Protein AF-A0A3C0G963-F1 (afdb_monomer_lite)

Structure (mmCIF, N/CA/C/O backbone):
data_AF-A0A3C0G963-F1
#
_entry.id   AF-A0A3C0G963-F1
#
loop_
_atom_site.group_PDB
_atom_site.id
_atom_site.type_symbol
_atom_site.label_atom_id
_atom_site.label_alt_id
_atom_site.label_comp_id
_atom_site.label_asym_id
_atom_site.label_entity_id
_atom_site.label_seq_id
_atom_site.pdbx_PDB_ins_code
_atom_site.Cartn_x
_atom_site.Cartn_y
_atom_site.Cartn_z
_atom_site.occupancy
_atom_site.B_iso_or_equiv
_atom_site.auth_seq_id
_atom_site.auth_comp_id
_atom_site.auth_asym_id
_atom_site.auth_atom_id
_atom_site.pdbx_PDB_model_num
ATOM 1 N N . GLY A 1 1 ? -17.829 -5.003 17.857 1.00 72.31 1 GLY A N 1
ATOM 2 C CA . GLY A 1 1 ? -18.706 -5.425 18.974 1.00 72.31 1 GLY A CA 1
ATOM 3 C C . GLY A 1 1 ? -20.129 -4.979 18.706 1.00 72.31 1 GLY A C 1
ATOM 4 O O . GLY A 1 1 ? -20.352 -4.326 17.693 1.00 72.31 1 GLY A O 1
ATOM 5 N N . ASN A 1 2 ? -21.067 -5.313 19.591 1.00 84.56 2 ASN A N 1
ATOM 6 C CA . ASN A 1 2 ? -22.481 -4.984 19.390 1.00 84.56 2 ASN A CA 1
ATOM 7 C C . ASN A 1 2 ? -22.862 -3.684 20.107 1.00 84.56 2 ASN A C 1
ATOM 9 O O . ASN A 1 2 ? -22.356 -3.394 21.191 1.00 84.56 2 ASN A O 1
ATOM 13 N N . LEU A 1 3 ? -23.789 -2.927 19.517 1.00 91.31 3 LEU A N 1
ATOM 14 C CA . LEU A 1 3 ? -24.540 -1.893 20.226 1.00 91.31 3 LEU A CA 1
ATOM 15 C C . LEU A 1 3 ? -25.633 -2.592 21.040 1.00 91.31 3 LEU A C 1
ATOM 17 O O . LEU A 1 3 ? -26.453 -3.283 20.441 1.00 91.31 3 LEU A O 1
ATOM 21 N N . ILE A 1 4 ? -25.635 -2.457 22.366 1.00 94.81 4 ILE A N 1
ATOM 22 C CA . ILE A 1 4 ? -26.460 -3.286 23.264 1.00 94.81 4 ILE A CA 1
ATOM 23 C C . ILE A 1 4 ? -27.252 -2.409 24.220 1.00 94.81 4 ILE A C 1
ATOM 25 O O . ILE A 1 4 ? -26.712 -1.442 24.750 1.00 94.81 4 ILE A O 1
ATOM 29 N N . GLU A 1 5 ? -28.508 -2.780 24.449 1.00 95.88 5 GLU A N 1
ATOM 30 C CA . GLU A 1 5 ? -29.397 -2.121 25.406 1.00 95.88 5 GLU A CA 1
ATOM 31 C C . GLU A 1 5 ? -28.817 -2.166 26.822 1.00 95.88 5 GLU A C 1
ATOM 33 O O . GLU A 1 5 ? -28.376 -3.215 27.290 1.00 95.88 5 GLU A O 1
ATOM 38 N N . ASP A 1 6 ? -28.838 -1.025 27.506 1.00 95.88 6 ASP A N 1
ATOM 39 C CA . ASP A 1 6 ? -28.399 -0.838 28.890 1.00 95.88 6 ASP A CA 1
ATOM 40 C C . ASP A 1 6 ? -26.944 -1.246 29.165 1.00 95.88 6 ASP A C 1
ATOM 42 O O . ASP A 1 6 ? -26.571 -1.534 30.305 1.00 95.88 6 ASP A O 1
ATOM 46 N N . ALA A 1 7 ? -26.100 -1.232 28.130 1.00 95.06 7 ALA A N 1
ATOM 47 C CA . ALA A 1 7 ? -24.671 -1.469 28.250 1.00 95.06 7 ALA A CA 1
ATOM 48 C C . ALA A 1 7 ? -23.857 -0.299 27.670 1.00 95.06 7 ALA A C 1
ATOM 50 O O . ALA A 1 7 ? -24.117 0.152 26.550 1.00 95.06 7 ALA A O 1
ATOM 51 N N . PRO A 1 8 ? -22.806 0.166 28.372 1.00 94.75 8 PRO A N 1
ATOM 52 C CA . PRO A 1 8 ? -21.915 1.184 27.836 1.00 94.75 8 PRO A CA 1
ATOM 53 C C . PRO A 1 8 ? -21.096 0.636 26.661 1.00 94.75 8 PRO A C 1
ATOM 55 O O . PRO A 1 8 ? -20.571 -0.479 26.705 1.00 94.75 8 PRO A O 1
ATOM 58 N N . GLY A 1 9 ? -20.920 1.447 25.627 1.00 92.81 9 GLY A N 1
ATOM 59 C CA . GLY A 1 9 ? -20.096 1.141 24.465 1.00 92.81 9 GLY A CA 1
ATOM 60 C C . GLY A 1 9 ? -19.567 2.395 23.783 1.00 92.81 9 GLY A C 1
ATOM 61 O O . GLY A 1 9 ? -19.784 3.519 24.239 1.00 92.81 9 GLY A O 1
ATOM 62 N N . VAL A 1 10 ? -18.853 2.190 22.680 1.00 93.62 10 VAL A N 1
ATOM 63 C CA . VAL A 1 10 ? -18.317 3.263 21.839 1.00 93.62 10 VAL A CA 1
ATOM 64 C C . VAL A 1 10 ? -18.874 3.079 20.437 1.00 93.62 10 VAL A C 1
ATOM 66 O O . VAL A 1 10 ? -18.781 1.991 19.870 1.00 93.62 10 VAL A O 1
ATOM 69 N N . MET A 1 11 ? -19.440 4.144 19.877 1.00 93.62 11 MET A N 1
ATOM 70 C CA . MET A 1 11 ? -19.911 4.165 18.498 1.00 93.62 11 MET A CA 1
ATOM 71 C C . MET A 1 11 ? -18.935 4.950 17.625 1.00 93.62 11 MET A C 1
ATOM 73 O O . MET A 1 11 ? -18.534 6.062 17.975 1.00 93.62 11 MET A O 1
ATOM 77 N N . GLY A 1 12 ? -18.552 4.362 16.493 1.00 94.19 12 GLY A N 1
ATOM 78 C CA . GLY A 1 12 ? -17.804 5.044 15.444 1.00 94.19 12 GLY A CA 1
ATOM 79 C C . GLY A 1 12 ? -18.708 5.839 14.523 1.00 94.19 12 GLY A C 1
ATOM 80 O O . GLY A 1 12 ? -19.825 5.423 14.229 1.00 94.19 12 GLY A O 1
ATOM 81 N N . VAL A 1 13 ? -18.206 6.978 14.061 1.00 95.06 13 VAL A N 1
ATOM 82 C CA . VAL A 1 13 ? -18.901 7.860 13.130 1.00 95.06 13 VAL A CA 1
ATOM 83 C C . VAL A 1 13 ? -17.999 8.124 11.938 1.00 95.06 13 VAL A C 1
ATOM 85 O O . VAL A 1 13 ? -16.827 8.452 12.106 1.00 95.06 13 VAL A O 1
ATOM 88 N N . LYS A 1 14 ? -18.561 8.008 10.736 1.00 94.62 14 LYS A N 1
ATOM 89 C CA . LYS A 1 14 ? -17.947 8.469 9.494 1.00 94.62 14 LYS A CA 1
ATOM 90 C C . LYS A 1 14 ? -18.923 9.423 8.814 1.00 94.62 14 LYS A C 1
ATOM 92 O O . LYS A 1 14 ? -20.064 9.052 8.555 1.00 94.62 14 LYS A O 1
ATOM 97 N N . VAL A 1 15 ? -18.474 10.643 8.556 1.00 94.62 15 VAL A N 1
ATOM 98 C CA . VAL A 1 15 ? -19.221 11.674 7.836 1.00 94.62 15 VAL A CA 1
ATOM 99 C C . VAL A 1 15 ? -18.488 11.942 6.535 1.00 94.62 15 VAL A C 1
ATOM 101 O O . VAL A 1 15 ? -17.299 12.256 6.559 1.00 94.62 15 VAL A O 1
ATOM 104 N N . THR A 1 16 ? -19.186 11.801 5.412 1.00 92.44 16 THR A N 1
ATOM 105 C CA . THR A 1 16 ? -18.619 12.057 4.088 1.00 92.44 16 THR A CA 1
ATOM 106 C C . THR A 1 16 ? -19.486 12.999 3.274 1.00 92.44 16 THR A C 1
ATOM 108 O O . THR A 1 16 ? -20.698 13.084 3.492 1.00 92.44 16 THR A O 1
ATOM 111 N N . ASP A 1 17 ? -18.866 13.658 2.304 1.00 88.12 17 ASP A N 1
ATOM 112 C CA . ASP A 1 17 ? -19.562 14.368 1.239 1.00 88.12 17 ASP A CA 1
ATOM 113 C C . ASP A 1 17 ? -20.135 13.387 0.188 1.00 88.12 17 ASP A C 1
ATOM 115 O O . ASP A 1 17 ? -20.039 12.158 0.318 1.00 88.12 17 ASP A O 1
ATOM 119 N N . ALA A 1 18 ? -20.749 13.927 -0.870 1.00 85.12 18 ALA A N 1
ATOM 120 C CA . ALA A 1 18 ? -21.280 13.136 -1.987 1.00 85.12 18 ALA A CA 1
ATOM 121 C C . ALA A 1 18 ? -20.178 12.371 -2.757 1.00 85.12 18 ALA A C 1
ATOM 123 O O . ALA A 1 18 ? -20.404 11.279 -3.296 1.00 85.12 18 ALA A O 1
ATOM 124 N N . ASN A 1 19 ? -18.956 12.900 -2.737 1.00 81.31 19 ASN A N 1
ATOM 125 C CA . ASN A 1 19 ? -17.776 12.315 -3.360 1.00 81.31 19 ASN A CA 1
ATOM 126 C C . ASN A 1 19 ? -17.087 11.278 -2.459 1.00 81.31 19 ASN A C 1
ATOM 128 O O . ASN A 1 19 ? -16.129 10.648 -2.882 1.00 81.31 19 ASN A O 1
ATOM 132 N N . GLY A 1 20 ? -17.608 10.999 -1.261 1.00 82.00 20 GLY A N 1
ATOM 133 C CA . GLY A 1 20 ? -17.049 10.011 -0.337 1.00 82.00 20 GLY A CA 1
ATOM 134 C C . GLY A 1 20 ? -15.807 10.474 0.433 1.00 82.00 20 GLY A C 1
ATOM 135 O O . GLY A 1 20 ? -15.220 9.645 1.132 1.00 82.00 20 GLY A O 1
ATOM 136 N N . TYR A 1 21 ? -15.433 11.754 0.340 1.00 88.94 21 TYR A N 1
ATOM 137 C CA . TYR A 1 21 ? -14.367 12.358 1.141 1.00 88.94 21 TYR A CA 1
ATOM 138 C C . TYR A 1 21 ? -14.870 12.704 2.534 1.00 88.94 21 TYR A C 1
ATOM 140 O O . TYR A 1 21 ? -16.044 13.025 2.727 1.00 88.94 21 TYR A O 1
ATOM 148 N N . GLY A 1 22 ? -13.985 12.598 3.517 1.00 92.38 22 GLY A N 1
ATOM 149 C CA . GLY A 1 22 ? -14.282 12.890 4.904 1.00 92.38 22 GLY A CA 1
ATOM 150 C C . GLY A 1 22 ? -14.630 14.356 5.145 1.00 92.38 22 GLY A C 1
ATOM 151 O O . GLY A 1 22 ? -13.964 15.249 4.638 1.00 92.38 22 GLY A O 1
ATOM 152 N N . VAL A 1 23 ? -15.652 14.614 5.964 1.00 94.00 23 VAL A N 1
ATOM 153 C CA . VAL A 1 23 ? -16.062 15.979 6.324 1.00 94.00 23 VAL A CA 1
ATOM 154 C C . VAL A 1 23 ? -15.823 16.235 7.805 1.00 94.00 23 VAL A C 1
ATOM 156 O O . VAL A 1 23 ? -16.409 15.582 8.680 1.00 94.00 23 VAL A O 1
ATOM 159 N N . LYS A 1 24 ? -14.980 17.226 8.098 1.00 95.88 24 LYS A N 1
ATOM 160 C CA . LYS A 1 24 ? -14.845 17.768 9.448 1.00 95.88 24 LYS A CA 1
ATOM 161 C C . LYS A 1 24 ? -16.125 18.528 9.809 1.00 95.88 24 LYS A C 1
ATOM 163 O O . LYS A 1 24 ? -16.530 19.429 9.087 1.00 95.88 24 LYS A O 1
ATOM 168 N N . ILE A 1 25 ? -16.770 18.142 10.904 1.00 96.56 25 ILE A N 1
ATOM 169 C CA . ILE A 1 25 ? -18.006 18.772 11.384 1.00 96.56 25 ILE A CA 1
ATOM 170 C C . ILE A 1 25 ? -17.700 19.772 12.500 1.00 96.56 25 ILE A C 1
ATOM 172 O O . ILE A 1 25 ? -16.725 19.595 13.239 1.00 96.56 25 ILE A O 1
ATOM 176 N N . VAL A 1 26 ? -18.584 20.755 12.683 1.00 96.75 26 VAL A N 1
ATOM 177 C CA . VAL A 1 26 ? -18.561 21.637 13.859 1.00 96.75 26 VAL A CA 1
ATOM 178 C C . VAL A 1 26 ? -18.890 20.825 15.104 1.00 96.75 26 VAL A C 1
ATOM 180 O O . VAL A 1 26 ? -18.193 20.912 16.110 1.00 96.75 26 VAL A O 1
ATOM 183 N N . GLU A 1 27 ? -19.963 20.034 15.035 1.00 97.19 27 GLU A N 1
ATOM 184 C CA . GLU A 1 27 ? -20.470 19.241 16.151 1.00 97.19 27 GLU A CA 1
ATOM 185 C C . GLU A 1 27 ? -21.479 18.193 15.673 1.00 97.19 27 GLU A C 1
ATOM 187 O O . GLU A 1 27 ? -22.317 18.465 14.815 1.00 97.19 27 GLU A O 1
ATOM 192 N N . GLY A 1 28 ? -21.443 17.006 16.275 1.00 97.62 28 GLY A N 1
ATOM 193 C CA . GLY A 1 28 ? -22.523 16.028 16.210 1.00 97.62 28 GLY A CA 1
ATOM 194 C C . GLY A 1 28 ? -23.100 15.766 17.597 1.00 97.62 28 GLY A C 1
ATOM 195 O O . GLY A 1 28 ? -22.351 15.554 18.549 1.00 97.62 28 GLY A O 1
ATOM 196 N N . SER A 1 29 ? -24.425 15.741 17.708 1.00 97.75 29 SER A N 1
ATOM 197 C CA . SER A 1 29 ? -25.139 15.542 18.974 1.00 97.75 29 SER A CA 1
ATOM 198 C C . SER A 1 29 ? -26.217 14.480 18.826 1.00 97.75 29 SER A C 1
ATOM 200 O O . SER A 1 29 ? -26.952 14.462 17.841 1.00 97.75 29 SER A O 1
ATOM 202 N N . VAL A 1 30 ? -26.294 13.567 19.793 1.00 97.81 30 VAL A N 1
ATOM 203 C CA . VAL A 1 30 ? -27.253 12.454 19.797 1.00 97.81 30 VAL A CA 1
ATOM 204 C C . VAL A 1 30 ? -28.381 12.765 20.764 1.00 97.81 30 VAL A C 1
ATOM 206 O O . VAL A 1 30 ? -28.111 13.123 21.908 1.00 97.81 30 VAL A O 1
ATOM 209 N N . PHE A 1 31 ? -29.618 12.590 20.310 1.00 97.44 31 PHE A N 1
ATOM 210 C CA . PHE A 1 31 ? -30.843 12.866 21.051 1.00 97.44 31 PHE A CA 1
ATOM 211 C C . PHE A 1 31 ? -31.705 11.611 21.157 1.00 97.44 31 PHE A C 1
ATOM 213 O O . PHE A 1 31 ? -31.714 10.786 20.238 1.00 97.44 31 PHE A O 1
ATOM 220 N N . ASP A 1 32 ? -32.407 11.471 22.277 1.00 95.94 32 ASP A N 1
ATOM 221 C CA . ASP A 1 32 ? -33.433 10.448 22.477 1.00 95.94 32 ASP A CA 1
ATOM 222 C C . ASP A 1 32 ? -34.819 10.907 21.980 1.00 95.94 32 ASP A C 1
ATOM 224 O O . ASP A 1 32 ? -34.982 11.990 21.412 1.00 95.94 32 ASP A O 1
ATOM 228 N N . THR A 1 33 ? -35.842 10.077 22.198 1.00 94.00 33 THR A N 1
ATOM 229 C CA . THR A 1 33 ? -37.236 10.379 21.832 1.00 94.00 33 THR A CA 1
ATOM 230 C C . THR A 1 33 ? -37.846 11.558 22.595 1.00 94.00 33 THR A C 1
ATOM 232 O O . THR A 1 33 ? -38.874 12.071 22.166 1.00 94.00 33 THR A O 1
ATOM 235 N N . ASN A 1 34 ? -37.234 11.991 23.701 1.00 94.06 34 ASN A N 1
ATOM 236 C CA . ASN A 1 34 ? -37.660 13.136 24.507 1.00 94.06 34 ASN A CA 1
ATOM 237 C C . ASN A 1 34 ? -36.861 14.410 24.168 1.00 94.06 34 ASN A C 1
ATOM 239 O O . ASN A 1 34 ? -36.895 15.372 24.932 1.00 94.06 34 ASN A O 1
ATOM 243 N N . ASP A 1 35 ? -36.106 14.402 23.062 1.00 94.06 35 ASP A N 1
ATOM 244 C CA . ASP A 1 35 ? -35.184 15.468 22.640 1.00 94.06 35 ASP A CA 1
ATOM 245 C C . ASP A 1 35 ? -34.106 15.802 23.691 1.00 94.06 35 ASP A C 1
ATOM 247 O O . ASP A 1 35 ? -33.536 16.893 23.712 1.00 94.06 35 ASP A O 1
ATOM 251 N N . THR A 1 36 ? -33.774 14.840 24.558 1.00 96.06 36 THR A N 1
ATOM 252 C CA . THR A 1 36 ? -32.677 14.973 25.519 1.00 96.06 36 THR A CA 1
ATOM 253 C C . THR A 1 36 ? -31.365 14.586 24.853 1.00 96.06 36 THR A C 1
ATOM 255 O O . THR A 1 36 ? -31.232 13.499 24.288 1.00 96.06 36 THR A O 1
ATOM 258 N N . GLN A 1 37 ? -30.365 15.465 24.932 1.00 96.56 37 GLN A N 1
ATOM 259 C CA . GLN A 1 37 ? -29.033 15.174 24.410 1.00 96.56 37 GLN A CA 1
ATOM 260 C C . GLN A 1 37 ? -28.322 14.139 25.294 1.00 96.56 37 GLN A C 1
ATOM 262 O O . GLN A 1 37 ? -28.043 14.388 26.464 1.00 96.56 37 GLN A O 1
ATOM 267 N N . VAL A 1 38 ? -27.976 12.991 24.712 1.00 96.88 38 VAL A N 1
ATOM 268 C CA . VAL A 1 38 ? -27.344 11.858 25.412 1.00 96.88 38 VAL A CA 1
ATOM 269 C C . VAL A 1 38 ? -25.867 11.670 25.067 1.00 96.88 38 VAL A C 1
ATOM 271 O O . VAL A 1 38 ? -25.141 11.016 25.813 1.00 96.88 38 VAL A O 1
ATOM 274 N N . ALA A 1 39 ? -25.399 12.231 23.950 1.00 96.75 39 ALA A N 1
ATOM 275 C CA . ALA A 1 39 ? -23.987 12.212 23.580 1.00 96.75 39 ALA A CA 1
ATOM 276 C C . ALA A 1 39 ? -23.615 13.387 22.668 1.00 96.75 39 ALA A C 1
ATOM 278 O O . ALA A 1 39 ? -24.470 14.019 22.044 1.00 96.75 39 ALA A O 1
ATOM 279 N N . ARG A 1 40 ? -22.309 13.650 22.578 1.00 97.25 40 ARG A N 1
ATOM 280 C CA . ARG A 1 40 ? -21.698 14.646 21.693 1.00 97.25 40 ARG A CA 1
ATOM 281 C C . ARG A 1 40 ? -20.433 14.062 21.069 1.00 97.25 40 ARG A C 1
ATOM 283 O O . ARG A 1 40 ? -19.703 13.333 21.742 1.00 97.25 40 ARG A O 1
ATOM 290 N N . PHE A 1 41 ? -20.162 14.388 19.811 1.00 97.25 41 PHE A N 1
ATOM 291 C CA . PHE A 1 41 ? -18.958 13.984 19.094 1.00 97.25 41 PHE A CA 1
ATOM 292 C C . PHE A 1 41 ? -18.482 15.048 18.109 1.00 97.25 41 PHE A C 1
ATOM 294 O O . PHE A 1 41 ? -19.209 15.961 17.728 1.00 97.25 41 PHE A O 1
ATOM 301 N N . TYR A 1 42 ? -17.242 14.869 17.673 1.00 96.88 42 TYR A N 1
ATOM 302 C CA . TYR A 1 42 ? -16.588 15.647 16.629 1.00 96.88 42 TYR A CA 1
ATOM 303 C C . TYR A 1 42 ? -15.915 14.683 15.658 1.00 96.88 42 TYR A C 1
ATOM 305 O O . TYR A 1 42 ? -15.677 13.519 16.004 1.00 96.88 42 TYR A O 1
ATOM 313 N N . THR A 1 43 ? -15.585 15.168 14.466 1.00 96.94 43 THR A N 1
ATOM 314 C CA . THR A 1 43 ? -14.833 14.396 13.477 1.00 96.94 43 THR A CA 1
ATOM 315 C C . THR A 1 43 ? -13.442 14.978 13.243 1.00 96.94 43 THR A C 1
ATOM 317 O O . THR A 1 43 ? -13.187 16.167 13.443 1.00 96.94 43 THR A O 1
ATOM 320 N N . SER A 1 44 ? -12.513 14.111 12.845 1.00 95.12 44 SER A N 1
ATOM 321 C CA . SER A 1 44 ? -11.203 14.488 12.327 1.00 95.12 44 SER A CA 1
ATOM 322 C C . SER A 1 44 ? -11.331 15.122 10.937 1.00 95.12 44 SER A C 1
ATOM 324 O O . SER A 1 44 ? -12.421 15.214 10.370 1.00 95.12 44 SER A O 1
ATOM 326 N N . ILE A 1 45 ? -10.198 15.528 10.358 1.00 92.88 45 ILE A N 1
ATOM 327 C CA . ILE A 1 45 ? -10.146 16.045 8.981 1.00 92.88 45 ILE A CA 1
ATOM 328 C C . ILE A 1 45 ? -10.641 15.026 7.942 1.00 92.88 45 ILE A C 1
ATOM 330 O O . ILE A 1 45 ? -11.112 15.431 6.894 1.00 92.88 45 ILE A O 1
ATOM 334 N N . PHE A 1 46 ? -10.607 13.727 8.261 1.00 94.56 46 PHE A N 1
ATOM 335 C CA . PHE A 1 46 ? -11.114 12.647 7.406 1.00 94.56 46 PHE A CA 1
ATOM 336 C C . PHE A 1 46 ? -12.565 12.270 7.725 1.00 94.56 46 PHE A C 1
ATOM 338 O O . PHE A 1 46 ? -13.031 11.187 7.370 1.00 94.56 46 PHE A O 1
ATOM 345 N N . GLY A 1 47 ? -13.287 13.125 8.452 1.00 95.69 47 GLY A N 1
ATOM 346 C CA . GLY A 1 47 ? -14.683 12.888 8.803 1.00 95.69 47 GLY A CA 1
ATOM 347 C C . GLY A 1 47 ? -14.909 11.711 9.747 1.00 95.69 47 GLY A C 1
ATOM 348 O O . GLY A 1 47 ? -16.030 11.220 9.853 1.00 95.69 47 GLY A O 1
ATOM 349 N N . LEU A 1 48 ? -13.869 11.252 10.450 1.00 97.00 48 LEU A N 1
ATOM 350 C CA . LEU A 1 48 ? -13.948 10.123 11.374 1.00 97.00 48 LEU A CA 1
ATOM 351 C C . LEU A 1 48 ? -14.085 10.612 12.812 1.00 97.00 48 LEU A C 1
ATOM 353 O O . LEU A 1 48 ? -13.348 11.493 13.241 1.00 97.00 48 LEU A O 1
ATOM 357 N N . GLY A 1 49 ? -14.998 10.029 13.577 1.00 96.44 49 GLY A N 1
ATOM 358 C CA . GLY A 1 49 ? -15.266 10.410 14.958 1.00 96.44 49 GLY A CA 1
ATOM 359 C C . GLY A 1 49 ? -15.730 9.235 15.804 1.00 96.44 49 GLY A C 1
ATOM 360 O O . GLY A 1 49 ? -15.935 8.124 15.310 1.00 96.44 49 GLY A O 1
ATOM 361 N N . LYS A 1 50 ? -15.887 9.478 17.106 1.00 95.69 50 LYS A N 1
ATOM 362 C CA . LYS A 1 50 ? -16.475 8.509 18.034 1.00 95.69 50 LYS A CA 1
ATOM 363 C C . LYS A 1 50 ? -17.124 9.177 19.232 1.00 95.69 50 LYS A C 1
ATOM 365 O O . LYS A 1 50 ? -16.723 10.275 19.609 1.00 95.69 50 LYS A O 1
ATOM 370 N N . PHE A 1 51 ? -18.064 8.482 19.862 1.00 96.00 51 PHE A N 1
ATOM 371 C CA . PHE A 1 51 ? -18.614 8.859 21.164 1.00 96.00 51 PHE A CA 1
ATOM 372 C C . PHE A 1 51 ? -18.891 7.643 22.038 1.00 96.00 51 PHE A C 1
ATOM 374 O O . PHE A 1 51 ? -19.147 6.544 21.545 1.00 96.00 51 PHE A O 1
ATOM 381 N N . ASN A 1 52 ? -18.858 7.870 23.350 1.00 94.88 52 ASN A N 1
ATOM 382 C CA . ASN A 1 52 ? -19.348 6.911 24.330 1.00 94.88 52 ASN A CA 1
ATOM 383 C C . ASN A 1 52 ? -20.873 6.952 24.347 1.00 94.88 52 ASN A C 1
ATOM 385 O O . ASN A 1 52 ? -21.465 8.030 24.305 1.00 94.88 52 ASN A O 1
ATOM 389 N N . PHE A 1 53 ? -21.499 5.787 24.436 1.00 94.25 53 PHE A N 1
ATOM 390 C CA . PHE A 1 53 ? -22.942 5.666 24.343 1.00 94.25 53 PHE A CA 1
ATOM 391 C C . PHE A 1 53 ? -23.459 4.543 25.239 1.00 94.25 53 PHE A C 1
ATOM 393 O O . PHE A 1 53 ? -22.827 3.495 25.346 1.00 94.25 53 PHE A O 1
ATOM 400 N N . ASN A 1 54 ? -24.597 4.768 25.893 1.00 94.88 54 ASN A N 1
ATOM 401 C CA . ASN A 1 54 ? -25.268 3.788 26.746 1.00 94.88 54 ASN A CA 1
ATOM 402 C C . ASN A 1 54 ? -26.767 3.799 26.406 1.00 94.88 54 ASN A C 1
ATOM 404 O O . ASN A 1 54 ? -27.531 4.514 27.063 1.00 94.88 54 ASN A O 1
ATOM 408 N N . PRO A 1 55 ? -27.174 3.122 25.318 1.00 94.94 55 PRO A N 1
ATOM 409 C CA . PRO A 1 55 ? -28.550 3.175 24.843 1.00 94.94 55 PRO A CA 1
ATOM 410 C C . PRO A 1 55 ? -29.490 2.481 25.829 1.00 94.94 55 PRO A C 1
ATOM 412 O O . PRO A 1 55 ? -29.124 1.496 26.461 1.00 94.94 55 PRO A O 1
ATOM 415 N N . LYS A 1 56 ? -30.721 2.971 25.937 1.00 95.31 56 LYS A N 1
ATOM 416 C CA . LYS A 1 56 ? -31.775 2.414 26.785 1.00 95.31 56 LYS A CA 1
ATOM 417 C C . LYS A 1 56 ? -32.691 1.497 25.991 1.00 95.31 56 LYS A C 1
ATOM 419 O O . LYS A 1 56 ? -32.976 1.771 24.824 1.00 95.31 56 LYS A O 1
ATOM 424 N N . ALA A 1 57 ? -33.153 0.422 26.627 1.00 93.69 57 ALA A N 1
ATOM 425 C CA . ALA A 1 57 ? -34.121 -0.483 26.021 1.00 93.69 57 ALA A CA 1
ATOM 426 C C . ALA A 1 57 ? -35.385 0.271 25.573 1.00 93.69 57 ALA A C 1
ATOM 428 O O . ALA A 1 57 ? -35.930 1.094 26.307 1.00 93.69 57 ALA A O 1
ATOM 429 N N . GLY A 1 58 ? -35.841 -0.005 24.348 1.00 90.25 58 GLY A N 1
ATOM 430 C CA . GLY A 1 58 ? -37.057 0.593 23.784 1.00 90.25 58 GLY A CA 1
ATOM 431 C C . GLY A 1 58 ? -36.961 2.066 23.358 1.00 90.25 58 GLY A C 1
ATOM 432 O O . GLY A 1 58 ? -37.947 2.592 22.849 1.00 90.25 58 GLY A O 1
ATOM 433 N N . ILE A 1 59 ? -35.806 2.723 23.512 1.00 94.62 59 ILE A N 1
ATOM 434 C CA . ILE A 1 59 ? -35.605 4.120 23.103 1.00 94.62 59 ILE A CA 1
ATOM 435 C C . ILE A 1 59 ? -34.948 4.188 21.720 1.00 94.62 59 ILE A C 1
ATOM 437 O O . ILE A 1 59 ? -33.968 3.496 21.436 1.00 94.62 59 ILE A O 1
ATOM 441 N N . GLU A 1 60 ? -35.486 5.045 20.851 1.00 94.69 60 GLU A N 1
ATOM 442 C CA . GLU A 1 60 ? -34.883 5.375 19.558 1.00 94.69 60 GLU A CA 1
ATOM 443 C C . GLU A 1 60 ? -34.019 6.635 19.665 1.00 94.69 60 GLU A C 1
ATOM 445 O O . GLU A 1 60 ? -34.303 7.538 20.451 1.00 94.69 60 GLU A O 1
ATOM 450 N N . TYR A 1 61 ? -32.964 6.698 18.851 1.00 96.69 61 TYR A N 1
ATOM 451 C CA . TYR A 1 61 ? -31.994 7.786 18.895 1.00 96.69 61 TYR A CA 1
ATOM 452 C C . TYR A 1 61 ? -31.754 8.386 17.516 1.00 96.69 61 TYR A C 1
ATOM 454 O O . TYR A 1 61 ? -31.694 7.678 16.504 1.00 96.69 61 TYR A O 1
ATOM 462 N N . VAL A 1 62 ? -31.549 9.700 17.489 1.00 97.38 62 VAL A N 1
ATOM 463 C CA . VAL A 1 62 ? -31.182 10.453 16.287 1.00 97.38 62 VAL A CA 1
ATOM 464 C C . VAL A 1 62 ? -29.899 11.235 16.527 1.00 97.38 62 VAL A C 1
ATOM 466 O O . VAL A 1 62 ? -29.698 11.803 17.595 1.00 97.38 62 VAL A O 1
ATOM 469 N N . ALA A 1 63 ? -29.022 11.283 15.529 1.00 97.50 63 ALA A N 1
ATOM 470 C CA . ALA A 1 63 ? -27.847 12.143 15.529 1.00 97.50 63 ALA A CA 1
ATOM 471 C C . ALA A 1 63 ? -28.123 13.380 14.667 1.00 97.50 63 ALA A C 1
ATOM 473 O O . ALA A 1 63 ? -28.413 13.245 13.477 1.00 97.50 63 ALA A O 1
ATOM 474 N N . LYS A 1 64 ? -28.021 14.570 15.263 1.00 97.44 64 LYS A N 1
ATOM 475 C CA . LYS A 1 64 ? -28.063 15.872 14.585 1.00 97.44 64 LYS A CA 1
ATOM 476 C C . LYS A 1 64 ? -26.622 16.349 14.380 1.00 97.44 64 LYS A C 1
ATOM 478 O O . LYS A 1 64 ? -25.861 16.454 15.339 1.00 97.44 64 LYS A O 1
ATOM 483 N N . ILE A 1 65 ? -26.238 16.596 13.135 1.00 97.62 65 ILE A N 1
ATOM 484 C CA . ILE A 1 65 ? -24.876 16.934 12.706 1.00 97.62 65 ILE A CA 1
ATOM 485 C C . ILE A 1 65 ? -24.884 18.366 12.186 1.00 97.62 65 ILE A C 1
ATOM 487 O O . ILE A 1 65 ? -25.705 18.680 11.328 1.00 97.62 65 ILE A O 1
ATOM 491 N N . LYS A 1 66 ? -23.981 19.209 12.685 1.00 96.94 66 LYS A N 1
ATOM 492 C CA . LYS A 1 66 ? -23.797 20.601 12.271 1.00 96.94 66 LYS A CA 1
ATOM 493 C C . LYS A 1 66 ? -22.503 20.757 11.474 1.00 96.94 66 LYS A C 1
ATOM 495 O O . LYS A 1 66 ? -21.433 20.368 11.950 1.00 96.94 66 LYS A O 1
ATOM 500 N N . PHE A 1 67 ? -22.610 21.345 10.289 1.00 95.00 67 PHE A N 1
ATOM 501 C CA . PHE A 1 67 ? -21.494 21.598 9.377 1.00 95.00 67 PHE A CA 1
ATOM 502 C C . PHE A 1 67 ? -21.003 23.050 9.465 1.00 95.00 67 PHE A C 1
ATOM 504 O O . PHE A 1 67 ? -21.657 23.902 10.072 1.00 95.00 67 PHE A O 1
ATOM 511 N N . ASP A 1 68 ? -19.833 23.315 8.880 1.00 91.19 68 ASP A N 1
ATOM 512 C CA . ASP A 1 68 ? -19.176 24.631 8.919 1.00 91.19 68 ASP A CA 1
ATOM 513 C C . ASP A 1 68 ? -19.968 25.714 8.161 1.00 91.19 68 ASP A C 1
ATOM 515 O O . ASP A 1 68 ? -19.918 26.883 8.532 1.00 91.19 68 ASP A O 1
ATOM 519 N N . ASP A 1 69 ? -20.761 25.329 7.156 1.00 91.38 69 ASP A N 1
ATOM 520 C CA . ASP A 1 69 ? -21.667 26.218 6.408 1.00 91.38 69 ASP A CA 1
ATOM 521 C C . ASP A 1 69 ? -22.954 26.579 7.181 1.00 91.38 69 ASP A C 1
ATOM 523 O O . ASP A 1 69 ? -23.812 27.306 6.682 1.00 91.38 69 ASP A O 1
ATOM 527 N N . GLY A 1 70 ? -23.109 26.063 8.405 1.00 91.69 70 GLY A N 1
ATOM 528 C CA . GLY A 1 70 ? -24.292 26.244 9.243 1.00 91.69 70 GLY A CA 1
ATOM 529 C C . GLY A 1 70 ? -25.440 25.281 8.935 1.00 91.69 70 GLY A C 1
ATOM 530 O O . GLY A 1 70 ? -26.414 25.252 9.693 1.00 91.69 70 GLY A O 1
ATOM 531 N N . SER A 1 71 ? -25.334 24.460 7.885 1.00 93.56 71 SER A N 1
ATOM 532 C CA . SER A 1 71 ? -26.329 23.437 7.576 1.00 93.56 71 SER A CA 1
ATOM 533 C C . SER A 1 71 ? -26.353 22.347 8.650 1.00 93.56 71 SER A C 1
ATOM 535 O O . SER A 1 71 ? -25.384 22.111 9.386 1.00 93.56 71 SER A O 1
ATOM 537 N N . THR A 1 72 ? -27.499 21.671 8.764 1.00 95.19 72 THR A N 1
ATOM 538 C CA . THR A 1 72 ? -27.655 20.544 9.683 1.00 95.19 72 THR A CA 1
ATOM 539 C C . THR A 1 72 ? -28.226 19.327 8.976 1.00 95.19 72 THR A C 1
ATOM 541 O O . THR A 1 72 ? -29.082 19.435 8.099 1.00 95.19 72 THR A O 1
ATOM 544 N N . LYS A 1 73 ? -27.756 18.142 9.369 1.00 95.38 73 LYS A N 1
ATOM 545 C CA . LYS A 1 73 ? -28.270 16.859 8.886 1.00 95.38 73 LYS A CA 1
ATOM 546 C C . LYS A 1 73 ? -28.637 15.983 10.064 1.00 95.38 73 LYS A C 1
ATOM 548 O O . LYS A 1 73 ? -27.862 15.842 11.003 1.00 95.38 73 LYS A O 1
ATOM 553 N N . THR A 1 74 ? -29.811 15.371 9.995 1.00 96.19 74 THR A N 1
ATOM 554 C CA . THR A 1 74 ? -30.278 14.434 11.017 1.00 96.19 74 THR A CA 1
ATOM 555 C C . THR A 1 74 ? -30.296 13.025 10.445 1.00 96.19 74 THR A C 1
ATOM 557 O O . THR A 1 74 ? -30.758 12.814 9.326 1.00 96.19 74 THR A O 1
ATOM 560 N N . THR A 1 75 ? -29.789 12.056 11.205 1.00 95.50 75 THR A N 1
ATOM 561 C CA . THR A 1 75 ? -29.809 10.637 10.837 1.00 95.50 75 THR A CA 1
ATOM 562 C C . THR A 1 75 ? -30.264 9.778 12.009 1.00 95.50 75 THR A C 1
ATOM 564 O O . THR A 1 75 ? -29.985 10.096 13.165 1.00 95.50 75 THR A O 1
ATOM 567 N N . LYS A 1 76 ? -30.971 8.684 11.725 1.00 95.62 76 LYS A N 1
ATOM 568 C CA . LYS A 1 76 ? -31.377 7.716 12.751 1.00 95.62 76 LYS A CA 1
ATOM 569 C C . LYS A 1 76 ? -30.198 6.816 13.109 1.00 95.62 76 LYS A C 1
ATOM 571 O O . LYS A 1 76 ? -29.437 6.409 12.233 1.00 95.62 76 LYS A O 1
ATOM 576 N N . ILE A 1 77 ? -30.064 6.490 14.389 1.00 94.44 77 ILE A N 1
ATOM 577 C CA . ILE A 1 77 ? -29.103 5.493 14.866 1.00 94.44 77 ILE A CA 1
ATOM 578 C C . ILE A 1 77 ? -29.772 4.116 14.827 1.00 94.44 77 ILE A C 1
ATOM 580 O O . ILE A 1 77 ? -30.966 3.982 15.098 1.00 94.44 77 ILE A O 1
ATOM 584 N N . GLN A 1 78 ? -29.005 3.085 14.470 1.00 91.62 78 GLN A N 1
ATOM 585 C CA . GLN A 1 78 ? -29.483 1.703 14.481 1.00 91.62 78 GLN A CA 1
ATOM 586 C C . GLN A 1 78 ? -29.987 1.291 15.873 1.00 91.62 78 GLN A C 1
ATOM 588 O O . GLN A 1 78 ? -29.443 1.717 16.895 1.00 91.62 78 GLN A O 1
ATOM 593 N N . LYS A 1 79 ? -30.999 0.422 15.919 1.00 92.50 79 LYS A N 1
A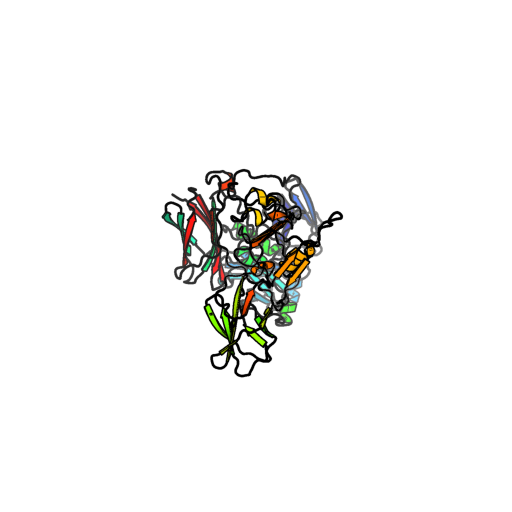TOM 594 C CA . LYS A 1 79 ? -31.544 -0.054 17.194 1.00 92.50 79 LYS A CA 1
ATOM 595 C C . LYS A 1 79 ? -30.503 -0.901 17.944 1.00 92.50 79 LYS A C 1
ATOM 597 O O . LYS A 1 79 ? -29.840 -1.732 17.315 1.00 92.50 79 LYS A O 1
ATOM 602 N N . PRO A 1 80 ? -30.339 -0.702 19.263 1.00 93.94 80 PRO A N 1
ATOM 603 C CA . PRO A 1 80 ? -29.488 -1.561 20.075 1.00 93.94 80 PRO A CA 1
ATOM 604 C C . PRO A 1 80 ? -30.038 -2.996 20.112 1.00 93.94 80 PRO A C 1
ATOM 606 O O . PRO A 1 80 ? -31.243 -3.227 20.053 1.00 93.94 80 PRO A O 1
ATOM 609 N N . SER A 1 81 ? -29.142 -3.975 20.200 1.00 94.31 81 SER A N 1
ATOM 610 C CA . SER A 1 81 ? -29.496 -5.382 20.391 1.00 94.31 81 SER A CA 1
ATOM 611 C C . SER A 1 81 ? -29.837 -5.655 21.855 1.00 94.31 81 SER A C 1
ATOM 613 O O . SER A 1 81 ? -29.165 -5.152 22.755 1.00 94.31 81 SER A O 1
ATOM 615 N N . LYS A 1 82 ? -30.827 -6.520 22.100 1.00 95.44 82 LYS A N 1
ATOM 616 C CA . LYS A 1 82 ? -31.212 -6.943 23.460 1.00 95.44 82 LYS A CA 1
ATOM 617 C C . LYS A 1 82 ? -30.129 -7.755 24.167 1.00 95.44 82 LYS A C 1
ATOM 619 O O . LYS A 1 82 ? -30.028 -7.721 25.388 1.00 95.44 82 LYS A O 1
ATOM 624 N N . VAL A 1 83 ? -29.334 -8.503 23.400 1.00 94.31 83 VAL A N 1
ATOM 625 C CA . VAL A 1 83 ? -28.251 -9.351 23.908 1.00 94.31 83 VAL A CA 1
ATOM 626 C C . VAL A 1 83 ? -26.978 -9.153 23.094 1.00 94.31 83 VAL A C 1
ATOM 628 O O . VAL A 1 83 ? -27.028 -8.936 21.883 1.00 94.31 83 VAL A O 1
ATOM 631 N N . GLY A 1 84 ? -25.821 -9.229 23.747 1.00 93.62 84 GLY A N 1
ATOM 632 C CA . GLY A 1 84 ? -24.526 -9.120 23.088 1.00 93.62 84 GLY A CA 1
ATOM 633 C C . GLY A 1 84 ? -23.399 -8.669 24.008 1.00 93.62 84 GLY A C 1
ATOM 634 O O . GLY A 1 84 ? -23.576 -8.445 25.206 1.00 93.62 84 GLY A O 1
ATOM 635 N N . ILE A 1 85 ? -22.214 -8.505 23.419 1.00 94.56 85 ILE A N 1
ATOM 636 C CA . ILE A 1 85 ? -21.036 -7.977 24.113 1.00 94.56 85 ILE A CA 1
ATOM 637 C C . ILE A 1 85 ? -20.456 -6.795 23.326 1.00 94.56 85 ILE A C 1
ATOM 639 O O . ILE A 1 85 ? -20.203 -6.876 22.118 1.00 94.56 85 ILE A O 1
ATOM 643 N N . SER A 1 86 ? -20.283 -5.671 24.016 1.00 93.44 86 SER A N 1
ATOM 644 C CA . SER A 1 86 ? -19.601 -4.486 23.507 1.00 93.44 86 SER A CA 1
ATOM 645 C C . SER A 1 86 ? -18.108 -4.652 23.765 1.00 93.44 86 SER A C 1
ATOM 647 O O . SER A 1 86 ? -17.700 -5.180 24.798 1.00 93.44 86 SER A O 1
ATOM 649 N N . PHE A 1 87 ? -17.290 -4.250 22.795 1.00 92.69 87 PHE A N 1
ATOM 650 C CA . PHE A 1 87 ? -15.850 -4.488 22.799 1.00 92.69 87 PHE A CA 1
ATOM 651 C C . PHE A 1 87 ? -15.127 -3.177 22.517 1.00 92.69 87 PHE A C 1
ATOM 653 O O . PHE A 1 87 ? -15.209 -2.639 21.414 1.00 92.69 87 PHE A O 1
ATOM 660 N N . THR A 1 88 ? -14.418 -2.677 23.527 1.00 92.50 88 THR A N 1
ATOM 661 C CA . THR A 1 88 ? -13.592 -1.475 23.442 1.00 92.50 88 THR A CA 1
ATOM 662 C C . THR A 1 88 ? -12.126 -1.811 23.689 1.00 92.50 88 THR A C 1
ATOM 664 O O . THR A 1 88 ? -11.797 -2.613 24.565 1.00 92.50 88 THR A O 1
ATOM 667 N N . VAL A 1 89 ? -11.244 -1.152 22.939 1.00 93.50 89 VAL A N 1
ATOM 668 C CA . VAL A 1 89 ? -9.794 -1.191 23.144 1.00 93.50 89 VAL A CA 1
ATOM 669 C C . VAL A 1 89 ? -9.286 0.230 23.334 1.00 93.50 89 VAL A C 1
ATOM 671 O O . VAL A 1 89 ? -9.734 1.147 22.646 1.00 93.50 89 VAL A O 1
ATOM 674 N N . LYS A 1 90 ? -8.371 0.425 24.283 1.00 91.50 90 LYS A N 1
ATOM 675 C CA . LYS A 1 90 ? -7.753 1.724 24.551 1.00 91.50 90 LYS A CA 1
ATOM 676 C C . LYS A 1 90 ? -6.270 1.544 24.861 1.00 91.50 90 LYS A C 1
ATOM 678 O O . LYS A 1 90 ? -5.922 0.724 25.705 1.00 91.50 90 LYS A O 1
ATOM 683 N N . SER A 1 91 ? -5.407 2.331 24.218 1.00 87.81 91 SER A N 1
ATOM 684 C CA . SER A 1 91 ? -3.992 2.394 24.605 1.00 87.81 91 SER A CA 1
ATOM 685 C C . SER A 1 91 ? -3.867 3.040 25.983 1.00 87.81 91 SER A C 1
ATOM 687 O O . SER A 1 91 ? -4.515 4.056 26.253 1.00 87.81 91 SER A O 1
ATOM 689 N N . VAL A 1 92 ? -3.061 2.441 26.856 1.00 86.94 92 VAL A N 1
ATOM 690 C CA . VAL A 1 92 ? -2.770 2.969 28.196 1.00 86.94 92 VAL A CA 1
ATOM 691 C C . VAL A 1 92 ? -1.500 3.810 28.139 1.00 86.94 92 VAL A C 1
ATOM 693 O O . VAL A 1 92 ? -1.499 4.957 28.573 1.00 86.94 92 VAL A O 1
ATOM 696 N N . ASN A 1 93 ? -0.448 3.250 27.549 1.00 85.50 93 ASN A N 1
ATOM 697 C CA . ASN A 1 93 ? 0.845 3.884 27.312 1.00 85.50 93 ASN A CA 1
ATOM 698 C C . ASN A 1 93 ? 1.474 3.270 26.042 1.00 85.50 93 ASN A C 1
ATOM 700 O O . ASN A 1 93 ? 0.762 2.670 25.224 1.00 85.50 93 ASN A O 1
ATOM 704 N N . ASN A 1 94 ? 2.784 3.441 25.862 1.00 82.31 94 ASN A N 1
ATOM 705 C CA . ASN A 1 94 ? 3.498 2.909 24.704 1.00 82.31 94 ASN A CA 1
ATOM 706 C C . ASN A 1 94 ? 3.544 1.377 24.690 1.00 82.31 94 ASN A C 1
ATOM 708 O O . ASN A 1 94 ? 3.468 0.812 23.604 1.00 82.31 94 ASN A O 1
ATOM 712 N N . ASP A 1 95 ? 3.508 0.723 25.851 1.00 87.88 95 ASP A N 1
ATOM 713 C CA . ASP A 1 95 ? 3.747 -0.719 25.989 1.00 87.88 95 ASP A CA 1
ATOM 714 C C . ASP A 1 95 ? 2.481 -1.512 26.306 1.00 87.88 95 ASP A C 1
ATOM 716 O O . ASP A 1 95 ? 2.469 -2.732 26.203 1.00 87.88 95 ASP A O 1
ATOM 720 N N . GLN A 1 96 ? 1.397 -0.847 26.706 1.00 92.94 96 GLN A N 1
ATOM 721 C CA . GLN A 1 96 ? 0.199 -1.499 27.223 1.00 92.94 96 GLN A CA 1
ATOM 722 C C . GLN A 1 96 ? -1.080 -0.944 26.620 1.00 92.94 96 GLN A C 1
ATOM 724 O O . GLN A 1 96 ? -1.239 0.254 26.359 1.00 92.94 96 GLN A O 1
ATOM 729 N N . PHE A 1 97 ? -2.053 -1.835 26.485 1.00 93.69 97 PHE A N 1
ATOM 730 C CA . PHE A 1 97 ? -3.413 -1.504 26.105 1.00 93.69 97 PHE A CA 1
ATOM 731 C C . PHE A 1 97 ? -4.405 -2.257 26.987 1.00 93.69 97 PHE A C 1
ATOM 733 O O . PHE A 1 97 ? -4.120 -3.324 27.530 1.00 93.69 97 PHE A O 1
ATOM 740 N N . VAL A 1 98 ? -5.587 -1.675 27.150 1.00 95.69 98 VAL A N 1
ATOM 741 C CA . VAL A 1 98 ? -6.684 -2.282 27.891 1.00 95.69 98 VAL A CA 1
ATOM 742 C C . VAL A 1 98 ? -7.779 -2.698 26.929 1.00 95.69 98 VAL A C 1
ATOM 744 O O . VAL A 1 98 ? -8.218 -1.935 26.065 1.00 95.69 98 VAL A O 1
ATOM 747 N N . ILE A 1 99 ? -8.243 -3.921 27.125 1.00 95.50 99 ILE A N 1
ATOM 748 C CA . ILE A 1 99 ? -9.463 -4.442 26.534 1.00 95.50 99 ILE A CA 1
ATOM 749 C C . ILE A 1 99 ? -10.551 -4.335 27.581 1.00 95.50 99 ILE A C 1
ATOM 751 O O . ILE A 1 99 ? -10.356 -4.757 28.719 1.00 95.50 99 ILE A O 1
ATOM 755 N N . SER A 1 100 ? -11.693 -3.775 27.201 1.00 95.38 100 SER A N 1
ATOM 756 C CA . SER A 1 100 ? -12.888 -3.743 28.035 1.00 95.38 100 SER A CA 1
ATOM 757 C C . SER A 1 100 ? -14.059 -4.335 27.274 1.00 95.38 100 SER A C 1
ATOM 759 O O . SER A 1 100 ? -14.392 -3.885 26.175 1.00 95.38 100 SER A O 1
ATOM 761 N N . LEU A 1 101 ? -14.666 -5.349 27.880 1.00 95.62 101 LEU A N 1
ATOM 762 C CA . LEU A 1 101 ? -15.882 -5.979 27.403 1.00 95.62 101 LEU A CA 1
ATOM 763 C C . LEU A 1 101 ? -17.011 -5.638 28.363 1.00 95.62 101 LEU A C 1
ATOM 765 O O . LEU A 1 101 ? -16.868 -5.804 29.574 1.00 95.62 101 LEU A O 1
ATOM 769 N N . THR A 1 102 ? -18.120 -5.162 27.822 1.00 96.06 102 THR A N 1
ATOM 770 C CA . THR A 1 102 ? -19.296 -4.738 28.585 1.00 96.06 102 THR A CA 1
ATOM 771 C C . THR A 1 102 ? -20.536 -5.423 28.029 1.00 96.06 102 THR A C 1
ATOM 773 O O . THR A 1 102 ? -20.617 -5.743 26.841 1.00 96.06 102 THR A O 1
ATOM 776 N N . THR A 1 103 ? -21.493 -5.703 28.901 1.00 95.56 103 THR A N 1
ATOM 777 C CA . THR A 1 103 ? -22.723 -6.417 28.564 1.00 95.56 103 THR A CA 1
ATOM 778 C C . THR A 1 103 ? -23.882 -5.911 29.426 1.00 95.56 103 THR A C 1
ATOM 780 O O . THR A 1 103 ? -23.712 -4.964 30.193 1.00 95.56 103 THR A O 1
ATOM 783 N N . ASN A 1 104 ? -25.060 -6.513 29.288 1.00 95.56 104 ASN A N 1
ATOM 784 C CA . ASN A 1 104 ? -26.253 -6.190 30.066 1.00 95.56 104 ASN A CA 1
ATOM 785 C C . ASN A 1 104 ? -26.746 -7.406 30.868 1.00 95.56 104 ASN A C 1
ATOM 787 O O . ASN A 1 104 ? -26.200 -8.505 30.756 1.00 95.56 104 ASN A O 1
ATOM 791 N N . VAL A 1 105 ? -27.778 -7.204 31.690 1.00 95.31 105 VAL A N 1
ATOM 792 C CA . VAL A 1 105 ? -28.340 -8.255 32.558 1.00 95.31 105 VAL A CA 1
ATOM 793 C C . VAL A 1 105 ? -28.860 -9.439 31.737 1.00 95.31 105 VAL A C 1
ATOM 795 O O . VAL A 1 105 ? -28.481 -10.573 32.011 1.00 95.31 105 VAL A O 1
ATOM 798 N N . ALA A 1 106 ? -29.624 -9.177 30.672 1.00 94.81 106 ALA A N 1
ATOM 799 C CA . ALA A 1 106 ? -30.193 -10.220 29.815 1.00 94.81 106 ALA A CA 1
ATOM 800 C C . ALA A 1 106 ? -29.119 -11.118 29.180 1.00 94.81 106 ALA A C 1
ATOM 802 O O . ALA A 1 106 ? -29.253 -12.336 29.125 1.00 94.81 106 ALA A O 1
ATOM 803 N N . THR A 1 107 ? -28.009 -10.534 28.725 1.00 94.31 107 THR A N 1
ATOM 804 C CA . THR A 1 107 ? -26.886 -11.323 28.208 1.00 94.31 107 THR A CA 1
ATOM 805 C C . THR A 1 107 ? -26.186 -12.084 29.328 1.00 94.31 107 THR A C 1
ATOM 807 O O . THR A 1 107 ? -25.797 -13.230 29.115 1.00 94.31 107 THR A O 1
ATOM 810 N N . LYS A 1 108 ? -26.024 -11.478 30.515 1.00 92.94 108 LYS A N 1
ATOM 811 C CA . LYS A 1 108 ? -25.362 -12.112 31.664 1.00 92.94 108 LYS A CA 1
ATOM 812 C C . LYS A 1 108 ? -26.072 -13.399 32.095 1.00 92.94 108 LYS A C 1
ATOM 814 O O . LYS A 1 108 ? -25.385 -14.370 32.391 1.00 92.94 108 LYS A O 1
ATOM 819 N N . GLU A 1 109 ? -27.401 -13.430 32.049 1.00 92.50 109 GLU A N 1
ATOM 820 C CA . GLU A 1 109 ? -28.208 -14.633 32.315 1.00 92.50 109 GLU A CA 1
ATOM 821 C C . GLU A 1 109 ? -27.946 -15.767 31.309 1.00 92.50 109 GLU A C 1
ATOM 823 O O . GLU A 1 109 ? -27.956 -16.937 31.677 1.00 92.50 109 GLU A O 1
ATOM 828 N N . ILE A 1 110 ? -27.663 -15.433 30.045 1.00 91.88 110 ILE A N 1
ATOM 829 C CA . ILE A 1 110 ? -27.403 -16.415 28.978 1.00 91.88 110 ILE A CA 1
ATOM 830 C C . ILE A 1 110 ? -25.973 -16.959 29.051 1.00 91.88 110 ILE A C 1
ATOM 832 O O . ILE A 1 110 ? -25.737 -18.158 28.876 1.00 91.88 110 ILE A O 1
ATOM 836 N N . ILE A 1 111 ? -24.998 -16.065 29.237 1.00 90.88 111 ILE A N 1
ATOM 837 C CA . ILE A 1 111 ? -23.576 -16.426 29.208 1.00 90.88 111 ILE A CA 1
ATOM 838 C C . ILE A 1 111 ? -23.104 -17.019 30.536 1.00 90.88 111 ILE A C 1
ATOM 840 O O . ILE A 1 111 ? -22.136 -17.777 30.541 1.00 90.88 111 ILE A O 1
ATOM 844 N N . ASP A 1 112 ? -23.776 -16.674 31.638 1.00 86.69 112 ASP A N 1
ATOM 845 C CA . ASP A 1 112 ? -23.437 -17.082 32.999 1.00 86.69 112 ASP A CA 1
ATOM 846 C C . ASP A 1 112 ? -21.948 -16.801 33.332 1.00 86.69 112 ASP A C 1
ATOM 848 O O . ASP A 1 112 ? -21.381 -15.776 32.925 1.00 86.69 112 ASP A O 1
ATOM 852 N N . GLU A 1 113 ? -21.288 -17.664 34.097 1.00 88.50 113 GLU A N 1
ATOM 853 C CA . GLU A 1 113 ? -19.851 -17.642 34.378 1.00 88.50 113 GLU A CA 1
ATOM 854 C C . GLU A 1 113 ? -19.048 -18.484 33.365 1.00 88.50 113 GLU A C 1
ATOM 856 O O . GLU A 1 113 ? -17.910 -18.878 33.634 1.00 88.50 113 GLU A O 1
ATOM 861 N N . LYS A 1 114 ? -19.607 -18.758 32.173 1.00 93.62 114 LYS A N 1
ATOM 862 C CA . LYS A 1 114 ? -18.902 -19.517 31.130 1.00 93.62 114 LYS A CA 1
ATOM 863 C C . LYS A 1 114 ? -17.692 -18.744 30.601 1.00 93.62 114 LYS A C 1
ATOM 865 O O . LYS A 1 114 ? -17.702 -17.518 30.470 1.00 93.62 114 LYS A O 1
ATOM 870 N N . GLN A 1 115 ? -16.651 -19.493 30.252 1.00 94.81 115 GLN A N 1
ATOM 871 C CA . GLN A 1 115 ? -15.396 -18.945 29.752 1.00 94.81 115 GLN A CA 1
ATOM 872 C C . GLN A 1 115 ? -15.462 -18.656 28.245 1.00 94.81 115 GLN A C 1
ATOM 874 O O . GLN A 1 115 ? -15.748 -19.533 27.434 1.00 94.81 115 GLN A O 1
ATOM 879 N N . PHE A 1 116 ? -15.135 -17.421 27.887 1.00 96.12 116 PHE A N 1
ATOM 880 C CA . PHE A 1 116 ? -14.901 -16.924 26.535 1.00 96.12 116 PHE A CA 1
ATOM 881 C C . PHE A 1 116 ? -13.410 -16.981 26.208 1.00 96.12 116 PHE A C 1
ATOM 883 O O . PHE A 1 116 ? -12.557 -17.095 27.095 1.00 96.12 116 PHE A O 1
ATOM 890 N N . TYR A 1 117 ? -13.081 -16.826 24.928 1.00 96.06 117 TYR A N 1
ATOM 891 C CA . TYR A 1 117 ? -11.695 -16.747 24.480 1.00 96.06 117 TYR A CA 1
ATOM 892 C C . TYR A 1 117 ? -11.488 -15.540 23.589 1.00 96.06 117 TYR A C 1
ATOM 894 O O . TYR A 1 117 ? -12.138 -15.395 22.561 1.00 96.06 117 TYR A O 1
ATOM 902 N N . LEU A 1 118 ? -10.558 -14.680 23.973 1.00 96.06 118 LEU A N 1
ATOM 903 C CA . LEU A 1 118 ? -10.061 -13.634 23.105 1.00 96.06 118 LEU A CA 1
ATOM 904 C C . LEU A 1 118 ? -8.852 -14.170 22.340 1.00 96.06 118 LEU A C 1
ATOM 906 O O . LEU A 1 118 ? -7.873 -14.601 22.946 1.00 96.06 118 LEU A O 1
ATOM 910 N N . LEU A 1 119 ? -8.923 -14.121 21.019 1.00 95.31 119 LEU A N 1
ATOM 911 C CA . LEU A 1 119 ? -7.829 -14.449 20.124 1.00 95.31 119 LEU A CA 1
ATOM 912 C C . LEU A 1 119 ? -7.211 -13.154 19.601 1.00 95.31 119 LEU A C 1
ATOM 914 O O . LEU A 1 119 ? -7.903 -12.365 18.963 1.00 95.31 119 LEU A O 1
ATOM 918 N N . VAL A 1 120 ? -5.926 -12.943 19.856 1.00 95.19 120 VAL A N 1
ATOM 919 C CA . VAL A 1 120 ? -5.118 -11.900 19.215 1.00 95.19 120 VAL A CA 1
ATOM 920 C C . VAL A 1 120 ? -4.337 -12.577 18.101 1.00 95.19 120 VAL A C 1
ATOM 922 O O . VAL A 1 120 ? -3.544 -13.467 18.394 1.00 95.19 120 VAL A O 1
ATOM 925 N N . HIS A 1 121 ? -4.575 -12.224 16.840 1.00 92.31 121 HIS A N 1
ATOM 926 C CA . HIS A 1 121 ? -3.986 -12.958 15.719 1.00 92.31 121 HIS A CA 1
ATOM 927 C C . HIS A 1 121 ? -3.640 -12.098 14.507 1.00 92.31 121 HIS A C 1
ATOM 929 O O . HIS A 1 121 ? -4.234 -11.042 14.268 1.00 92.31 121 HIS A O 1
ATOM 935 N N . LYS A 1 122 ? -2.656 -12.586 13.745 1.00 89.12 122 LYS A N 1
ATOM 936 C CA . LYS A 1 122 ? -2.206 -12.050 12.457 1.00 89.12 122 LYS A CA 1
ATOM 937 C C . LYS A 1 122 ? -1.412 -13.121 11.703 1.00 89.12 122 LYS A C 1
ATOM 939 O O . LYS A 1 122 ? -0.507 -13.712 12.281 1.00 89.12 122 LYS A O 1
ATOM 944 N N . ASP A 1 123 ? -1.722 -13.338 10.422 1.00 81.12 123 ASP A N 1
ATOM 945 C CA . ASP A 1 123 ? -0.925 -14.156 9.486 1.00 81.12 123 ASP A CA 1
ATOM 946 C C . ASP A 1 123 ? -0.418 -15.486 10.101 1.00 81.12 123 ASP A C 1
ATOM 948 O O . ASP A 1 123 ? 0.771 -15.791 10.090 1.00 81.12 123 ASP A O 1
ATOM 952 N N . GLY A 1 124 ? -1.325 -16.248 10.725 1.00 80.69 124 GLY A N 1
ATOM 953 C CA . GLY A 1 124 ? -1.033 -17.544 11.359 1.00 80.69 124 GLY A CA 1
ATOM 954 C C . GLY A 1 124 ? -0.492 -17.489 12.796 1.00 80.69 124 GLY A C 1
ATOM 955 O O . GLY A 1 124 ? -0.561 -18.494 13.500 1.00 80.69 124 GLY A O 1
ATOM 956 N N . HIS A 1 125 ? -0.027 -16.334 13.275 1.00 86.50 125 HIS A N 1
ATOM 957 C CA . HIS A 1 125 ? 0.356 -16.134 14.674 1.00 86.50 125 HIS A CA 1
ATOM 958 C C . HIS A 1 125 ? -0.887 -15.853 15.512 1.00 86.50 125 HIS A C 1
ATOM 960 O O . HIS A 1 125 ? -1.728 -15.043 15.115 1.00 86.50 125 HIS A O 1
ATOM 966 N N . ALA A 1 126 ? -1.008 -16.500 16.673 1.00 90.56 126 ALA A N 1
ATOM 967 C CA . ALA A 1 126 ? -2.173 -16.342 17.530 1.00 90.56 126 ALA A CA 1
ATOM 968 C C . ALA A 1 126 ? -1.845 -16.486 19.022 1.00 90.56 126 ALA A C 1
ATOM 970 O O . ALA A 1 126 ? -1.202 -17.445 19.442 1.00 90.56 126 ALA A O 1
ATOM 971 N N . TYR A 1 127 ? -2.379 -15.571 19.829 1.00 93.50 127 TYR A N 1
ATOM 972 C CA . TYR A 1 127 ? -2.364 -15.621 21.286 1.00 93.50 127 TYR A CA 1
ATOM 973 C C . TYR A 1 127 ? -3.794 -15.738 21.804 1.00 93.50 127 TYR A C 1
ATOM 975 O O . TYR A 1 127 ? -4.654 -14.908 21.505 1.00 93.50 127 TYR A O 1
ATOM 983 N N . ARG A 1 128 ? -4.059 -16.782 22.593 1.00 94.81 128 ARG A N 1
ATOM 984 C CA . ARG A 1 128 ? -5.377 -17.054 23.176 1.00 94.81 128 ARG A CA 1
ATOM 985 C C . ARG A 1 128 ? -5.404 -16.626 24.636 1.00 94.81 128 ARG A C 1
ATOM 987 O O . ARG A 1 128 ? -4.589 -17.076 25.433 1.00 94.81 128 ARG A O 1
ATOM 994 N N . ILE A 1 129 ? -6.389 -15.812 24.995 1.00 95.12 129 ILE A N 1
ATOM 995 C CA . ILE A 1 129 ? -6.554 -15.253 26.336 1.00 95.12 129 ILE A CA 1
ATOM 996 C C . ILE A 1 129 ? -7.937 -15.661 26.865 1.00 95.12 129 ILE A C 1
ATOM 998 O O . ILE A 1 129 ? -8.946 -15.313 26.245 1.00 95.12 129 ILE A O 1
ATOM 1002 N N . PRO A 1 130 ? -8.028 -16.402 27.986 1.00 95.81 130 PRO A N 1
ATOM 1003 C CA . PRO A 1 130 ? -9.311 -16.750 28.586 1.00 95.81 130 PRO A CA 1
ATOM 1004 C C . PRO A 1 130 ? -9.964 -15.522 29.228 1.00 95.81 130 PRO A C 1
ATOM 1006 O O . PRO A 1 130 ? -9.308 -14.710 29.890 1.00 95.81 130 PRO A O 1
ATOM 1009 N N . ILE A 1 131 ? -11.275 -15.396 29.045 1.00 95.38 131 ILE A N 1
ATOM 1010 C CA . ILE A 1 131 ? -12.079 -14.281 29.537 1.00 95.38 131 ILE A CA 1
ATOM 1011 C C . ILE A 1 131 ? -13.325 -14.829 30.225 1.00 95.38 131 ILE A C 1
ATOM 1013 O O . ILE A 1 131 ? -14.095 -15.560 29.616 1.00 95.38 131 ILE A O 1
ATOM 1017 N N . THR A 1 132 ? -13.577 -14.404 31.459 1.00 94.69 132 THR A N 1
ATOM 1018 C CA . THR A 1 132 ? -14.805 -14.747 32.186 1.00 94.69 132 THR A CA 1
ATOM 1019 C C . THR A 1 132 ? -15.383 -13.486 32.809 1.00 94.69 132 THR A C 1
ATOM 1021 O O . THR A 1 132 ? -14.652 -12.693 33.408 1.00 94.69 132 THR A O 1
ATOM 1024 N N . PHE A 1 133 ? -16.693 -13.286 32.661 1.00 93.50 133 PHE A N 1
ATOM 1025 C CA . PHE A 1 133 ? -17.402 -12.194 33.323 1.00 93.50 133 PHE A CA 1
ATOM 1026 C C . PHE A 1 133 ? -17.627 -12.558 34.795 1.00 93.50 133 PHE A C 1
ATOM 1028 O O . PHE A 1 133 ? -18.295 -13.562 35.049 1.00 93.50 133 PHE A O 1
ATOM 1035 N N . PRO A 1 134 ? -17.147 -11.760 35.766 1.00 92.19 134 PRO A N 1
ATOM 1036 C CA . PRO A 1 134 ? -17.385 -12.036 37.181 1.00 92.19 134 PRO A CA 1
ATOM 1037 C C . PRO A 1 134 ? -18.883 -12.099 37.505 1.00 92.19 134 PRO A C 1
ATOM 1039 O O . PRO A 1 134 ? -19.668 -11.355 36.917 1.00 92.19 134 PRO A O 1
ATOM 1042 N N . LYS A 1 135 ? -19.276 -12.946 38.467 1.00 87.56 135 LYS A N 1
ATOM 1043 C CA . LYS A 1 135 ? -20.679 -13.210 38.841 1.00 87.56 135 LYS A CA 1
ATOM 1044 C C . LYS A 1 135 ? -21.550 -11.953 38.951 1.00 87.56 135 LYS A C 1
ATOM 1046 O O . LYS A 1 135 ? -22.582 -11.856 38.299 1.00 87.56 135 LYS A O 1
ATOM 1051 N N . ASN A 1 136 ? -21.076 -10.952 39.693 1.00 88.94 136 ASN A N 1
ATOM 1052 C CA . ASN A 1 136 ? -21.828 -9.727 39.992 1.00 88.94 136 ASN A CA 1
ATOM 1053 C C . ASN A 1 136 ? -21.393 -8.521 39.140 1.00 88.94 136 ASN A C 1
ATOM 1055 O O . ASN A 1 136 ? -21.538 -7.378 39.572 1.00 88.94 136 ASN A O 1
ATOM 1059 N N . LYS A 1 137 ? -20.781 -8.743 37.967 1.00 94.19 137 LYS A N 1
ATOM 1060 C CA . LYS A 1 137 ? -20.302 -7.657 37.101 1.00 94.19 137 LYS A CA 1
ATOM 1061 C C . LYS A 1 137 ? -20.771 -7.833 35.662 1.00 94.19 137 LYS A C 1
ATOM 1063 O O . LYS A 1 137 ? -20.643 -8.899 35.071 1.00 94.19 137 LYS A O 1
ATOM 1068 N N . LEU A 1 138 ? -21.218 -6.725 35.075 1.00 95.31 138 LEU A N 1
ATOM 1069 C CA . LEU A 1 138 ? -21.593 -6.614 33.660 1.00 95.31 138 LEU A CA 1
ATOM 1070 C C . LEU A 1 138 ? -20.413 -6.221 32.758 1.00 95.31 138 LEU A C 1
ATOM 1072 O O . LEU A 1 138 ? -20.594 -5.804 31.616 1.00 95.31 138 LEU A O 1
ATOM 1076 N N . TYR A 1 139 ? -19.190 -6.307 33.275 1.00 95.06 139 TYR A N 1
ATOM 1077 C CA . TYR A 1 139 ? -17.992 -5.942 32.540 1.00 95.06 139 TYR A CA 1
ATOM 1078 C C . TYR A 1 139 ? -16.792 -6.779 32.972 1.00 95.06 139 TYR A C 1
ATOM 1080 O O . TYR A 1 139 ? -16.719 -7.273 34.101 1.00 95.06 139 TYR A O 1
ATOM 1088 N N . VAL A 1 140 ? -15.823 -6.882 32.072 1.00 95.31 140 VAL A N 1
ATOM 1089 C CA . VAL A 1 140 ? -14.492 -7.421 32.335 1.00 95.31 140 VAL A CA 1
ATOM 1090 C C . VAL A 1 140 ? -13.465 -6.582 31.586 1.00 95.31 140 VAL A C 1
ATOM 1092 O O . VAL A 1 140 ? -13.648 -6.255 30.413 1.00 95.31 140 VAL A O 1
ATOM 1095 N N . SER A 1 141 ? -12.379 -6.236 32.273 1.00 95.19 141 SER A N 1
ATOM 1096 C CA . SER A 1 141 ? -11.258 -5.508 31.684 1.00 95.19 141 SER A CA 1
ATOM 1097 C C . SER A 1 141 ? -9.967 -6.292 31.876 1.00 95.19 141 SER A C 1
ATOM 1099 O O . SER A 1 141 ? -9.725 -6.856 32.946 1.00 95.19 141 SER A O 1
ATOM 1101 N N . LYS A 1 142 ? -9.135 -6.329 30.837 1.00 94.69 142 LYS A N 1
ATOM 1102 C CA . LYS A 1 142 ? -7.809 -6.954 30.851 1.00 94.69 142 LYS A CA 1
ATOM 1103 C C . LYS A 1 142 ? -6.789 -5.964 30.312 1.00 94.69 142 LYS A C 1
ATOM 1105 O O . LYS A 1 142 ? -6.987 -5.410 29.233 1.00 94.69 142 LYS A O 1
ATOM 1110 N N . VAL A 1 143 ? -5.722 -5.747 31.071 1.00 95.69 143 VAL A N 1
ATOM 1111 C CA . VAL A 1 143 ? -4.543 -5.006 30.614 1.00 95.69 143 VAL A CA 1
ATOM 1112 C C . VAL A 1 143 ? -3.588 -6.014 29.995 1.00 95.69 143 VAL A C 1
ATOM 1114 O O . VAL A 1 143 ? -3.340 -7.061 30.592 1.00 95.69 143 VAL A O 1
ATOM 1117 N N . LEU A 1 144 ? -3.106 -5.716 28.795 1.00 94.50 144 LEU A N 1
ATOM 1118 C CA . LEU A 1 144 ? -2.197 -6.560 28.030 1.00 94.50 144 LEU A CA 1
ATOM 1119 C C . LEU A 1 144 ? -0.981 -5.737 27.607 1.00 94.50 144 LEU A C 1
ATOM 1121 O O . LEU A 1 144 ? -1.120 -4.565 27.245 1.00 94.50 144 LEU A O 1
ATOM 1125 N N . ASN A 1 145 ? 0.191 -6.370 27.623 1.00 92.88 145 ASN A N 1
ATOM 1126 C CA . ASN A 1 145 ? 1.395 -5.810 27.016 1.00 92.88 145 ASN A CA 1
ATOM 1127 C C . ASN A 1 145 ? 1.298 -5.930 25.491 1.00 92.88 145 ASN A C 1
ATOM 1129 O O . ASN A 1 145 ? 0.810 -6.937 24.978 1.00 92.88 145 ASN A O 1
ATOM 1133 N N . LYS A 1 146 ? 1.787 -4.929 24.758 1.00 90.94 146 LYS A N 1
ATOM 1134 C CA . LYS A 1 146 ? 1.833 -4.907 23.291 1.00 90.94 146 LYS A CA 1
ATOM 1135 C C . LYS A 1 146 ? 2.781 -5.951 22.705 1.00 90.94 146 LYS A C 1
ATOM 1137 O O . LYS A 1 146 ? 2.683 -6.214 21.520 1.00 90.94 146 LYS A O 1
ATOM 1142 N N . GLU A 1 147 ? 3.604 -6.608 23.516 1.00 88.81 147 GLU A N 1
ATOM 1143 C CA . GLU A 1 147 ? 4.407 -7.776 23.123 1.00 88.81 147 GLU A CA 1
ATOM 1144 C C . GLU A 1 147 ? 3.555 -8.936 22.578 1.00 88.81 147 GLU A C 1
ATOM 1146 O O . GLU A 1 147 ? 4.029 -9.731 21.774 1.00 88.81 147 GLU A O 1
ATOM 1151 N N . VAL A 1 148 ? 2.278 -9.034 22.978 1.00 91.38 148 VAL A N 1
ATOM 1152 C CA . VAL A 1 148 ? 1.339 -10.017 22.398 1.00 91.38 148 VAL A CA 1
ATOM 1153 C C . VAL A 1 148 ? 0.876 -9.630 20.989 1.00 91.38 148 VAL A C 1
ATOM 1155 O O . VAL A 1 148 ? 0.176 -10.399 20.331 1.00 91.38 148 VAL A O 1
ATOM 1158 N N . LEU A 1 149 ? 1.196 -8.412 20.546 1.00 92.06 149 LEU A N 1
ATOM 1159 C CA . LEU A 1 149 ? 0.885 -7.895 19.224 1.00 92.06 149 LEU A CA 1
ATOM 1160 C C . LEU A 1 149 ? 2.094 -8.072 18.322 1.00 92.06 149 LEU A C 1
ATOM 1162 O O . LEU A 1 149 ? 3.219 -7.719 18.654 1.00 92.06 149 LEU A O 1
ATOM 1166 N N . THR A 1 150 ? 1.828 -8.522 17.111 1.00 89.38 150 THR A N 1
ATOM 1167 C CA . THR A 1 150 ? 2.815 -8.479 16.035 1.00 89.38 150 THR A CA 1
ATOM 1168 C C . THR A 1 150 ? 2.926 -7.056 15.474 1.00 89.38 150 THR A C 1
ATOM 1170 O O . THR A 1 150 ? 2.023 -6.234 15.648 1.00 89.38 150 THR A O 1
ATOM 1173 N N . LYS A 1 151 ? 4.021 -6.735 14.781 1.00 86.88 151 LYS A N 1
ATOM 1174 C CA . LYS A 1 151 ? 4.192 -5.452 14.076 1.00 86.88 151 LYS A CA 1
ATOM 1175 C C . LYS A 1 151 ? 3.075 -5.221 13.047 1.00 86.88 151 LYS A C 1
ATOM 1177 O O . LYS A 1 151 ? 2.731 -6.126 12.281 1.00 86.88 151 LYS A O 1
ATOM 1182 N N . GLY A 1 152 ? 2.533 -4.006 12.977 1.00 90.12 152 GLY A N 1
ATOM 1183 C CA . GLY A 1 152 ? 1.472 -3.631 12.038 1.00 90.12 152 GLY A CA 1
ATOM 1184 C C . GLY A 1 152 ? 0.064 -4.021 12.504 1.00 90.12 152 GLY A C 1
ATOM 1185 O O . GLY A 1 152 ? -0.290 -3.847 13.670 1.00 90.12 152 GLY A O 1
ATOM 1186 N N . MET A 1 153 ? -0.780 -4.504 11.588 1.00 92.56 153 MET A N 1
ATOM 1187 C CA . MET A 1 153 ? -2.180 -4.821 11.894 1.00 92.56 153 MET A CA 1
ATOM 1188 C C . MET A 1 153 ? -2.340 -6.082 12.749 1.00 92.56 153 MET A C 1
ATOM 1190 O O . MET A 1 153 ? -1.784 -7.118 12.412 1.00 92.56 153 MET A O 1
ATOM 1194 N N . ASN A 1 154 ? -3.175 -6.023 13.785 1.00 93.62 154 ASN A N 1
ATOM 1195 C CA . ASN A 1 154 ? -3.560 -7.164 14.614 1.00 93.62 154 ASN A CA 1
ATOM 1196 C C . ASN A 1 154 ? -5.083 -7.253 14.726 1.00 93.62 154 ASN A C 1
ATOM 1198 O O . ASN A 1 154 ? -5.777 -6.237 14.820 1.00 93.62 154 ASN A O 1
ATOM 1202 N N . ILE A 1 155 ? -5.599 -8.479 14.746 1.00 94.06 155 ILE A N 1
ATOM 1203 C CA . ILE A 1 155 ? -7.031 -8.766 14.800 1.00 94.06 155 ILE A CA 1
ATOM 1204 C C . ILE A 1 155 ? -7.341 -9.373 16.161 1.00 94.06 155 ILE A C 1
ATOM 1206 O O . ILE A 1 155 ? -6.721 -10.348 16.579 1.00 94.06 155 ILE A O 1
ATOM 1210 N N . LEU A 1 156 ? -8.290 -8.776 16.872 1.00 94.81 156 LEU A N 1
ATOM 1211 C CA . LEU A 1 156 ? -8.765 -9.261 18.156 1.00 94.81 156 LEU A CA 1
ATOM 1212 C C . LEU A 1 156 ? -10.162 -9.833 17.958 1.00 94.81 156 LEU A C 1
ATOM 1214 O O . LEU A 1 156 ? -11.095 -9.071 17.712 1.00 94.81 156 LEU A O 1
ATOM 1218 N N . THR A 1 157 ? -10.316 -11.145 18.100 1.00 94.81 157 THR A N 1
ATOM 1219 C CA . THR A 1 157 ? -11.592 -11.849 17.923 1.00 94.81 157 THR A CA 1
ATOM 1220 C C . THR A 1 157 ? -12.037 -12.465 19.241 1.00 94.81 157 THR A C 1
ATOM 1222 O O . THR A 1 157 ? -11.319 -13.260 19.843 1.00 94.81 157 THR A O 1
ATOM 1225 N N . LEU A 1 158 ? -13.229 -12.100 19.707 1.00 95.06 158 LEU A N 1
ATOM 1226 C CA . LEU A 1 158 ? -13.856 -12.689 20.884 1.00 95.06 158 LEU A CA 1
ATOM 1227 C C . LEU A 1 158 ? -14.715 -13.883 20.464 1.00 95.06 158 LEU A C 1
ATOM 1229 O O . LEU A 1 158 ? -15.658 -13.726 19.688 1.00 95.06 158 LEU A O 1
ATOM 1233 N N . PHE A 1 159 ? -14.417 -15.046 21.026 1.00 94.88 159 PHE A N 1
ATOM 1234 C CA . PHE A 1 159 ? -15.158 -16.287 20.860 1.00 94.88 159 PHE A CA 1
ATOM 1235 C C . PHE A 1 159 ? -16.008 -16.587 22.085 1.00 94.88 159 PHE A C 1
ATOM 1237 O O . PHE A 1 159 ? -15.553 -16.441 23.224 1.00 94.88 159 PHE A O 1
ATOM 1244 N N . ASN A 1 160 ? -17.231 -17.044 21.837 1.00 93.25 160 ASN A N 1
ATOM 1245 C CA . ASN A 1 160 ? -18.105 -17.570 22.874 1.00 93.25 160 ASN A CA 1
ATOM 1246 C C . ASN A 1 160 ? -17.643 -18.973 23.345 1.00 93.25 160 ASN A C 1
ATOM 1248 O O . ASN A 1 160 ? -16.741 -19.561 22.738 1.00 93.25 160 ASN A O 1
ATOM 1252 N N . PRO A 1 161 ? -18.249 -19.527 24.411 1.00 92.75 161 PRO A N 1
ATOM 1253 C CA . PRO A 1 161 ? -17.911 -20.863 24.911 1.00 92.75 161 PRO A CA 1
ATOM 1254 C C . PRO A 1 161 ? -18.075 -21.989 23.877 1.00 92.75 161 PRO A C 1
ATOM 1256 O O . PRO A 1 161 ? -17.372 -22.991 23.959 1.00 92.75 161 PRO A O 1
ATOM 1259 N N . ASP A 1 162 ? -18.948 -21.808 22.881 1.00 91.94 162 ASP A N 1
ATOM 1260 C CA . ASP A 1 162 ? -19.179 -22.770 21.793 1.00 91.94 162 ASP A CA 1
ATOM 1261 C C . ASP A 1 162 ? -18.157 -22.639 20.646 1.00 91.94 162 ASP A C 1
ATOM 1263 O O . ASP A 1 162 ? -18.298 -23.288 19.611 1.00 91.94 162 ASP A O 1
ATOM 1267 N N . GLY A 1 163 ? -17.158 -21.759 20.778 1.00 90.50 163 GLY A N 1
ATOM 1268 C CA . GLY A 1 163 ? -16.149 -21.520 19.745 1.00 90.50 163 GLY A CA 1
ATOM 1269 C C . GLY A 1 163 ? -16.636 -20.672 18.565 1.00 90.50 163 GLY A C 1
ATOM 1270 O O . GLY A 1 163 ? -15.982 -20.648 17.525 1.00 90.50 163 GLY A O 1
ATOM 1271 N N . LYS A 1 164 ? -17.752 -19.945 18.703 1.00 91.81 164 LYS A N 1
ATOM 1272 C CA . LYS A 1 164 ? -18.255 -19.020 17.675 1.00 91.81 164 LYS A CA 1
ATOM 1273 C C . LYS A 1 164 ? -17.694 -17.606 17.874 1.00 91.81 164 LYS A C 1
ATOM 1275 O O . LYS A 1 164 ? -17.759 -17.094 18.995 1.00 91.81 164 LYS A O 1
ATOM 1280 N N . PRO A 1 165 ? -17.187 -16.945 16.820 1.00 92.94 165 PRO A N 1
ATOM 1281 C CA . PRO A 1 165 ? -16.736 -15.559 16.891 1.00 92.94 165 PRO A CA 1
ATOM 1282 C C . PRO A 1 165 ? -17.950 -14.629 17.011 1.00 92.94 165 PRO A C 1
ATOM 1284 O O . PRO A 1 165 ? -18.888 -14.718 16.222 1.00 92.94 165 PRO A O 1
ATOM 1287 N N . ILE A 1 166 ? -17.947 -13.743 18.007 1.00 91.62 166 ILE A N 1
ATOM 1288 C CA . ILE A 1 166 ? -19.090 -12.866 18.328 1.00 91.62 166 ILE A CA 1
ATOM 1289 C C . ILE A 1 166 ? -18.762 -11.372 18.265 1.00 91.62 166 ILE A C 1
ATOM 1291 O O . ILE A 1 166 ? -19.669 -10.546 18.188 1.00 91.62 166 ILE A O 1
ATOM 1295 N N . ALA A 1 167 ? -17.484 -11.001 18.319 1.00 90.62 167 ALA A N 1
ATOM 1296 C CA . ALA A 1 167 ? -17.051 -9.619 18.171 1.00 90.62 167 ALA A CA 1
ATOM 1297 C C . ALA A 1 167 ? -15.603 -9.559 17.695 1.00 90.62 167 ALA A C 1
ATOM 1299 O O . ALA A 1 167 ? -14.777 -10.360 18.124 1.00 90.62 167 ALA A O 1
ATOM 1300 N N . GLU A 1 168 ? -15.291 -8.556 16.880 1.00 91.56 168 GLU A N 1
ATOM 1301 C CA . GLU A 1 168 ? -13.929 -8.305 16.421 1.00 91.56 168 GLU A CA 1
ATOM 1302 C C . GLU A 1 168 ? -13.528 -6.843 16.557 1.00 91.56 168 GLU A C 1
ATOM 1304 O O . GLU A 1 168 ? -14.378 -5.943 16.565 1.00 91.56 168 GLU A O 1
ATOM 1309 N N . ARG A 1 169 ? -12.217 -6.629 16.679 1.00 92.62 169 ARG A N 1
ATOM 1310 C CA . ARG A 1 169 ? -11.576 -5.320 16.692 1.00 92.62 169 ARG A CA 1
ATOM 1311 C C . ARG A 1 169 ? -10.209 -5.401 16.016 1.00 92.62 169 ARG A C 1
ATOM 1313 O O . ARG A 1 169 ? -9.363 -6.189 16.420 1.00 92.62 169 ARG A O 1
ATOM 1320 N N . LEU A 1 170 ? -9.980 -4.535 15.036 1.00 93.56 170 LEU A N 1
ATOM 1321 C CA . LEU A 1 170 ? -8.650 -4.296 14.475 1.00 93.56 170 LEU A CA 1
ATOM 1322 C C . LEU A 1 170 ? -7.864 -3.311 15.338 1.00 93.56 170 LEU A C 1
ATOM 1324 O O . LEU A 1 170 ? -8.435 -2.308 15.761 1.00 93.56 170 LEU A O 1
ATOM 1328 N N . ILE A 1 171 ? -6.574 -3.546 15.559 1.00 93.25 171 ILE A N 1
ATOM 1329 C CA . ILE A 1 171 ? -5.669 -2.568 16.174 1.00 93.25 171 ILE A CA 1
ATOM 1330 C C . ILE A 1 171 ? -4.341 -2.532 15.429 1.00 93.25 171 ILE A C 1
ATOM 1332 O O . ILE A 1 171 ? -3.876 -3.548 14.918 1.00 93.25 171 ILE A O 1
ATOM 1336 N N . PHE A 1 172 ? -3.717 -1.361 15.390 1.00 92.88 172 PHE A N 1
ATOM 1337 C CA . PHE A 1 172 ? -2.418 -1.189 14.759 1.00 92.88 172 PHE A CA 1
ATOM 1338 C C . PHE A 1 172 ? -1.318 -1.082 15.814 1.00 92.88 172 PHE A C 1
ATOM 1340 O O . PHE A 1 172 ? -1.441 -0.305 16.760 1.00 92.88 172 PHE A O 1
ATOM 1347 N N . ASN A 1 173 ? -0.247 -1.851 15.639 1.00 90.81 173 ASN A N 1
ATOM 1348 C CA . ASN A 1 173 ? 0.961 -1.773 16.443 1.00 90.81 173 ASN A CA 1
ATOM 1349 C C . ASN A 1 173 ? 2.079 -1.097 15.637 1.00 90.81 173 ASN A C 1
ATOM 1351 O O . ASN A 1 173 ? 2.556 -1.651 14.646 1.00 90.81 173 ASN A O 1
ATOM 1355 N N . TYR A 1 174 ? 2.482 0.097 16.073 1.00 86.69 174 TYR A N 1
ATOM 1356 C CA . TYR A 1 174 ? 3.582 0.858 15.476 1.00 86.69 174 TYR A CA 1
ATOM 1357 C C . TYR A 1 174 ? 4.967 0.389 15.930 1.00 86.69 174 TYR A C 1
ATOM 1359 O O . TYR A 1 174 ? 5.949 0.840 15.345 1.00 86.69 174 TYR A O 1
ATOM 1367 N N . ALA A 1 175 ? 5.045 -0.494 16.937 1.00 79.12 175 ALA A N 1
ATOM 1368 C CA . ALA A 1 175 ? 6.314 -1.018 17.424 1.00 79.12 175 ALA A CA 1
ATOM 1369 C C . ALA A 1 175 ? 7.135 -1.596 16.269 1.00 79.12 175 ALA A C 1
ATOM 1371 O O . ALA A 1 175 ? 6.618 -2.321 15.409 1.00 79.12 175 ALA A O 1
ATOM 1372 N N . ASP A 1 176 ? 8.391 -1.182 16.247 1.00 68.38 176 ASP A N 1
ATOM 1373 C CA . ASP A 1 176 ? 9.423 -1.547 15.294 1.00 68.38 176 ASP A CA 1
ATOM 1374 C C . ASP A 1 176 ? 9.080 -1.282 13.815 1.00 68.38 176 ASP A C 1
ATOM 1376 O O . ASP A 1 176 ? 9.703 -1.810 12.888 1.00 68.38 176 ASP A O 1
ATOM 1380 N N . LEU A 1 177 ? 8.009 -0.522 13.536 1.00 66.56 177 LEU A N 1
ATOM 1381 C CA . LEU A 1 177 ? 7.513 -0.275 12.179 1.00 66.56 177 LEU A CA 1
ATOM 1382 C C . LEU A 1 177 ? 8.309 0.810 11.457 1.00 66.56 177 LEU A C 1
ATOM 1384 O O . LEU A 1 177 ? 8.409 0.770 10.233 1.00 66.56 177 LEU A O 1
ATOM 1388 N N . LEU A 1 178 ? 8.850 1.754 12.223 1.00 58.97 178 LEU A N 1
ATOM 1389 C CA . LEU A 1 178 ? 9.510 2.962 11.736 1.00 58.97 178 LEU A CA 1
ATOM 1390 C C . LEU A 1 178 ? 11.039 2.908 11.893 1.00 58.97 178 LEU A C 1
ATOM 1392 O O . LEU A 1 178 ? 11.706 3.878 11.551 1.00 58.97 178 LEU A O 1
ATOM 1396 N N . ASP A 1 179 ? 11.577 1.764 12.321 1.00 50.12 179 ASP A N 1
ATOM 1397 C CA . ASP A 1 179 ? 12.994 1.541 12.655 1.00 50.12 179 ASP A CA 1
ATOM 1398 C C . ASP A 1 179 ? 13.933 1.512 11.448 1.00 50.12 179 ASP A C 1
ATOM 1400 O O . ASP A 1 179 ? 15.142 1.378 11.594 1.00 50.12 179 ASP A O 1
ATOM 1404 N N . ALA A 1 180 ? 13.427 1.689 10.227 1.00 57.94 180 ALA A N 1
ATOM 1405 C CA . ALA A 1 180 ? 14.298 2.053 9.117 1.00 57.94 180 ALA A CA 1
ATOM 1406 C C . ALA A 1 180 ? 14.737 3.519 9.282 1.00 57.94 180 ALA A C 1
ATOM 1408 O O . ALA A 1 180 ? 14.417 4.385 8.463 1.00 57.94 180 ALA A O 1
ATOM 1409 N N . GLU A 1 181 ? 15.453 3.812 10.368 1.00 69.88 181 GLU A N 1
ATOM 1410 C CA . GLU A 1 181 ? 16.230 5.025 10.474 1.00 69.88 181 GLU A CA 1
ATOM 1411 C C . GLU A 1 181 ? 17.261 4.979 9.352 1.00 69.88 181 GLU A C 1
ATOM 1413 O O . GLU A 1 181 ? 18.129 4.110 9.276 1.00 69.88 181 GLU A O 1
ATOM 1418 N N . LEU A 1 182 ? 17.072 5.885 8.405 1.00 83.31 182 LEU A N 1
ATOM 1419 C CA . LEU A 1 182 ? 17.902 6.023 7.232 1.00 83.31 182 LEU A CA 1
ATOM 1420 C C . LEU A 1 182 ? 18.623 7.358 7.327 1.00 83.31 182 LEU A C 1
ATOM 1422 O O . LEU A 1 182 ? 17.993 8.413 7.479 1.00 83.31 182 LEU A O 1
ATOM 1426 N N . GLU A 1 183 ? 19.940 7.279 7.215 1.00 89.12 183 GLU A N 1
ATOM 1427 C CA . GLU A 1 183 ? 20.847 8.404 7.095 1.00 89.12 183 GLU A CA 1
ATOM 1428 C C . GLU A 1 183 ? 21.178 8.621 5.614 1.00 89.12 183 GLU A C 1
ATOM 1430 O O . GLU A 1 183 ? 21.493 7.682 4.874 1.00 89.12 183 GLU A O 1
ATOM 1435 N N . LEU A 1 184 ? 21.073 9.873 5.179 1.00 91.81 184 LEU A N 1
ATOM 1436 C CA . LEU A 1 184 ? 21.423 10.319 3.837 1.00 91.81 184 LEU A CA 1
ATOM 1437 C C . LEU A 1 184 ? 22.565 11.317 3.946 1.00 91.81 184 LEU A C 1
ATOM 1439 O O . LEU A 1 184 ? 22.459 12.291 4.689 1.00 91.81 184 LEU A O 1
ATOM 1443 N N . SER A 1 185 ? 23.637 11.092 3.191 1.00 93.94 185 SER A N 1
ATOM 1444 C CA . SER A 1 185 ? 24.803 11.973 3.209 1.00 93.94 185 SER A CA 1
ATOM 1445 C C . SER A 1 185 ? 25.399 12.180 1.817 1.00 93.94 185 SER A C 1
ATOM 1447 O O . SER A 1 185 ? 25.371 11.303 0.949 1.00 93.94 185 SER A O 1
ATOM 1449 N N . LYS A 1 186 ? 25.952 13.377 1.599 1.00 94.56 186 LYS A N 1
ATOM 1450 C CA . LYS A 1 186 ? 26.783 13.708 0.436 1.00 94.56 186 LYS A CA 1
ATOM 1451 C C . LYS A 1 186 ? 28.216 13.270 0.740 1.00 94.56 186 LYS A C 1
ATOM 1453 O O . LYS A 1 186 ? 28.848 13.837 1.624 1.00 94.56 186 LYS A O 1
ATOM 1458 N N . LEU A 1 187 ? 28.742 12.294 0.001 1.00 93.38 187 LEU A N 1
ATOM 1459 C CA . LEU A 1 187 ? 30.117 11.814 0.185 1.00 93.38 187 LEU A CA 1
ATOM 1460 C C . LEU A 1 187 ? 31.150 12.699 -0.511 1.00 93.38 187 LEU A C 1
ATOM 1462 O O . LEU A 1 187 ? 32.246 12.904 -0.004 1.00 93.38 187 LEU A O 1
ATOM 1466 N N . SER A 1 188 ? 30.838 13.150 -1.724 1.00 91.75 188 SER A N 1
ATOM 1467 C CA . SER A 1 188 ? 31.743 13.962 -2.540 1.00 91.75 188 SER A CA 1
ATOM 1468 C C . SER A 1 188 ? 30.983 14.681 -3.647 1.00 91.75 188 SER A C 1
ATOM 1470 O O . SER A 1 188 ? 29.913 14.241 -4.075 1.00 91.75 188 SER A O 1
ATOM 1472 N N . THR A 1 189 ? 31.579 15.769 -4.123 1.00 91.44 189 THR A N 1
ATOM 1473 C CA . THR A 1 189 ? 31.129 16.527 -5.290 1.00 91.44 189 THR A CA 1
ATOM 1474 C C . THR A 1 189 ? 32.154 16.340 -6.401 1.00 91.44 189 THR A C 1
ATOM 1476 O O . THR A 1 189 ? 33.336 16.625 -6.215 1.00 91.44 189 THR A O 1
ATOM 1479 N N . ALA A 1 190 ? 31.707 15.841 -7.546 1.00 88.25 190 ALA A N 1
ATOM 1480 C CA . ALA A 1 190 ? 32.435 15.900 -8.805 1.00 88.25 190 ALA A CA 1
ATOM 1481 C C . ALA A 1 190 ? 31.942 17.104 -9.625 1.00 88.25 190 ALA A C 1
ATOM 1483 O O . ALA A 1 190 ? 30.978 17.771 -9.249 1.00 88.25 190 ALA A O 1
ATOM 1484 N N . SER A 1 191 ? 32.596 17.391 -10.753 1.00 81.94 191 SER A N 1
ATOM 1485 C CA . SER A 1 191 ? 32.278 18.566 -11.577 1.00 81.94 191 SER A CA 1
ATOM 1486 C C . SER A 1 191 ? 30.814 18.615 -12.028 1.00 81.94 191 SER A C 1
ATOM 1488 O O . SER A 1 191 ? 30.210 19.680 -12.007 1.00 81.94 191 SER A O 1
ATOM 1490 N N . ASP A 1 192 ? 30.237 17.473 -12.403 1.00 87.88 192 ASP A N 1
ATOM 1491 C CA . ASP A 1 192 ? 28.877 17.353 -12.940 1.00 87.88 192 ASP A CA 1
ATOM 1492 C C . ASP A 1 192 ? 27.930 16.534 -12.049 1.00 87.88 192 ASP A C 1
ATOM 1494 O O . ASP A 1 192 ? 26.747 16.394 -12.356 1.00 87.88 192 ASP A O 1
ATOM 1498 N N . SER A 1 193 ? 28.421 15.967 -10.947 1.00 92.25 193 SER A N 1
ATOM 1499 C CA . SER A 1 193 ? 27.677 14.965 -10.187 1.00 92.25 193 SER A CA 1
ATOM 1500 C C . SER A 1 193 ? 27.953 15.011 -8.690 1.00 92.25 193 SER A C 1
ATOM 1502 O O . SER A 1 193 ? 29.027 15.396 -8.234 1.00 92.25 193 SER A O 1
ATOM 1504 N N . LEU A 1 194 ? 26.961 14.590 -7.911 1.00 94.31 194 LEU A N 1
ATOM 1505 C CA . LEU A 1 194 ? 27.048 14.417 -6.465 1.00 94.31 194 LEU A CA 1
ATOM 1506 C C . LEU A 1 194 ? 27.010 12.924 -6.152 1.00 94.31 194 LEU A C 1
ATOM 1508 O O . LEU A 1 194 ? 26.168 12.196 -6.680 1.00 94.31 194 LEU A O 1
ATOM 1512 N N . ASN A 1 195 ? 27.920 12.467 -5.296 1.00 95.81 195 ASN A N 1
ATOM 1513 C CA . ASN A 1 195 ? 27.930 11.093 -4.812 1.00 95.81 195 ASN A CA 1
ATOM 1514 C C . ASN A 1 195 ? 27.155 11.020 -3.495 1.00 95.81 195 ASN A C 1
ATOM 1516 O O . ASN A 1 195 ? 27.576 11.605 -2.493 1.00 95.81 195 ASN A O 1
ATOM 1520 N N . ILE A 1 196 ? 26.026 10.322 -3.517 1.00 96.50 196 ILE A N 1
ATOM 1521 C CA . ILE A 1 196 ? 25.096 10.215 -2.398 1.00 96.50 196 ILE A CA 1
ATOM 1522 C C . ILE A 1 196 ? 25.239 8.839 -1.761 1.00 96.50 196 ILE A C 1
ATOM 1524 O O . ILE A 1 196 ? 25.312 7.824 -2.455 1.00 96.50 196 ILE A O 1
ATOM 1528 N N . GLN A 1 197 ? 25.252 8.812 -0.432 1.00 95.50 197 GLN A N 1
ATOM 1529 C CA . GLN A 1 197 ? 25.175 7.597 0.359 1.00 95.50 197 GLN A CA 1
ATOM 1530 C C . GLN A 1 197 ? 23.833 7.513 1.070 1.00 95.50 197 GLN A C 1
ATOM 1532 O O . GLN A 1 197 ? 23.394 8.462 1.716 1.00 95.50 197 GLN A O 1
ATOM 1537 N N . VAL A 1 198 ? 23.234 6.332 0.986 1.00 93.00 198 VAL A N 1
ATOM 1538 C CA . VAL A 1 198 ? 22.121 5.898 1.820 1.00 93.00 198 VAL A CA 1
ATOM 1539 C C . VAL A 1 198 ? 22.656 4.857 2.792 1.00 93.00 198 VAL A C 1
ATOM 1541 O O . VAL A 1 198 ? 23.276 3.879 2.368 1.00 93.00 198 VAL A O 1
ATOM 1544 N N . LYS A 1 199 ? 22.415 5.060 4.085 1.00 90.31 199 LYS A N 1
ATOM 1545 C CA . LYS A 1 199 ? 22.790 4.125 5.144 1.00 90.31 199 LYS A CA 1
ATOM 1546 C C . LYS A 1 199 ? 21.589 3.825 6.025 1.00 90.31 199 LYS A C 1
ATOM 1548 O O . LYS A 1 199 ? 20.950 4.730 6.549 1.00 90.31 199 LYS A O 1
ATOM 1553 N N . LEU A 1 200 ? 21.308 2.544 6.206 1.00 86.50 200 LEU A N 1
ATOM 1554 C CA . LEU A 1 200 ? 20.273 2.058 7.110 1.00 86.50 200 LEU A CA 1
ATOM 1555 C C . LEU A 1 200 ? 20.892 1.799 8.487 1.00 86.50 200 LEU A C 1
ATOM 1557 O O . LEU A 1 200 ? 21.904 1.107 8.583 1.00 86.50 200 LEU A O 1
ATOM 1561 N N . LEU A 1 201 ? 20.321 2.385 9.540 1.00 79.31 201 LEU A N 1
ATOM 1562 C CA . LEU A 1 201 ? 20.903 2.371 10.884 1.00 79.31 201 LEU A CA 1
ATOM 1563 C C . LEU A 1 201 ? 20.538 1.113 11.685 1.00 79.31 201 LEU A C 1
ATOM 1565 O O . LEU A 1 201 ? 21.377 0.643 12.448 1.00 79.31 201 LEU A O 1
ATOM 1569 N N . ASP A 1 202 ? 19.349 0.538 11.469 1.00 67.56 202 ASP A N 1
ATOM 1570 C CA . ASP A 1 202 ? 18.825 -0.566 12.298 1.00 67.56 202 ASP A CA 1
ATOM 1571 C C . ASP A 1 202 ? 18.499 -1.855 11.517 1.00 67.56 202 ASP A C 1
ATOM 1573 O O . ASP A 1 202 ? 17.744 -2.732 11.940 1.00 67.56 202 ASP A O 1
ATOM 1577 N N . THR A 1 203 ? 19.056 -2.015 10.316 1.00 60.62 203 THR A N 1
ATOM 1578 C CA . THR A 1 203 ? 18.834 -3.250 9.556 1.00 60.62 203 THR A CA 1
ATOM 1579 C C . THR A 1 203 ? 19.864 -4.306 9.919 1.00 60.62 203 THR A C 1
ATOM 1581 O O . THR A 1 203 ? 21.047 -4.181 9.603 1.00 60.62 203 THR A O 1
ATOM 1584 N N . ALA A 1 204 ? 19.399 -5.398 10.526 1.00 55.06 204 ALA A N 1
ATOM 1585 C CA . ALA A 1 204 ? 20.187 -6.604 10.748 1.00 55.06 204 ALA A CA 1
ATOM 1586 C C . ALA A 1 204 ? 20.746 -7.154 9.420 1.00 55.06 204 ALA A C 1
ATOM 1588 O O . ALA A 1 204 ? 20.028 -7.860 8.717 1.00 55.06 204 ALA A O 1
ATOM 1589 N N . LYS A 1 205 ? 22.009 -6.824 9.099 1.00 56.97 205 LYS A N 1
ATOM 1590 C CA . LYS A 1 205 ? 22.906 -7.432 8.087 1.00 56.97 205 LYS A CA 1
ATOM 1591 C C . LYS A 1 205 ? 22.199 -8.170 6.940 1.00 56.97 205 LYS A C 1
ATOM 1593 O O . LYS A 1 205 ? 22.409 -9.366 6.735 1.00 56.97 205 LYS A O 1
ATOM 1598 N N . ALA A 1 206 ? 21.313 -7.490 6.225 1.00 66.44 206 ALA A N 1
ATOM 1599 C CA . ALA A 1 206 ? 20.554 -8.089 5.138 1.00 66.44 206 ALA A CA 1
ATOM 1600 C C . ALA A 1 206 ? 20.447 -7.093 3.996 1.00 66.44 206 ALA A C 1
ATOM 1602 O O . ALA A 1 206 ? 20.139 -5.924 4.228 1.00 66.44 206 ALA A O 1
ATOM 1603 N N . LEU A 1 207 ? 20.670 -7.587 2.778 1.00 81.19 207 LEU A N 1
ATOM 1604 C CA . LEU A 1 207 ? 20.495 -6.821 1.551 1.00 81.19 207 LEU A CA 1
ATOM 1605 C C . LEU A 1 207 ? 19.062 -6.275 1.496 1.00 81.19 207 LEU A C 1
ATOM 1607 O O . LEU A 1 207 ? 18.090 -7.009 1.713 1.00 81.19 207 LEU A O 1
ATOM 1611 N N . GLN A 1 208 ? 18.952 -4.981 1.224 1.00 86.19 208 GLN A N 1
ATOM 1612 C CA . GLN A 1 208 ? 17.693 -4.276 1.028 1.00 86.19 208 GLN A CA 1
ATOM 1613 C C . GLN A 1 208 ? 17.632 -3.795 -0.412 1.00 86.19 208 GLN A C 1
ATOM 1615 O O . GLN A 1 208 ? 18.644 -3.326 -0.929 1.00 86.19 208 GLN A O 1
ATOM 1620 N N . ASN A 1 209 ? 16.462 -3.899 -1.039 1.00 91.12 209 ASN A N 1
ATOM 1621 C CA . ASN A 1 209 ? 16.223 -3.330 -2.357 1.00 91.12 209 ASN A CA 1
ATOM 1622 C C . ASN A 1 209 ? 15.402 -2.046 -2.206 1.00 91.12 209 ASN A C 1
ATOM 1624 O O . ASN A 1 209 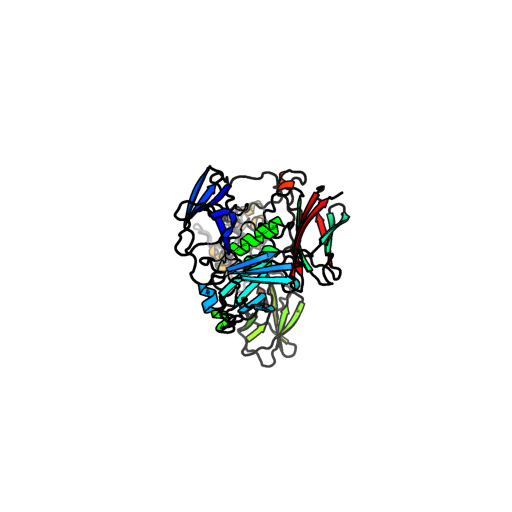? 14.272 -2.084 -1.708 1.00 91.12 209 ASN A O 1
ATOM 1628 N N . LEU A 1 210 ? 15.998 -0.916 -2.580 1.00 92.31 210 LEU A N 1
ATOM 1629 C CA . LEU A 1 210 ? 15.410 0.413 -2.454 1.00 92.31 210 LEU A CA 1
ATOM 1630 C C . LEU A 1 210 ? 15.138 1.014 -3.836 1.00 92.31 210 LEU A C 1
ATOM 1632 O O . LEU A 1 210 ? 15.957 0.903 -4.740 1.00 92.31 210 LEU A O 1
ATOM 1636 N N . SER A 1 211 ? 14.037 1.742 -3.962 1.00 93.75 211 SER A N 1
ATOM 1637 C CA . SER A 1 211 ? 13.789 2.701 -5.035 1.00 93.75 211 SER A CA 1
ATOM 1638 C C . SER A 1 211 ? 13.946 4.107 -4.468 1.00 93.75 211 SER A C 1
ATOM 1640 O O . SER A 1 211 ? 13.348 4.435 -3.441 1.00 93.75 211 SER A O 1
ATOM 1642 N N . VAL A 1 212 ? 14.722 4.951 -5.145 1.00 94.81 212 VAL A N 1
ATOM 1643 C CA . VAL A 1 212 ? 15.039 6.310 -4.693 1.00 94.81 212 VAL A CA 1
ATOM 1644 C C . VAL A 1 212 ? 14.659 7.322 -5.761 1.00 94.81 212 VAL A C 1
ATOM 1646 O O . VAL A 1 212 ? 15.266 7.354 -6.828 1.00 94.81 212 VAL A O 1
ATOM 1649 N N . SER A 1 213 ? 13.691 8.184 -5.462 1.00 95.00 213 SER A N 1
ATOM 1650 C CA . SER A 1 213 ? 13.349 9.346 -6.288 1.00 95.00 213 SER A CA 1
ATOM 1651 C C . SER A 1 213 ? 13.958 10.605 -5.688 1.00 95.00 213 SER A C 1
ATOM 1653 O O . SER A 1 213 ? 13.816 10.858 -4.493 1.00 95.00 213 SER A O 1
ATOM 1655 N N . VAL A 1 214 ? 14.626 11.400 -6.519 1.00 95.69 214 VAL A N 1
ATOM 1656 C CA . VAL A 1 214 ? 15.363 12.599 -6.112 1.00 95.69 214 VAL A CA 1
ATOM 1657 C C . VAL A 1 214 ? 14.760 13.807 -6.810 1.00 95.69 214 VAL A C 1
ATOM 1659 O O . VAL A 1 214 ? 14.813 13.915 -8.038 1.00 95.69 214 VAL A O 1
ATOM 1662 N N . LEU A 1 215 ? 14.183 14.708 -6.022 1.00 95.44 215 LEU A N 1
ATOM 1663 C CA . LEU A 1 215 ? 13.455 15.887 -6.482 1.00 95.44 215 LEU A CA 1
ATOM 1664 C C . LEU A 1 215 ? 14.010 17.154 -5.808 1.00 95.44 215 LEU A C 1
ATOM 1666 O O . LEU A 1 215 ? 14.648 17.056 -4.760 1.00 95.44 215 LEU A O 1
ATOM 1670 N N . PRO A 1 216 ? 13.782 18.350 -6.369 1.00 94.94 216 PRO A N 1
ATOM 1671 C CA . PRO A 1 216 ? 14.136 19.603 -5.704 1.00 94.94 216 PRO A CA 1
ATOM 1672 C C . PRO A 1 216 ? 13.432 19.759 -4.350 1.00 94.94 216 PRO A C 1
ATOM 1674 O O . PRO A 1 216 ? 12.324 19.259 -4.157 1.00 94.94 216 PRO A O 1
ATOM 1677 N N . GLY A 1 217 ? 14.067 20.475 -3.419 1.00 93.12 217 GLY A N 1
ATOM 1678 C CA . GLY A 1 217 ? 13.608 20.597 -2.031 1.00 93.12 217 GLY A CA 1
ATOM 1679 C C . GLY A 1 217 ? 12.202 21.185 -1.847 1.00 93.12 217 GLY A C 1
ATOM 1680 O O . GLY A 1 217 ? 11.520 20.860 -0.878 1.00 93.12 217 GLY A O 1
ATOM 1681 N N . ASN A 1 218 ? 11.766 22.034 -2.781 1.00 90.44 218 ASN A N 1
ATOM 1682 C CA . ASN A 1 218 ? 10.459 22.699 -2.765 1.00 90.44 218 ASN A CA 1
ATOM 1683 C C . ASN A 1 218 ? 9.426 22.011 -3.673 1.00 90.44 218 ASN A C 1
ATOM 1685 O O . ASN A 1 218 ? 8.392 22.600 -3.984 1.00 90.44 218 ASN A O 1
ATOM 1689 N N . THR A 1 219 ? 9.693 20.780 -4.123 1.00 91.62 219 THR A N 1
ATOM 1690 C CA . THR A 1 219 ? 8.825 20.101 -5.086 1.00 91.62 219 THR A CA 1
ATOM 1691 C C . THR A 1 219 ? 7.386 19.975 -4.580 1.00 91.62 219 THR A C 1
ATOM 1693 O O . THR A 1 219 ? 7.123 19.518 -3.466 1.00 91.62 219 THR A O 1
ATOM 1696 N N . ILE A 1 220 ? 6.431 20.317 -5.443 1.00 89.56 220 ILE A N 1
ATOM 1697 C CA . ILE A 1 220 ? 4.998 20.063 -5.226 1.00 89.56 220 ILE A CA 1
ATOM 1698 C C . ILE A 1 220 ? 4.487 18.894 -6.075 1.00 89.56 220 ILE A C 1
ATOM 1700 O O . ILE A 1 220 ? 3.320 18.516 -5.990 1.00 89.56 220 ILE A O 1
ATOM 1704 N N . SER A 1 221 ? 5.366 18.291 -6.880 1.00 86.19 221 SER A N 1
ATOM 1705 C CA . SER A 1 221 ? 5.014 17.195 -7.790 1.00 86.19 221 SER A CA 1
ATOM 1706 C C . SER A 1 221 ? 4.831 15.858 -7.093 1.00 86.19 221 SER A C 1
ATOM 1708 O O . SER A 1 221 ? 4.146 14.974 -7.610 1.00 86.19 221 SER A O 1
ATOM 1710 N N . TYR A 1 222 ? 5.398 15.694 -5.898 1.00 85.12 222 TYR A N 1
ATOM 1711 C CA . TYR A 1 222 ? 5.253 14.466 -5.128 1.00 85.12 222 TYR A CA 1
ATOM 1712 C C . TYR A 1 222 ? 3.985 14.478 -4.257 1.00 85.12 222 TYR A C 1
ATOM 1714 O O . TYR A 1 222 ? 4.028 14.647 -3.040 1.00 85.12 222 TYR A O 1
ATOM 1722 N N . ASN A 1 223 ? 2.832 14.246 -4.887 1.00 81.81 223 ASN A N 1
ATOM 1723 C CA . ASN A 1 223 ? 1.517 14.115 -4.238 1.00 81.81 223 ASN A CA 1
ATOM 1724 C C . ASN A 1 223 ? 1.076 12.639 -4.107 1.00 81.81 223 ASN A C 1
ATOM 1726 O O . ASN A 1 223 ? -0.086 12.279 -4.301 1.00 81.81 223 ASN A O 1
ATOM 1730 N N . GLN A 1 224 ? 2.007 11.727 -3.823 1.00 84.12 224 GLN A N 1
ATOM 1731 C CA . GLN A 1 224 ? 1.634 10.327 -3.621 1.00 84.12 224 GLN A CA 1
ATOM 1732 C C . GLN A 1 224 ? 0.906 10.162 -2.280 1.00 84.12 224 GLN A C 1
ATOM 1734 O O . GLN A 1 224 ? 1.489 10.328 -1.206 1.00 84.12 224 GLN A O 1
ATOM 1739 N N . LYS A 1 225 ? -0.383 9.809 -2.347 1.00 86.94 225 LYS A N 1
ATOM 1740 C CA . LYS A 1 225 ? -1.233 9.534 -1.171 1.00 86.94 225 LYS A CA 1
ATOM 1741 C C . LYS A 1 225 ? -0.941 8.178 -0.531 1.00 86.94 225 LYS A C 1
ATOM 1743 O O . LYS A 1 225 ? -1.334 7.939 0.609 1.00 86.94 225 LYS A O 1
ATOM 1748 N N . ASN A 1 226 ? -0.268 7.296 -1.261 1.00 88.88 226 ASN A N 1
ATOM 1749 C CA . ASN A 1 226 ? 0.081 5.950 -0.835 1.00 88.88 226 ASN A CA 1
ATOM 1750 C C . ASN A 1 226 ? 1.598 5.843 -0.633 1.00 88.88 226 ASN A C 1
ATOM 1752 O O . ASN A 1 226 ? 2.372 6.423 -1.386 1.00 88.88 226 ASN A O 1
ATOM 1756 N N . SER A 1 227 ? 2.001 5.082 0.377 1.00 90.44 227 SER A N 1
ATOM 1757 C CA . SER A 1 227 ? 3.367 4.581 0.582 1.00 90.44 227 SER A CA 1
ATOM 1758 C C . SER A 1 227 ? 3.358 3.059 0.681 1.00 90.44 227 SER A C 1
ATOM 1760 O O . SER A 1 227 ? 2.288 2.464 0.885 1.00 90.44 227 SER A O 1
ATOM 1762 N N . ILE A 1 228 ? 4.529 2.420 0.616 1.00 90.94 228 ILE A N 1
ATOM 1763 C CA . ILE A 1 228 ? 4.635 0.967 0.781 1.00 90.94 228 ILE A CA 1
ATOM 1764 C C . ILE A 1 228 ? 4.026 0.517 2.121 1.00 90.94 228 ILE A C 1
ATOM 1766 O O . ILE A 1 228 ? 3.269 -0.450 2.166 1.00 90.94 228 ILE A O 1
ATOM 1770 N N . TYR A 1 229 ? 4.213 1.286 3.201 1.00 90.94 229 TYR A N 1
ATOM 1771 C CA . TYR A 1 229 ? 3.594 0.996 4.500 1.00 90.94 229 TYR A CA 1
ATOM 1772 C C . TYR A 1 229 ? 2.072 0.988 4.430 1.00 90.94 229 TYR A C 1
ATOM 1774 O O . TYR A 1 229 ? 1.438 0.039 4.889 1.00 90.94 229 TYR A O 1
ATOM 1782 N N . SER A 1 230 ? 1.469 2.009 3.824 1.00 91.81 230 SER A N 1
ATOM 1783 C CA . SER A 1 230 ? 0.011 2.061 3.711 1.00 91.81 230 SER A CA 1
ATOM 1784 C C . SER A 1 230 ? -0.551 0.931 2.840 1.00 91.81 230 SER A C 1
ATOM 1786 O O . SER A 1 230 ? -1.612 0.381 3.142 1.00 91.81 230 SER A O 1
ATOM 1788 N N . THR A 1 231 ? 0.183 0.540 1.798 1.00 91.44 231 THR A N 1
ATOM 1789 C CA . THR A 1 231 ? -0.222 -0.505 0.856 1.00 91.44 231 THR A CA 1
ATOM 1790 C C . THR A 1 231 ? -0.167 -1.892 1.482 1.00 91.44 231 THR A C 1
ATOM 1792 O O . THR A 1 231 ? -1.088 -2.673 1.272 1.00 91.44 231 THR A O 1
ATOM 1795 N N . PHE A 1 232 ? 0.856 -2.196 2.281 1.00 89.06 232 PHE A N 1
ATOM 1796 C CA . PHE A 1 232 ? 1.046 -3.537 2.840 1.00 89.06 232 PHE A CA 1
ATOM 1797 C C . PHE A 1 232 ? 0.498 -3.696 4.265 1.00 89.06 232 PHE A C 1
ATOM 1799 O O . PHE A 1 232 ? -0.026 -4.757 4.605 1.00 89.06 232 PHE A O 1
ATOM 1806 N N . TYR A 1 233 ? 0.571 -2.661 5.107 1.00 89.94 233 TYR A N 1
ATOM 1807 C CA . TYR A 1 233 ? 0.164 -2.764 6.514 1.00 89.94 233 TYR A CA 1
ATOM 1808 C C . TYR A 1 233 ? -1.265 -2.298 6.805 1.00 89.94 233 TYR A C 1
ATOM 1810 O O . TYR A 1 233 ? -1.784 -2.630 7.872 1.00 89.94 233 TYR A O 1
ATOM 1818 N N . LEU A 1 234 ? -1.910 -1.551 5.900 1.00 91.31 234 LEU A N 1
ATOM 1819 C CA . LEU A 1 234 ? -3.243 -0.985 6.141 1.00 91.31 234 LEU A CA 1
ATOM 1820 C C . LEU A 1 234 ? -4.296 -1.459 5.139 1.00 91.31 234 LEU A C 1
ATOM 1822 O O . LEU A 1 234 ? -5.277 -2.086 5.541 1.00 91.31 234 LEU A O 1
ATOM 1826 N N . LYS A 1 235 ? -4.102 -1.177 3.845 1.00 89.94 235 LYS A N 1
ATOM 1827 C CA . LYS A 1 235 ? -5.108 -1.441 2.801 1.00 89.94 235 LYS A CA 1
ATOM 1828 C C . LYS A 1 235 ? -5.658 -2.878 2.772 1.00 89.94 235 LYS A C 1
ATOM 1830 O O . LYS A 1 235 ? -6.867 -3.009 2.614 1.00 89.94 235 LYS A O 1
ATOM 1835 N N . PRO A 1 236 ? -4.869 -3.951 2.991 1.00 87.81 236 PRO A N 1
ATOM 1836 C CA . PRO A 1 236 ? -5.387 -5.321 2.926 1.00 87.81 236 PRO A CA 1
ATOM 1837 C C . PRO A 1 236 ? -6.393 -5.667 4.034 1.00 87.81 236 PRO A C 1
ATOM 1839 O O . PRO A 1 236 ? -7.071 -6.689 3.957 1.00 87.81 236 PRO A O 1
ATOM 1842 N N . TYR A 1 237 ? -6.469 -4.847 5.086 1.00 87.88 237 TYR A N 1
ATOM 1843 C CA . TYR A 1 237 ? -7.268 -5.105 6.285 1.00 87.88 237 TYR A CA 1
ATOM 1844 C C . TYR A 1 237 ? -8.501 -4.208 6.402 1.00 87.88 237 TYR A C 1
ATOM 1846 O O . TYR A 1 237 ? -9.373 -4.467 7.228 1.00 87.88 237 TYR A O 1
ATOM 1854 N N . VAL A 1 238 ? -8.576 -3.137 5.613 1.00 89.00 238 VAL A N 1
ATOM 1855 C CA . VAL A 1 238 ? -9.638 -2.136 5.706 1.00 89.00 238 VAL A CA 1
ATOM 1856 C C . VAL A 1 238 ? -10.500 -2.220 4.463 1.00 89.00 238 VAL A C 1
ATOM 1858 O O . VAL A 1 238 ? -9.991 -2.209 3.346 1.00 89.00 238 VAL A O 1
ATOM 1861 N N . LYS A 1 239 ? -11.820 -2.275 4.663 1.00 82.19 239 LYS A N 1
ATOM 1862 C CA . LYS A 1 239 ? -12.767 -2.233 3.554 1.00 82.19 239 LYS A CA 1
ATOM 1863 C C . LYS A 1 239 ? -13.235 -0.799 3.334 1.00 82.19 239 LYS A C 1
ATOM 1865 O O . LYS A 1 239 ? -13.920 -0.237 4.183 1.00 82.19 239 LYS A O 1
ATOM 1870 N N . GLY A 1 240 ? -12.908 -0.230 2.187 1.00 81.88 240 GLY A N 1
ATOM 1871 C CA . GLY A 1 240 ? -13.402 1.058 1.717 1.00 81.88 240 GLY A CA 1
ATOM 1872 C C . GLY A 1 240 ? -12.292 1.930 1.148 1.00 81.88 240 GLY A C 1
ATOM 1873 O O . GLY A 1 240 ? -11.105 1.627 1.258 1.00 81.88 240 GLY A O 1
ATOM 1874 N N . PHE A 1 241 ? -12.695 3.062 0.577 1.00 84.88 241 PHE A N 1
ATOM 1875 C CA . PHE A 1 241 ? -11.770 4.145 0.271 1.00 84.88 241 PHE A CA 1
ATOM 1876 C C . PHE A 1 241 ? -11.160 4.707 1.565 1.00 84.88 241 PHE A C 1
ATOM 1878 O O . PHE A 1 241 ? -11.881 5.124 2.480 1.00 84.88 241 PHE A O 1
ATOM 1885 N N . ILE A 1 242 ? -9.828 4.740 1.611 1.00 89.81 242 ILE A N 1
ATOM 1886 C CA . ILE A 1 242 ? -9.049 5.347 2.689 1.00 89.81 242 ILE A CA 1
ATOM 1887 C C . ILE A 1 242 ? -8.477 6.657 2.159 1.00 89.81 242 ILE A C 1
ATOM 1889 O O . ILE A 1 242 ? -7.684 6.665 1.219 1.00 89.81 242 ILE A O 1
ATOM 1893 N N . GLU A 1 243 ? -8.873 7.763 2.773 1.00 90.69 243 GLU A N 1
ATOM 1894 C CA . GLU A 1 243 ? -8.387 9.080 2.391 1.00 90.69 243 GLU A CA 1
ATOM 1895 C C . GLU A 1 243 ? -6.957 9.300 2.900 1.00 90.69 243 GLU A C 1
ATOM 1897 O O . GLU A 1 243 ? -6.675 9.102 4.079 1.00 90.69 243 GLU A O 1
ATOM 1902 N N . ASN A 1 244 ? -6.056 9.687 1.992 1.00 91.00 244 ASN A N 1
ATOM 1903 C CA . ASN A 1 244 ? -4.629 9.924 2.246 1.00 91.00 244 ASN A CA 1
ATOM 1904 C C . ASN A 1 244 ? -3.948 8.879 3.170 1.00 91.00 244 ASN A C 1
ATOM 1906 O O . ASN A 1 244 ? -3.478 9.230 4.255 1.00 91.00 244 ASN A O 1
ATOM 1910 N N . PRO A 1 245 ? -3.850 7.597 2.766 1.00 93.19 245 PRO A N 1
ATOM 1911 C CA . PRO A 1 245 ? -3.318 6.533 3.623 1.00 93.19 245 PRO A CA 1
ATOM 1912 C C . PRO A 1 245 ? -1.901 6.785 4.168 1.00 93.19 245 PRO A C 1
ATOM 1914 O O . PRO A 1 245 ? -1.600 6.378 5.291 1.00 93.19 245 PRO A O 1
ATOM 1917 N N . LYS A 1 246 ? -1.038 7.488 3.417 1.00 91.56 246 LYS A N 1
ATOM 1918 C CA . LYS A 1 246 ? 0.318 7.894 3.839 1.00 91.56 246 LYS A CA 1
ATOM 1919 C C . LYS A 1 246 ? 0.303 8.724 5.132 1.00 91.56 246 LYS A C 1
ATOM 1921 O O . LYS A 1 246 ? 1.253 8.649 5.913 1.00 91.56 246 LYS A O 1
ATOM 1926 N N . TYR A 1 247 ? -0.774 9.469 5.405 1.00 93.38 247 TYR A N 1
ATOM 1927 C CA . TYR A 1 247 ? -0.923 10.302 6.605 1.00 93.38 247 TYR A CA 1
ATOM 1928 C C . TYR A 1 247 ? -0.661 9.542 7.911 1.00 93.38 247 TYR A C 1
ATOM 1930 O O . TYR A 1 247 ? -0.029 10.087 8.815 1.00 93.38 247 TYR A O 1
ATOM 1938 N N . TYR A 1 248 ? -1.121 8.291 8.004 1.00 93.62 248 TYR A N 1
ATOM 1939 C CA . TYR A 1 248 ? -1.039 7.485 9.227 1.00 93.62 248 TYR A CA 1
ATOM 1940 C C . TYR A 1 248 ? 0.370 6.954 9.530 1.00 93.62 248 TYR A C 1
ATOM 1942 O O . TYR A 1 248 ? 0.581 6.408 10.614 1.00 93.62 248 TYR A O 1
ATOM 1950 N N . PHE A 1 249 ? 1.310 7.108 8.590 1.00 91.50 249 PHE A N 1
ATOM 1951 C CA . PHE A 1 249 ? 2.654 6.522 8.641 1.00 91.50 249 PHE A CA 1
ATOM 1952 C C . PHE A 1 249 ? 3.789 7.543 8.521 1.00 91.50 249 PHE A C 1
ATOM 1954 O O . PHE A 1 249 ? 4.913 7.244 8.904 1.00 91.50 249 PHE A O 1
ATOM 1961 N N . LYS A 1 250 ? 3.514 8.746 8.009 1.00 86.94 250 LYS A N 1
ATOM 1962 C CA . LYS A 1 250 ? 4.474 9.859 8.006 1.00 86.94 250 LYS A CA 1
ATOM 1963 C C . LYS A 1 250 ? 4.468 10.535 9.375 1.00 86.94 250 LYS A C 1
ATOM 1965 O O . LYS A 1 250 ? 3.376 10.797 9.866 1.00 86.94 250 LYS A O 1
ATOM 1970 N N . ASP A 1 251 ? 5.626 10.866 9.953 1.00 85.75 251 ASP A N 1
ATOM 1971 C CA . ASP A 1 251 ? 5.789 11.645 11.200 1.00 85.75 251 ASP A CA 1
ATOM 1972 C C . ASP A 1 251 ? 4.725 11.304 12.258 1.00 85.75 251 ASP A C 1
ATOM 1974 O O . ASP A 1 251 ? 3.819 12.106 12.533 1.00 85.75 251 ASP A O 1
ATOM 1978 N N . VAL A 1 252 ? 4.736 10.054 12.733 1.00 88.00 252 VAL A N 1
ATOM 1979 C CA . VAL A 1 252 ? 3.666 9.500 13.573 1.00 88.00 252 VAL A CA 1
ATOM 1980 C C . VAL A 1 252 ? 3.618 10.237 14.911 1.00 88.00 252 VAL A C 1
ATOM 1982 O O . VAL A 1 252 ? 4.602 10.341 15.632 1.00 88.00 252 VAL A O 1
ATOM 1985 N N . THR A 1 253 ? 2.439 10.767 15.238 1.00 91.06 253 THR A N 1
ATOM 1986 C CA . THR A 1 253 ? 2.160 11.467 16.499 1.00 91.06 253 THR A CA 1
ATOM 1987 C C . THR A 1 253 ? 0.993 10.785 17.210 1.00 91.06 253 THR A C 1
ATOM 1989 O O . THR A 1 253 ? 0.164 10.163 16.537 1.00 91.06 253 THR A O 1
ATOM 1992 N N . PRO A 1 254 ? 0.800 10.994 18.527 1.00 90.50 254 PRO A N 1
ATOM 1993 C CA . PRO A 1 254 ? -0.359 10.453 19.244 1.00 90.50 254 PRO A CA 1
ATOM 1994 C C . PRO A 1 254 ? -1.715 10.848 18.635 1.00 90.50 254 PRO A C 1
ATOM 1996 O O . PRO A 1 254 ? -2.720 10.168 18.834 1.00 90.50 254 PRO A O 1
ATOM 1999 N N . LYS A 1 255 ? -1.774 11.963 17.892 1.00 92.81 255 LYS A N 1
ATOM 2000 C CA . LYS A 1 255 ? -2.961 12.353 17.122 1.00 92.81 255 LYS A CA 1
ATOM 2001 C C . LYS A 1 255 ? -3.199 11.407 15.940 1.00 92.81 255 LYS A C 1
ATOM 2003 O O . LYS A 1 255 ? -4.312 10.920 15.790 1.00 92.81 255 LYS A O 1
ATOM 2008 N N . LYS A 1 256 ? -2.164 11.112 15.147 1.00 93.56 256 LYS A N 1
ATOM 2009 C CA . LYS A 1 256 ? -2.249 10.199 13.994 1.00 93.56 256 LYS A CA 1
ATOM 2010 C C . LYS A 1 256 ? -2.598 8.775 14.412 1.00 93.56 256 LYS A C 1
ATOM 2012 O O . LYS A 1 256 ? -3.403 8.139 13.742 1.00 93.56 256 LYS A O 1
ATOM 2017 N N . GLU A 1 257 ? -2.079 8.312 15.548 1.00 92.31 257 GLU A N 1
ATOM 2018 C CA . GLU A 1 257 ? -2.465 7.013 16.114 1.00 92.31 257 GLU A CA 1
ATOM 2019 C C . GLU A 1 257 ? -3.957 6.966 16.468 1.00 92.31 257 GLU A C 1
ATOM 2021 O O . GLU A 1 257 ? -4.647 5.995 16.159 1.00 92.31 257 GLU A O 1
ATOM 2026 N N . LYS A 1 258 ? -4.487 8.039 17.076 1.00 93.06 258 LYS A N 1
ATOM 2027 C CA . LYS A 1 258 ? -5.926 8.165 17.353 1.00 93.06 258 LYS A CA 1
ATOM 2028 C C . LYS A 1 258 ? -6.744 8.214 16.065 1.00 93.06 258 LYS A C 1
ATOM 2030 O O . LYS A 1 258 ? -7.784 7.568 15.998 1.00 93.06 258 LYS A O 1
ATOM 2035 N N . ASP A 1 259 ? -6.287 8.946 15.054 1.00 95.69 259 ASP A N 1
ATOM 2036 C CA . ASP A 1 259 ? -6.968 9.018 13.761 1.00 95.69 259 ASP A CA 1
ATOM 2037 C C . ASP A 1 259 ? -6.964 7.652 13.046 1.00 95.69 259 ASP A C 1
ATOM 2039 O O . ASP A 1 259 ? -7.966 7.287 12.425 1.00 95.69 259 ASP A O 1
ATOM 2043 N N . LEU A 1 260 ? -5.893 6.857 13.177 1.00 95.44 260 LEU A N 1
ATOM 2044 C CA . LEU A 1 260 ? -5.853 5.481 12.675 1.00 95.44 260 LEU A CA 1
ATOM 2045 C C . LEU A 1 260 ? -6.801 4.567 13.466 1.00 95.44 260 LEU A C 1
ATOM 2047 O O . LEU A 1 260 ? -7.548 3.797 12.869 1.00 95.44 260 LEU A O 1
ATOM 2051 N N . ASP A 1 261 ? -6.841 4.674 14.796 1.00 94.31 261 ASP A N 1
ATOM 2052 C CA . ASP A 1 261 ? -7.804 3.939 15.631 1.00 94.31 261 ASP A CA 1
ATOM 2053 C C . ASP A 1 261 ? -9.256 4.213 15.195 1.00 94.31 261 ASP A C 1
ATOM 2055 O O . ASP A 1 261 ? -10.050 3.271 15.086 1.00 94.31 261 ASP A O 1
ATOM 2059 N N . LEU A 1 262 ? -9.582 5.474 14.875 1.00 95.50 262 LEU A N 1
ATOM 2060 C CA . LEU A 1 262 ? -10.879 5.878 14.323 1.00 95.50 262 LEU A CA 1
ATOM 2061 C C . LEU A 1 262 ? -11.149 5.244 12.952 1.00 95.50 262 LEU A C 1
ATOM 2063 O O . LEU A 1 262 ? -12.252 4.739 12.726 1.00 95.50 262 LEU A O 1
ATOM 2067 N N . LEU A 1 263 ? -10.159 5.218 12.053 1.00 95.62 263 LEU A N 1
ATOM 2068 C CA . LEU A 1 263 ? -10.274 4.544 10.754 1.00 95.62 263 LEU A CA 1
ATOM 2069 C C . LEU A 1 263 ? -10.585 3.059 10.936 1.00 95.62 263 LEU A C 1
ATOM 2071 O O . LEU A 1 263 ? -11.542 2.547 10.361 1.00 95.62 263 LEU A O 1
ATOM 2075 N N . LEU A 1 264 ? -9.828 2.375 11.787 1.00 94.38 264 LEU A N 1
ATOM 2076 C CA . LEU A 1 264 ? -10.009 0.950 12.044 1.00 94.38 264 LEU A CA 1
ATOM 2077 C C . LEU A 1 264 ? -11.322 0.648 12.763 1.00 94.38 264 LEU A C 1
ATOM 2079 O O . LEU A 1 264 ? -11.839 -0.452 12.651 1.00 94.38 264 LEU A O 1
ATOM 2083 N N . MET A 1 265 ? -11.866 1.585 13.534 1.00 90.81 265 MET A N 1
ATOM 2084 C CA . MET A 1 265 ? -13.158 1.388 14.191 1.00 90.81 265 MET A CA 1
ATOM 2085 C C . MET A 1 265 ? -14.336 1.576 13.227 1.00 90.81 265 MET A C 1
ATOM 2087 O O . MET A 1 265 ? -15.378 0.954 13.401 1.00 90.81 265 MET A O 1
ATOM 2091 N N . THR A 1 266 ? -14.183 2.449 12.230 1.00 91.50 266 THR A N 1
ATOM 2092 C CA . THR A 1 266 ? -15.252 2.814 11.284 1.00 91.50 266 THR A CA 1
ATOM 2093 C C . THR A 1 266 ? -15.225 1.990 9.997 1.00 91.50 266 THR A C 1
ATOM 2095 O O . THR A 1 266 ? -16.268 1.777 9.386 1.00 91.50 266 THR A O 1
ATOM 2098 N N . GLN A 1 267 ? -14.044 1.531 9.577 1.00 89.12 267 GLN A N 1
ATOM 2099 C CA . GLN A 1 267 ? -13.816 0.815 8.314 1.00 89.12 267 GLN A CA 1
ATOM 2100 C C . GLN A 1 267 ? -13.027 -0.494 8.495 1.00 89.12 267 GLN A C 1
ATOM 2102 O O . GLN A 1 267 ? -12.862 -1.263 7.545 1.00 89.12 267 GLN A O 1
ATOM 2107 N N . GLY A 1 268 ? -12.534 -0.773 9.704 1.00 74.00 268 GLY A N 1
ATOM 2108 C CA . GLY A 1 268 ? -11.836 -2.014 10.033 1.00 74.00 268 GLY A CA 1
ATOM 2109 C C . GLY A 1 268 ? -12.807 -3.143 10.358 1.00 74.00 268 GLY A C 1
ATOM 2110 O O . GLY A 1 268 ? -13.033 -3.476 11.520 1.00 74.00 268 GLY A O 1
ATOM 2111 N N . TRP A 1 269 ? -13.397 -3.706 9.310 1.00 70.75 269 TRP A N 1
ATOM 2112 C CA . TRP A 1 269 ? -14.233 -4.903 9.382 1.00 70.75 269 TRP A CA 1
ATOM 2113 C C . TRP A 1 269 ? -13.377 -6.165 9.490 1.00 70.75 269 TRP A C 1
ATOM 2115 O O . TRP A 1 269 ? -12.155 -6.115 9.356 1.00 70.75 269 TRP A O 1
ATOM 2125 N N . SER A 1 270 ? -14.023 -7.316 9.694 1.00 74.56 270 SER A N 1
ATOM 2126 C CA . SER A 1 270 ? -13.309 -8.588 9.642 1.00 74.56 270 SER A CA 1
ATOM 2127 C C . SER A 1 270 ? -12.579 -8.751 8.313 1.00 74.56 270 SER A C 1
ATOM 2129 O O . SER A 1 270 ? -13.194 -8.664 7.241 1.00 74.56 270 SER A O 1
ATOM 2131 N N . ARG A 1 271 ? -11.273 -9.027 8.393 1.00 73.00 271 ARG A N 1
ATOM 2132 C CA . ARG A 1 271 ? -10.493 -9.511 7.249 1.00 73.00 271 ARG A CA 1
ATOM 2133 C C . ARG A 1 271 ? -10.957 -10.907 6.827 1.00 73.00 271 ARG A C 1
ATOM 2135 O O . ARG A 1 271 ? -10.829 -11.250 5.657 1.00 73.00 271 ARG A O 1
ATOM 2142 N N . TYR A 1 272 ? -11.490 -11.696 7.759 1.00 77.25 272 TYR A N 1
ATOM 2143 C CA . TYR A 1 272 ? -11.790 -13.103 7.548 1.00 77.25 272 TYR A CA 1
ATOM 2144 C C . TYR A 1 272 ? -13.290 -13.376 7.523 1.00 77.25 272 TYR A C 1
ATOM 2146 O O . TYR A 1 272 ? -14.058 -12.850 8.320 1.00 77.25 272 TYR A O 1
ATOM 2154 N N . ASP A 1 273 ? -13.705 -14.283 6.647 1.00 83.38 273 ASP A N 1
ATOM 2155 C CA . ASP A 1 273 ? -14.994 -14.940 6.807 1.00 83.38 273 ASP A CA 1
ATOM 2156 C C . ASP A 1 273 ? -14.782 -16.230 7.603 1.00 83.38 273 ASP A C 1
ATOM 2158 O O . ASP A 1 273 ? -14.275 -17.229 7.086 1.00 83.38 273 ASP A O 1
ATOM 2162 N N . TRP A 1 274 ? -15.159 -16.206 8.880 1.00 86.25 274 TRP A N 1
ATOM 2163 C CA . TRP A 1 274 ? -15.025 -17.364 9.760 1.00 86.25 274 TRP A CA 1
ATOM 2164 C C . TRP A 1 274 ? -15.802 -18.585 9.266 1.00 86.25 274 TRP A C 1
ATOM 2166 O O . TRP A 1 274 ? -15.398 -19.708 9.555 1.00 86.25 274 TRP A O 1
ATOM 2176 N N . THR A 1 275 ? -16.868 -18.404 8.477 1.00 85.69 275 THR A N 1
ATOM 2177 C CA . THR A 1 275 ? -17.582 -19.542 7.885 1.00 85.69 275 THR A CA 1
ATOM 2178 C C . THR A 1 275 ? -16.704 -20.303 6.896 1.00 85.69 275 THR A C 1
ATOM 2180 O O . THR A 1 275 ? -16.772 -21.529 6.850 1.00 85.69 275 THR A O 1
ATOM 2183 N N . ASN A 1 276 ? -15.835 -19.603 6.162 1.00 84.06 276 ASN A N 1
ATOM 2184 C CA . ASN A 1 276 ? -14.867 -20.224 5.264 1.00 84.06 276 ASN A CA 1
ATOM 2185 C C . ASN A 1 276 ? -13.726 -20.875 6.049 1.00 84.06 276 ASN A C 1
ATOM 2187 O O . ASN A 1 276 ? -13.363 -22.002 5.738 1.00 84.06 276 ASN A O 1
ATOM 2191 N N . ILE A 1 277 ? -13.231 -20.227 7.111 1.00 83.75 277 ILE A N 1
ATOM 2192 C CA . ILE A 1 277 ? -12.187 -20.803 7.979 1.00 83.75 277 ILE A CA 1
ATOM 2193 C C . ILE A 1 277 ? -12.644 -22.143 8.571 1.00 83.75 277 ILE A C 1
ATOM 2195 O O . ILE A 1 277 ? -11.898 -23.119 8.545 1.00 83.75 277 ILE A O 1
ATOM 2199 N N . PHE A 1 278 ? -13.878 -22.218 9.077 1.00 87.06 278 PHE A N 1
ATOM 2200 C CA . PHE A 1 278 ? -14.400 -23.447 9.679 1.00 87.06 278 PHE A CA 1
ATOM 2201 C C . PHE A 1 278 ? -14.686 -24.566 8.669 1.00 87.06 278 PHE A C 1
ATOM 2203 O O . PHE A 1 278 ? -14.741 -25.727 9.067 1.00 87.06 278 PHE A O 1
ATOM 2210 N N . LYS A 1 279 ? -14.846 -24.251 7.377 1.00 88.25 279 LYS A N 1
ATOM 2211 C CA . LYS A 1 279 ? -14.997 -25.256 6.309 1.00 88.25 279 LYS A CA 1
ATOM 2212 C C . LYS A 1 279 ? -13.678 -25.940 5.936 1.00 88.25 279 LYS A C 1
ATOM 2214 O O . LYS A 1 279 ? -13.711 -26.944 5.231 1.00 88.25 279 LYS A O 1
ATOM 2219 N N . GLY A 1 280 ? -12.546 -25.432 6.423 1.00 82.38 280 GLY A N 1
ATOM 2220 C CA . GLY A 1 280 ? -11.216 -25.971 6.159 1.00 82.38 280 GLY A CA 1
ATOM 2221 C C . GLY A 1 280 ? -10.386 -25.074 5.247 1.00 82.38 280 GLY A C 1
ATOM 2222 O O . GLY A 1 280 ? -10.757 -23.946 4.923 1.00 82.38 280 GLY A O 1
ATOM 2223 N N . THR A 1 281 ? -9.214 -25.570 4.859 1.00 79.50 281 THR A N 1
ATOM 2224 C CA . THR A 1 281 ? -8.295 -24.836 3.988 1.00 79.50 281 THR A CA 1
ATOM 2225 C C . THR A 1 281 ? -8.923 -24.619 2.610 1.00 79.50 281 THR A C 1
ATOM 2227 O O . THR A 1 281 ? -9.421 -25.586 2.029 1.00 79.50 281 THR A O 1
ATOM 2230 N N . PRO A 1 282 ? -8.890 -23.391 2.061 1.00 77.69 282 PRO A N 1
ATOM 2231 C CA . PRO A 1 282 ? -9.371 -23.148 0.709 1.00 77.69 282 PRO A CA 1
ATOM 2232 C C . PRO A 1 282 ? -8.569 -23.976 -0.300 1.00 77.69 282 PRO A C 1
ATOM 2234 O O . PRO A 1 282 ? -7.370 -24.204 -0.119 1.00 77.69 282 PRO A O 1
ATOM 2237 N N . ASN A 1 283 ? -9.233 -24.411 -1.370 1.00 79.38 283 ASN A N 1
ATOM 2238 C CA . ASN A 1 283 ? -8.573 -25.125 -2.457 1.00 79.38 283 ASN A CA 1
ATOM 2239 C C . ASN A 1 283 ? -7.512 -24.222 -3.097 1.00 79.38 283 ASN A C 1
ATOM 2241 O O . ASN A 1 283 ? -7.789 -23.076 -3.458 1.00 79.38 283 ASN A O 1
ATOM 2245 N N . ARG A 1 284 ? -6.295 -24.746 -3.248 1.00 73.81 284 ARG A N 1
ATOM 2246 C CA . ARG A 1 284 ? -5.211 -24.061 -3.948 1.00 73.81 284 ARG A CA 1
ATOM 2247 C C . ARG A 1 284 ? -5.352 -24.329 -5.440 1.00 73.81 284 ARG A C 1
ATOM 2249 O O . ARG A 1 284 ? -4.882 -25.345 -5.935 1.00 73.81 284 ARG A O 1
ATOM 2256 N N . PHE A 1 285 ? -6.062 -23.440 -6.127 1.00 72.25 285 PHE A N 1
ATOM 2257 C CA . PHE A 1 285 ? -6.274 -23.548 -7.573 1.00 72.25 285 PHE A CA 1
ATOM 2258 C C . PHE A 1 285 ? -5.032 -23.162 -8.383 1.00 72.25 285 PHE A C 1
ATOM 2260 O O . PHE A 1 285 ? -4.861 -23.654 -9.491 1.00 72.25 285 PHE A O 1
ATOM 2267 N N . PHE A 1 286 ? -4.159 -22.326 -7.812 1.00 72.38 286 PHE A N 1
ATOM 2268 C CA . PHE A 1 286 ? -2.953 -21.832 -8.469 1.00 72.38 286 PHE A CA 1
ATOM 2269 C C . PHE A 1 286 ? -1.742 -22.010 -7.551 1.00 72.38 286 PHE A C 1
ATOM 2271 O O . PHE A 1 286 ? -1.760 -21.634 -6.372 1.00 72.38 286 PHE A O 1
ATOM 2278 N N . GLU A 1 287 ? -0.692 -22.615 -8.093 1.00 70.31 287 GLU A N 1
ATOM 2279 C CA . GLU A 1 287 ? 0.614 -22.673 -7.451 1.00 70.31 287 GLU A CA 1
ATOM 2280 C C . GLU A 1 287 ? 1.361 -21.351 -7.661 1.00 70.31 287 GLU A C 1
ATOM 2282 O O . GLU A 1 287 ? 1.067 -20.588 -8.577 1.00 70.31 287 GLU A O 1
ATOM 2287 N N . PHE A 1 288 ? 2.321 -21.056 -6.785 1.00 72.44 288 PHE A N 1
ATOM 2288 C CA . PHE A 1 288 ? 3.182 -19.894 -6.977 1.00 72.44 288 PHE A CA 1
ATOM 2289 C C . PHE A 1 288 ? 4.091 -20.144 -8.185 1.00 72.44 288 PHE A C 1
ATOM 2291 O O . PHE A 1 288 ? 4.972 -21.007 -8.129 1.00 72.44 288 PHE A O 1
ATOM 2298 N N . GLU A 1 289 ? 3.873 -19.395 -9.262 1.00 73.00 289 GLU A N 1
ATOM 2299 C CA . GLU A 1 289 ? 4.710 -19.439 -10.458 1.00 73.00 289 GLU A CA 1
ATOM 2300 C C . GLU A 1 289 ? 6.016 -18.678 -10.206 1.00 73.00 289 GLU A C 1
ATOM 2302 O O . GLU A 1 289 ? 6.023 -17.527 -9.768 1.00 73.00 289 GLU A O 1
ATOM 2307 N N . ASN A 1 290 ? 7.144 -19.339 -10.457 1.00 79.06 290 ASN A N 1
ATOM 2308 C CA . ASN A 1 290 ? 8.472 -18.745 -10.343 1.00 79.06 290 ASN A CA 1
ATOM 2309 C C . ASN A 1 290 ? 9.119 -18.762 -11.727 1.00 79.06 290 ASN A C 1
ATOM 2311 O O . ASN A 1 290 ? 9.844 -19.700 -12.045 1.00 79.06 290 ASN A O 1
ATOM 2315 N N . GLY A 1 291 ? 8.801 -17.757 -12.540 1.00 84.75 291 GLY A N 1
ATOM 2316 C CA . GLY A 1 291 ? 9.100 -17.738 -13.971 1.00 84.75 291 GLY A CA 1
ATOM 2317 C C . GLY A 1 291 ? 7.994 -18.393 -14.801 1.00 84.75 291 GLY A C 1
ATOM 2318 O O . GLY A 1 291 ? 7.002 -18.875 -14.264 1.00 84.75 291 GLY A O 1
ATOM 2319 N N . ILE A 1 292 ? 8.183 -18.383 -16.115 1.00 86.88 292 ILE A N 1
ATOM 2320 C CA . ILE A 1 292 ? 7.277 -18.922 -17.127 1.00 86.88 292 ILE A CA 1
ATOM 2321 C C . ILE A 1 292 ? 7.868 -20.236 -17.635 1.00 86.88 292 ILE A C 1
ATOM 2323 O O . ILE A 1 292 ? 9.048 -20.301 -17.997 1.00 86.88 292 ILE A O 1
ATOM 2327 N N . ASP A 1 293 ? 7.053 -21.283 -17.667 1.00 89.19 293 ASP A N 1
ATOM 2328 C CA . ASP A 1 293 ? 7.440 -22.548 -18.280 1.00 89.19 293 ASP A CA 1
ATOM 2329 C C . ASP A 1 293 ? 7.304 -22.425 -19.805 1.00 89.19 293 ASP A C 1
ATOM 2331 O O . ASP A 1 293 ? 6.266 -22.015 -20.327 1.00 89.19 293 ASP A O 1
ATOM 2335 N N . LEU A 1 294 ? 8.372 -22.752 -20.535 1.00 91.50 294 LEU A N 1
ATOM 2336 C CA . LEU A 1 294 ? 8.368 -22.746 -21.996 1.00 91.50 294 LEU A CA 1
ATOM 2337 C C . LEU A 1 294 ? 8.251 -24.171 -22.520 1.00 91.50 294 LEU A C 1
ATOM 2339 O O . LEU A 1 294 ? 9.179 -24.974 -22.381 1.00 91.50 294 LEU A O 1
ATOM 2343 N N . GLU A 1 295 ? 7.136 -24.463 -23.174 1.00 93.69 295 GLU A N 1
ATOM 2344 C CA . GLU A 1 295 ? 6.929 -25.716 -23.886 1.00 93.69 295 GLU A CA 1
ATOM 2345 C C . GLU A 1 295 ? 7.410 -25.575 -25.326 1.00 93.69 295 GLU A C 1
ATOM 2347 O O . GLU A 1 295 ? 6.872 -24.809 -26.125 1.00 93.69 295 GLU A O 1
ATOM 2352 N N . GLY A 1 296 ? 8.451 -26.323 -25.664 1.00 93.06 296 GLY A N 1
ATOM 2353 C CA . GLY A 1 296 ? 9.017 -26.353 -26.998 1.00 93.06 296 GLY A CA 1
ATOM 2354 C C . GLY A 1 296 ? 8.535 -27.546 -27.808 1.00 93.06 296 GLY A C 1
ATOM 2355 O O . GLY A 1 296 ? 8.414 -28.652 -27.288 1.00 93.06 296 GLY A O 1
ATOM 2356 N N . THR A 1 297 ? 8.302 -27.340 -29.102 1.00 93.31 297 THR A N 1
ATOM 2357 C CA . THR A 1 297 ? 8.010 -28.403 -30.073 1.00 93.31 297 THR A CA 1
ATOM 2358 C C . THR A 1 297 ? 8.969 -28.311 -31.254 1.00 93.31 297 THR A C 1
ATOM 2360 O O . THR A 1 297 ? 9.193 -27.234 -31.808 1.00 93.31 297 THR A O 1
ATOM 2363 N N . LEU A 1 298 ? 9.535 -29.450 -31.641 1.00 91.56 298 LEU A N 1
ATOM 2364 C CA . LEU A 1 298 ? 10.403 -29.604 -32.800 1.00 91.56 298 LEU A CA 1
ATOM 2365 C C . LEU A 1 298 ? 9.566 -29.992 -34.025 1.00 91.56 298 LEU A C 1
ATOM 2367 O O . LEU A 1 298 ? 8.850 -30.991 -34.003 1.00 91.56 298 LEU A O 1
ATOM 2371 N N . TYR A 1 299 ? 9.671 -29.216 -35.105 1.00 87.06 299 TYR A N 1
ATOM 2372 C CA . TYR A 1 299 ? 8.916 -29.423 -36.345 1.00 87.06 299 TYR A CA 1
ATOM 2373 C C . TYR A 1 299 ? 9.804 -29.882 -37.505 1.00 87.06 299 TYR A C 1
ATOM 2375 O O . TYR A 1 299 ? 10.978 -29.522 -37.592 1.00 87.06 299 TYR A O 1
ATOM 2383 N N . GLY A 1 300 ? 9.210 -30.630 -38.442 1.00 72.75 300 GLY A N 1
ATOM 2384 C CA . GLY A 1 300 ? 9.792 -30.890 -39.765 1.00 72.75 300 GLY A CA 1
ATOM 2385 C C . GLY A 1 300 ? 11.011 -31.817 -39.792 1.00 72.75 300 GLY A C 1
ATOM 2386 O O . GLY A 1 300 ? 11.706 -31.856 -40.804 1.00 72.75 300 GLY A O 1
ATOM 2387 N N . GLN A 1 301 ? 11.291 -32.546 -38.710 1.00 69.50 301 GLN A N 1
ATOM 2388 C CA . GLN A 1 301 ? 12.431 -33.458 -38.625 1.00 69.50 301 GLN A CA 1
ATOM 2389 C C . GLN A 1 301 ? 12.151 -34.636 -37.687 1.00 69.50 301 GLN A C 1
ATOM 2391 O O . GLN A 1 301 ? 11.579 -34.455 -36.615 1.00 69.50 301 GLN A O 1
ATOM 2396 N N . GLU A 1 302 ? 12.591 -35.831 -38.080 1.00 70.38 302 GLU A N 1
ATOM 2397 C CA . GLU A 1 302 ? 12.646 -36.979 -37.175 1.00 70.38 302 GLU A CA 1
ATOM 2398 C C . GLU A 1 302 ? 13.810 -36.790 -36.200 1.00 70.38 302 GLU A C 1
ATOM 2400 O O . GLU A 1 302 ? 14.951 -36.549 -36.615 1.00 70.38 302 GLU A O 1
ATOM 2405 N N . VAL A 1 303 ? 13.499 -36.860 -34.906 1.00 79.62 303 VAL A N 1
ATOM 2406 C CA . VAL A 1 303 ? 14.470 -36.785 -33.816 1.00 79.62 303 VAL A CA 1
ATOM 2407 C C . VAL A 1 303 ? 14.790 -38.207 -33.369 1.00 79.62 303 VAL A C 1
ATOM 2409 O O . VAL A 1 303 ? 13.906 -38.976 -32.996 1.00 79.62 303 VAL A O 1
ATOM 2412 N N . SER A 1 304 ? 16.066 -38.574 -33.437 1.00 77.19 304 SER A N 1
ATOM 2413 C CA . SER A 1 304 ? 16.578 -39.852 -32.948 1.00 77.19 304 SER A CA 1
ATOM 2414 C C . SER A 1 304 ? 16.665 -39.851 -31.421 1.00 77.19 304 SER A C 1
ATOM 2416 O O . SER A 1 304 ? 16.942 -38.824 -30.811 1.00 77.19 304 SER A O 1
ATOM 2418 N N . SER A 1 305 ? 16.576 -41.027 -30.791 1.00 74.94 305 SER A N 1
ATOM 2419 C CA . SER A 1 305 ? 16.864 -41.202 -29.357 1.00 74.94 305 SER A CA 1
ATOM 2420 C C . SER A 1 305 ? 18.274 -40.752 -28.937 1.00 74.94 305 SER A C 1
ATOM 2422 O O . SER A 1 305 ? 18.529 -40.569 -27.751 1.00 74.94 305 SER A O 1
ATOM 2424 N N . ASN A 1 306 ? 19.201 -40.604 -29.891 1.00 80.06 306 ASN A N 1
ATOM 2425 C CA . ASN A 1 306 ? 20.571 -40.145 -29.646 1.00 80.06 306 ASN A CA 1
ATOM 2426 C C . ASN A 1 306 ? 20.757 -38.632 -29.838 1.00 80.06 306 ASN A C 1
ATOM 2428 O O . ASN A 1 306 ? 21.837 -38.116 -29.536 1.00 80.06 306 ASN A O 1
ATOM 2432 N N . ASP A 1 307 ? 19.749 -37.929 -30.357 1.00 85.50 307 ASP A N 1
ATOM 2433 C CA . ASP A 1 307 ? 19.813 -36.485 -30.541 1.00 85.50 307 ASP A CA 1
ATOM 2434 C C . ASP A 1 307 ? 19.671 -35.783 -29.188 1.00 85.50 307 ASP A C 1
ATOM 2436 O O . ASP A 1 307 ? 18.779 -36.082 -28.395 1.00 85.50 307 ASP A O 1
ATOM 2440 N N . LYS A 1 308 ? 20.544 -34.808 -28.926 1.00 88.31 308 LYS A N 1
ATOM 2441 C CA . LYS A 1 308 ? 20.423 -33.914 -27.771 1.00 88.31 308 LYS A CA 1
ATOM 2442 C C . LYS A 1 308 ? 20.145 -32.500 -28.245 1.00 88.31 308 LYS A C 1
ATOM 2444 O O . LYS A 1 308 ? 20.870 -31.989 -29.096 1.00 88.31 308 LYS A O 1
ATOM 2449 N N . LEU A 1 309 ? 19.140 -31.848 -27.670 1.00 91.62 309 LEU A N 1
ATOM 2450 C CA . LEU A 1 309 ? 18.866 -30.439 -27.933 1.00 91.62 309 LEU A CA 1
ATOM 2451 C C . LEU A 1 309 ? 19.724 -29.586 -27.004 1.00 91.62 309 LEU A C 1
ATOM 2453 O O . LEU A 1 309 ? 19.578 -29.660 -25.790 1.00 91.62 309 LEU A O 1
ATOM 2457 N N . LEU A 1 310 ? 20.620 -28.782 -27.559 1.00 92.19 310 LEU A N 1
ATOM 2458 C CA . LEU A 1 310 ? 21.342 -27.751 -26.825 1.00 92.19 310 LEU A CA 1
ATOM 2459 C C . LEU A 1 310 ? 20.591 -26.428 -26.990 1.00 92.19 310 LEU A C 1
ATOM 2461 O O . LEU A 1 310 ? 20.323 -26.016 -28.118 1.00 92.19 310 LEU A O 1
ATOM 2465 N N . VAL A 1 311 ? 20.279 -25.771 -25.873 1.00 93.06 311 VAL A N 1
ATOM 2466 C CA . VAL A 1 311 ? 19.797 -24.386 -25.842 1.00 93.06 311 VAL A CA 1
ATOM 2467 C C . VAL A 1 311 ? 20.882 -23.477 -25.268 1.00 93.06 311 VAL A C 1
ATOM 2469 O O . VAL A 1 311 ? 21.494 -23.829 -24.257 1.00 93.06 311 VAL A O 1
ATOM 2472 N N . SER A 1 312 ? 21.108 -22.322 -25.887 1.00 91.75 312 SER A N 1
ATOM 2473 C CA . SER A 1 312 ? 21.927 -21.227 -25.362 1.00 91.75 312 SER A CA 1
ATOM 2474 C C . SER A 1 312 ? 21.047 -20.028 -25.025 1.00 91.75 312 SER A C 1
ATOM 2476 O O . SER A 1 312 ? 20.133 -19.681 -25.776 1.00 91.75 312 SER A O 1
ATOM 2478 N N . TYR A 1 313 ? 21.332 -19.419 -23.880 1.00 90.31 313 TYR A N 1
ATOM 2479 C CA . TYR A 1 313 ? 20.611 -18.289 -23.308 1.00 90.31 313 TYR A CA 1
ATOM 2480 C C . TYR A 1 313 ? 21.355 -16.968 -23.581 1.00 90.31 313 TYR A C 1
ATOM 2482 O O . TYR A 1 313 ? 22.568 -16.993 -23.814 1.00 90.31 313 TYR A O 1
ATOM 2490 N N . PRO A 1 314 ? 20.679 -15.804 -23.487 1.00 86.19 314 PRO A N 1
ATOM 2491 C CA . PRO A 1 314 ? 21.296 -14.491 -23.715 1.00 86.19 314 PRO A CA 1
ATOM 2492 C C . PRO A 1 314 ? 22.486 -14.166 -22.798 1.00 86.19 314 PRO A C 1
ATOM 2494 O O . PRO A 1 314 ? 23.320 -13.330 -23.131 1.00 86.19 314 PRO A O 1
ATOM 2497 N N . ASP A 1 315 ? 22.575 -14.821 -21.640 1.00 81.56 315 ASP A N 1
ATOM 2498 C CA . ASP A 1 315 ? 23.657 -14.662 -20.663 1.00 81.56 315 ASP A CA 1
ATOM 2499 C C . ASP A 1 315 ? 24.855 -15.599 -20.909 1.00 81.56 315 ASP A C 1
ATOM 2501 O O . ASP A 1 315 ? 25.712 -15.766 -20.038 1.00 81.56 315 ASP A O 1
ATOM 2505 N N . ASN A 1 316 ? 24.925 -16.204 -22.099 1.00 80.75 316 ASN A N 1
ATOM 2506 C CA . ASN A 1 316 ? 25.945 -17.161 -22.533 1.00 80.75 316 ASN A CA 1
ATOM 2507 C C . ASN A 1 316 ? 25.970 -18.482 -21.749 1.00 80.75 316 ASN A C 1
ATOM 2509 O O . ASN A 1 316 ? 26.930 -19.249 -21.865 1.00 80.75 316 ASN A O 1
ATOM 2513 N N . ARG A 1 317 ? 24.937 -18.793 -20.959 1.00 85.62 317 ARG A N 1
ATOM 2514 C CA . ARG A 1 317 ? 24.759 -20.154 -20.444 1.00 85.62 317 ARG A CA 1
ATOM 2515 C C . ARG A 1 317 ? 24.207 -21.045 -21.551 1.00 85.62 317 ARG A C 1
ATOM 2517 O O . ARG A 1 317 ? 23.393 -20.606 -22.358 1.00 85.62 317 ARG A O 1
ATOM 2524 N N . SER A 1 318 ? 24.577 -22.321 -21.537 1.00 88.81 318 SER A N 1
ATOM 2525 C CA . SER A 1 318 ? 23.984 -23.327 -22.422 1.00 88.81 318 SER A CA 1
ATOM 2526 C C . SER A 1 318 ? 23.649 -24.596 -21.649 1.00 88.81 318 SER A C 1
ATOM 2528 O O . SER A 1 318 ? 24.340 -24.957 -20.694 1.00 88.81 318 SER A O 1
ATOM 2530 N N . ARG A 1 319 ? 22.578 -25.285 -22.046 1.00 88.69 319 ARG A N 1
ATOM 2531 C CA . ARG A 1 319 ? 22.111 -26.509 -21.386 1.00 88.69 319 ARG A CA 1
ATOM 2532 C C . ARG A 1 319 ? 21.543 -27.500 -22.398 1.00 88.69 319 ARG A C 1
ATOM 2534 O O . ARG A 1 319 ? 20.883 -27.103 -23.351 1.00 88.69 319 ARG A O 1
ATOM 2541 N N . TYR A 1 320 ? 21.759 -28.791 -22.152 1.00 89.94 320 TYR A N 1
ATOM 2542 C CA . TYR A 1 320 ? 21.043 -29.852 -22.858 1.00 89.94 320 TYR A CA 1
ATOM 2543 C C . TYR A 1 320 ? 19.625 -30.024 -22.305 1.00 89.94 320 TYR A C 1
ATOM 2545 O O . TYR A 1 320 ? 19.438 -30.109 -21.087 1.00 89.94 320 TYR A O 1
ATOM 2553 N N . LEU A 1 321 ? 18.651 -30.087 -23.202 1.00 89.06 321 LEU A N 1
ATOM 2554 C CA . LEU A 1 321 ? 17.255 -30.372 -22.909 1.00 89.06 321 LEU A CA 1
ATOM 2555 C C . LEU A 1 321 ? 16.930 -31.799 -23.345 1.00 89.06 321 LEU A C 1
ATOM 2557 O O . LEU A 1 321 ? 17.350 -32.241 -24.418 1.00 89.06 321 LEU A O 1
ATOM 2561 N N . ASP A 1 322 ? 16.169 -32.492 -22.505 1.00 86.69 322 ASP A N 1
ATOM 2562 C CA . ASP A 1 322 ? 15.602 -33.787 -22.854 1.00 86.69 322 ASP A CA 1
ATOM 2563 C C . ASP A 1 322 ? 14.474 -33.585 -23.870 1.00 86.69 322 ASP A C 1
ATOM 2565 O O . ASP A 1 322 ? 13.681 -32.644 -23.759 1.00 86.69 322 ASP A O 1
ATOM 2569 N N . ILE A 1 323 ? 14.421 -34.467 -24.868 1.00 88.94 323 ILE A N 1
ATOM 2570 C CA . ILE A 1 323 ? 13.394 -34.462 -25.908 1.00 88.94 323 ILE A CA 1
ATOM 2571 C C . ILE A 1 323 ? 12.541 -35.715 -25.725 1.00 88.94 323 ILE A C 1
ATOM 2573 O O . ILE A 1 323 ? 13.067 -36.828 -25.726 1.00 88.94 323 ILE A O 1
ATOM 2577 N N . LEU A 1 324 ? 11.229 -35.538 -25.602 1.00 88.00 324 LEU A N 1
ATOM 2578 C CA . LEU A 1 324 ? 10.251 -36.622 -25.554 1.00 88.00 324 LEU A CA 1
ATOM 2579 C C . LEU A 1 324 ? 9.149 -36.321 -26.567 1.00 88.00 324 LEU A C 1
ATOM 2581 O O . LEU A 1 324 ? 8.547 -35.254 -26.510 1.00 88.00 324 LEU A O 1
ATOM 2585 N N . ASP A 1 325 ? 8.913 -37.229 -27.515 1.00 87.31 325 ASP A N 1
ATOM 2586 C CA . ASP A 1 325 ? 7.902 -37.072 -28.572 1.00 87.31 325 ASP A CA 1
ATOM 2587 C C . ASP A 1 325 ? 7.986 -35.719 -29.306 1.00 87.31 325 ASP A C 1
ATOM 2589 O O . ASP A 1 325 ? 6.992 -35.014 -29.487 1.00 87.31 325 ASP A O 1
ATOM 2593 N N . ASN A 1 326 ? 9.204 -35.333 -29.708 1.00 89.50 326 ASN A N 1
ATOM 2594 C CA . ASN A 1 326 ? 9.527 -34.042 -30.336 1.00 89.50 326 ASN A CA 1
ATOM 2595 C C . ASN A 1 326 ? 9.206 -32.803 -29.483 1.00 89.50 326 ASN A C 1
ATOM 2597 O O . ASN A 1 326 ? 9.236 -31.685 -29.998 1.00 89.50 326 ASN A O 1
ATOM 2601 N N . LYS A 1 327 ? 8.936 -32.966 -28.188 1.00 91.25 327 LYS A N 1
ATOM 2602 C CA . LYS A 1 327 ? 8.691 -31.874 -27.246 1.00 91.25 327 LYS A CA 1
ATOM 2603 C C . LYS A 1 327 ? 9.811 -31.760 -26.224 1.00 91.25 327 LYS A C 1
ATOM 2605 O O . LYS A 1 327 ? 10.493 -32.735 -25.919 1.00 91.25 327 LYS A O 1
ATOM 2610 N N . PHE A 1 328 ? 9.986 -30.560 -25.690 1.00 92.12 328 PHE A N 1
ATOM 2611 C CA . PHE A 1 328 ? 10.926 -30.271 -24.613 1.00 92.12 328 PHE A CA 1
ATOM 2612 C C . PHE A 1 328 ? 10.366 -29.180 -23.696 1.00 92.12 328 PHE A C 1
ATOM 2614 O O . PHE A 1 328 ? 9.465 -28.438 -24.082 1.00 92.12 328 PHE A O 1
ATOM 2621 N N . LEU A 1 329 ? 10.916 -29.069 -22.488 1.00 92.00 329 LEU A N 1
ATOM 2622 C CA . LEU A 1 329 ? 10.482 -28.093 -21.490 1.00 92.00 329 LEU A CA 1
ATOM 2623 C C . LEU A 1 329 ? 11.673 -27.268 -20.998 1.00 92.00 329 LEU A C 1
ATOM 2625 O O . LEU A 1 329 ? 12.700 -27.825 -20.603 1.00 92.00 329 LEU A O 1
ATOM 2629 N N . ILE A 1 330 ? 11.517 -25.945 -20.975 1.00 91.62 330 ILE A N 1
ATOM 2630 C CA . ILE A 1 330 ? 12.399 -25.036 -20.237 1.00 91.62 330 ILE A CA 1
ATOM 2631 C C . ILE A 1 330 ? 11.594 -24.496 -19.054 1.00 91.62 330 ILE A C 1
ATOM 2633 O O . ILE A 1 330 ? 10.815 -23.560 -19.226 1.00 91.62 330 ILE A O 1
ATOM 2637 N N . PRO A 1 331 ? 11.738 -25.091 -17.860 1.00 87.69 331 PRO A N 1
ATOM 2638 C CA . PRO A 1 331 ? 10.952 -24.671 -16.715 1.00 87.69 331 PRO A CA 1
ATOM 2639 C C . PRO A 1 331 ? 11.491 -23.363 -16.126 1.00 87.69 331 PRO A C 1
ATOM 2641 O O . PRO A 1 331 ? 12.711 -23.167 -16.071 1.00 87.69 331 PRO A O 1
ATOM 2644 N N . LYS A 1 332 ? 10.596 -22.534 -15.583 1.00 87.31 332 LYS A N 1
ATOM 2645 C CA . LYS A 1 332 ? 10.915 -21.393 -14.709 1.00 87.31 332 LYS A CA 1
ATOM 2646 C C . LYS A 1 332 ? 11.835 -20.356 -15.357 1.00 87.31 332 LYS A C 1
ATOM 2648 O O . LYS A 1 332 ? 12.770 -19.858 -14.727 1.00 87.31 332 LYS A O 1
ATOM 2653 N N . TYR A 1 333 ? 11.601 -20.054 -16.632 1.00 89.56 333 TYR A N 1
ATOM 2654 C CA . TYR A 1 333 ? 12.381 -19.069 -17.373 1.00 89.56 333 TYR A CA 1
ATOM 2655 C C . TYR A 1 333 ? 11.791 -17.662 -17.229 1.00 89.56 333 TYR A C 1
ATOM 2657 O O . TYR A 1 333 ? 10.581 -17.490 -17.141 1.00 89.56 333 TYR A O 1
ATOM 2665 N N . PHE A 1 334 ? 12.638 -16.636 -17.232 1.00 89.81 334 PHE A N 1
ATOM 2666 C CA . PHE A 1 334 ? 12.211 -15.235 -17.210 1.00 89.81 334 PHE A CA 1
ATOM 2667 C C . PHE A 1 334 ? 12.542 -14.608 -18.566 1.00 89.81 334 PHE A C 1
ATOM 2669 O O . PHE A 1 334 ? 13.594 -13.985 -18.689 1.00 89.81 334 PHE A O 1
ATOM 2676 N N . PRO A 1 335 ? 11.715 -14.826 -19.608 1.00 89.44 335 PRO A N 1
ATOM 2677 C CA . PRO A 1 335 ? 11.998 -14.274 -20.925 1.00 89.44 335 PRO A CA 1
ATOM 2678 C C . PRO A 1 335 ? 11.879 -12.758 -20.882 1.00 89.44 335 PRO A C 1
ATOM 2680 O O . PRO A 1 335 ? 10.800 -12.248 -20.580 1.00 89.44 335 PRO A O 1
ATOM 2683 N N . GLU A 1 336 ? 12.948 -12.029 -21.196 1.00 90.69 336 GLU A N 1
ATOM 2684 C CA . GLU A 1 336 ? 12.828 -10.596 -21.430 1.00 90.69 336 GLU A CA 1
ATOM 2685 C C . GLU A 1 336 ? 12.439 -10.327 -22.884 1.00 90.69 336 GLU A C 1
ATOM 2687 O O . GLU A 1 336 ? 12.830 -11.036 -23.815 1.00 90.69 336 GLU A O 1
ATOM 2692 N N . LYS A 1 337 ? 11.680 -9.258 -23.107 1.00 90.00 337 LYS A N 1
ATOM 2693 C CA . LYS A 1 337 ? 11.332 -8.826 -24.457 1.00 90.00 337 LYS A CA 1
ATOM 2694 C C . LYS A 1 337 ? 12.601 -8.520 -25.266 1.00 90.00 337 LYS A C 1
ATOM 2696 O O . LYS A 1 337 ? 13.441 -7.718 -24.855 1.00 90.00 337 LYS A O 1
ATOM 2701 N N . GLY A 1 338 ? 12.710 -9.142 -26.438 1.00 90.06 338 GLY A N 1
ATOM 2702 C CA . GLY A 1 338 ? 13.865 -9.067 -27.334 1.00 90.06 338 GLY A CA 1
ATOM 2703 C C . GLY A 1 338 ? 14.993 -10.052 -27.009 1.00 90.06 338 GLY A C 1
ATOM 2704 O O . GLY A 1 338 ? 15.991 -10.068 -27.728 1.00 90.06 338 GLY A O 1
ATOM 2705 N N . ASP A 1 339 ? 14.865 -10.873 -25.961 1.00 91.06 339 ASP A N 1
ATOM 2706 C CA . ASP A 1 339 ? 15.827 -11.942 -25.696 1.00 91.06 339 ASP A CA 1
ATOM 2707 C C . ASP A 1 339 ? 15.829 -12.983 -26.809 1.00 91.06 339 ASP A C 1
ATOM 2709 O O . ASP A 1 339 ? 14.801 -13.267 -27.428 1.00 91.06 339 ASP A O 1
ATOM 2713 N N . MET A 1 340 ? 16.996 -13.586 -27.026 1.00 92.19 340 MET A N 1
ATOM 2714 C CA . MET A 1 340 ? 17.208 -14.590 -28.056 1.00 92.19 340 MET A CA 1
ATOM 2715 C C . MET A 1 340 ? 17.659 -15.911 -27.434 1.00 92.19 340 MET A C 1
ATOM 2717 O O . MET A 1 340 ? 18.705 -15.969 -26.791 1.00 92.19 340 MET A O 1
ATOM 2721 N N . LEU A 1 341 ? 16.882 -16.972 -27.651 1.00 93.69 341 LEU A N 1
ATOM 2722 C CA . LEU A 1 341 ? 17.325 -18.342 -27.401 1.00 93.69 341 LEU A CA 1
ATOM 2723 C C . LEU A 1 341 ? 17.876 -18.943 -28.677 1.00 93.69 341 LEU A C 1
ATOM 2725 O O . LEU A 1 341 ? 17.287 -18.809 -29.751 1.00 93.69 341 LEU A O 1
ATOM 2729 N N . GLU A 1 342 ? 18.979 -19.660 -28.542 1.00 94.31 342 GLU A N 1
ATOM 2730 C CA . GLU A 1 342 ? 19.607 -20.350 -29.657 1.00 94.31 342 GLU A CA 1
ATOM 2731 C C . GLU A 1 342 ? 19.529 -21.857 -29.445 1.00 94.31 342 GLU A C 1
ATOM 2733 O O . GLU A 1 342 ? 19.903 -22.358 -28.392 1.00 94.31 342 GLU A O 1
ATOM 2738 N N . PHE A 1 343 ? 19.046 -22.588 -30.443 1.00 93.19 343 PHE A N 1
ATOM 2739 C CA . PHE A 1 343 ? 18.829 -24.026 -30.374 1.00 93.19 343 PHE A CA 1
ATOM 2740 C C . PHE A 1 343 ? 19.649 -24.750 -31.437 1.00 93.19 343 PHE A C 1
ATOM 2742 O O . PHE A 1 343 ? 19.645 -24.363 -32.608 1.00 93.19 343 PHE A O 1
ATOM 2749 N N . THR A 1 344 ? 20.296 -25.847 -31.053 1.00 92.50 344 THR A N 1
ATOM 2750 C CA . THR A 1 344 ? 20.974 -26.756 -31.983 1.00 92.50 344 THR A CA 1
ATOM 2751 C C . THR A 1 344 ? 20.790 -28.210 -31.554 1.00 92.50 344 THR A C 1
ATOM 2753 O O . THR A 1 344 ? 20.791 -28.520 -30.363 1.00 92.50 344 THR A O 1
ATOM 2756 N N . LEU A 1 345 ? 20.597 -29.114 -32.513 1.00 91.00 345 LEU A N 1
ATOM 2757 C CA . LEU A 1 345 ? 20.590 -30.553 -32.265 1.00 91.00 345 LEU A CA 1
ATOM 2758 C C . LEU A 1 345 ? 22.000 -31.103 -32.422 1.00 91.00 345 LEU A C 1
ATOM 2760 O O . LEU A 1 345 ? 22.675 -30.827 -33.414 1.00 91.00 345 LEU A O 1
ATOM 2764 N N . ILE A 1 346 ? 22.415 -31.918 -31.459 1.00 88.06 346 ILE A N 1
ATOM 2765 C CA . ILE A 1 346 ? 23.732 -32.540 -31.427 1.00 88.06 346 ILE A CA 1
ATOM 2766 C C . ILE A 1 346 ? 23.575 -34.053 -31.484 1.00 88.06 346 ILE A C 1
ATOM 2768 O O . ILE A 1 346 ? 22.976 -34.653 -30.593 1.00 88.06 346 ILE A O 1
ATOM 2772 N N . ASN A 1 347 ? 24.185 -34.668 -32.496 1.00 85.19 347 ASN A N 1
ATOM 2773 C CA . ASN A 1 347 ? 24.301 -36.120 -32.621 1.00 85.19 347 ASN A CA 1
ATOM 2774 C C . ASN A 1 347 ? 25.727 -36.477 -33.035 1.00 85.19 347 ASN A C 1
ATOM 2776 O O . ASN A 1 347 ? 26.201 -36.011 -34.070 1.00 85.19 347 ASN A O 1
ATOM 2780 N N . ASN A 1 348 ? 26.438 -37.266 -32.225 1.00 78.56 348 ASN A N 1
ATOM 2781 C CA . ASN A 1 348 ? 27.790 -37.746 -32.543 1.00 78.56 348 ASN A CA 1
ATOM 2782 C C . ASN A 1 348 ? 28.746 -36.649 -33.070 1.00 78.56 348 ASN A C 1
ATOM 2784 O O . ASN A 1 348 ? 29.508 -36.877 -34.006 1.00 78.56 348 ASN A O 1
ATOM 2788 N N . LYS A 1 349 ? 28.720 -35.460 -32.443 1.00 73.62 349 LYS A N 1
ATOM 2789 C CA . LYS A 1 349 ? 29.510 -34.253 -32.792 1.00 73.62 349 LYS A CA 1
ATOM 2790 C C . LYS A 1 349 ? 29.103 -33.529 -34.083 1.00 73.62 349 LYS A C 1
ATOM 2792 O O . LYS A 1 349 ? 29.777 -32.583 -34.476 1.00 73.62 349 LYS A O 1
ATOM 2797 N N . THR A 1 350 ? 28.010 -33.932 -34.720 1.00 81.56 350 THR A N 1
ATOM 2798 C CA . THR A 1 350 ? 27.387 -33.169 -35.807 1.00 81.56 350 THR A CA 1
ATOM 2799 C C . THR A 1 350 ? 26.332 -32.227 -35.239 1.00 81.56 350 THR A C 1
ATOM 2801 O O . THR A 1 350 ? 25.581 -32.612 -34.341 1.00 81.56 350 THR A O 1
ATOM 2804 N N . LEU A 1 351 ? 26.314 -30.989 -35.741 1.00 87.19 351 LEU A N 1
ATOM 2805 C CA . LEU A 1 351 ? 25.328 -29.975 -35.383 1.00 87.19 351 LEU A CA 1
ATOM 2806 C C . LEU A 1 351 ? 24.281 -29.876 -36.487 1.00 87.19 351 LEU A C 1
ATOM 2808 O O . LEU A 1 351 ? 24.614 -29.809 -37.672 1.00 87.19 351 LEU A O 1
ATOM 2812 N N . ARG A 1 352 ? 23.015 -29.836 -36.093 1.00 88.38 352 ARG A N 1
ATOM 2813 C CA . ARG A 1 352 ? 21.881 -29.653 -36.994 1.00 88.38 352 ARG A CA 1
ATOM 2814 C C . ARG A 1 352 ? 20.982 -28.551 -36.472 1.00 88.38 352 ARG A C 1
ATOM 2816 O O . ARG A 1 352 ? 20.653 -28.524 -35.291 1.00 88.38 352 ARG A O 1
ATOM 2823 N N . LYS A 1 353 ? 20.520 -27.696 -37.379 1.00 89.25 353 LYS A N 1
ATOM 2824 C CA . LYS A 1 353 ? 19.530 -26.670 -37.064 1.00 89.25 353 LYS A CA 1
ATOM 2825 C C . LYS A 1 353 ? 18.153 -27.304 -36.865 1.00 89.25 353 LYS A C 1
ATOM 2827 O O . LYS A 1 353 ? 17.649 -27.914 -37.808 1.00 89.25 353 LYS A O 1
ATOM 2832 N N . PRO A 1 354 ? 17.533 -27.161 -35.682 1.00 90.12 354 PRO A N 1
ATOM 2833 C CA . PRO A 1 354 ? 16.149 -27.553 -35.495 1.00 90.12 354 PRO A CA 1
ATOM 2834 C C . PRO A 1 354 ? 15.177 -26.502 -36.042 1.00 90.12 354 PRO A C 1
ATOM 2836 O O . PRO A 1 354 ? 15.538 -25.343 -36.218 1.00 90.12 354 PRO A O 1
ATOM 2839 N N . THR A 1 355 ? 13.918 -26.886 -36.249 1.00 90.62 355 THR A N 1
ATOM 2840 C CA . THR A 1 355 ? 12.809 -25.921 -36.317 1.00 90.62 355 THR A CA 1
ATOM 2841 C C . THR A 1 355 ? 12.057 -25.999 -35.003 1.00 90.62 355 THR A C 1
ATOM 2843 O O . THR A 1 355 ? 11.553 -27.067 -34.661 1.00 90.62 355 THR A O 1
ATOM 2846 N N . VAL A 1 356 ? 12.014 -24.899 -34.257 1.00 91.81 356 VAL A N 1
ATOM 2847 C CA . VAL A 1 356 ? 11.468 -24.862 -32.897 1.00 91.81 356 VAL A CA 1
ATOM 2848 C C . VAL A 1 356 ? 10.263 -23.929 -32.859 1.00 91.81 356 VAL A C 1
ATOM 2850 O O . VAL A 1 356 ? 10.371 -22.773 -33.261 1.00 91.81 356 VAL A O 1
ATOM 2853 N N . GLY A 1 357 ? 9.132 -24.405 -32.344 1.00 91.50 357 GLY A N 1
ATOM 2854 C CA . GLY A 1 357 ? 8.085 -23.529 -31.815 1.00 91.50 357 GLY A CA 1
ATOM 2855 C C . GLY A 1 357 ? 8.137 -23.521 -30.297 1.00 91.50 357 GLY A C 1
ATOM 2856 O O . GLY A 1 357 ? 8.347 -24.569 -29.693 1.00 91.50 357 GLY A O 1
ATOM 2857 N N . ILE A 1 358 ? 7.951 -22.348 -29.701 1.00 92.44 358 ILE A N 1
ATOM 2858 C CA . ILE A 1 358 ? 7.882 -22.157 -28.254 1.00 92.44 358 ILE A CA 1
ATOM 2859 C C . ILE A 1 358 ? 6.476 -21.681 -27.908 1.00 92.44 358 ILE A C 1
ATOM 2861 O O . ILE A 1 358 ? 5.976 -20.739 -28.520 1.00 92.44 358 ILE A O 1
ATOM 2865 N N . ASN A 1 359 ? 5.864 -22.322 -26.921 1.00 90.25 359 ASN A N 1
ATOM 2866 C CA . ASN A 1 359 ? 4.638 -21.882 -26.281 1.00 90.25 359 ASN A CA 1
ATOM 2867 C C . ASN A 1 359 ? 4.945 -21.474 -24.836 1.00 90.25 359 ASN A C 1
ATOM 2869 O O . ASN A 1 359 ? 5.642 -22.197 -24.123 1.00 90.25 359 ASN A O 1
ATOM 2873 N N . MET A 1 360 ? 4.444 -20.318 -24.410 1.00 87.06 360 MET A N 1
ATOM 2874 C CA . MET A 1 360 ? 4.575 -19.857 -23.029 1.00 87.06 360 MET A CA 1
ATOM 2875 C C . MET A 1 360 ? 3.385 -20.375 -22.233 1.00 87.06 360 MET A C 1
ATOM 2877 O O . MET A 1 360 ? 2.245 -20.019 -22.522 1.00 87.06 360 MET A O 1
ATOM 2881 N N . VAL A 1 361 ? 3.648 -21.218 -21.240 1.00 81.50 361 VAL A N 1
ATOM 2882 C CA . VAL A 1 361 ? 2.614 -21.692 -20.324 1.00 81.50 361 VAL A CA 1
ATOM 2883 C C . VAL A 1 361 ? 2.483 -20.662 -19.214 1.00 81.50 361 VAL A C 1
ATOM 2885 O O . VAL A 1 361 ? 3.320 -20.579 -18.318 1.00 81.50 361 VAL A O 1
ATOM 2888 N N . THR A 1 362 ? 1.441 -19.848 -19.307 1.00 71.25 362 THR A N 1
ATOM 2889 C CA . THR A 1 362 ? 1.023 -18.931 -18.245 1.00 71.25 362 THR A CA 1
ATOM 2890 C C . THR A 1 362 ? -0.280 -19.441 -17.650 1.00 71.25 362 THR A C 1
ATOM 2892 O O . THR A 1 362 ? -1.137 -19.912 -18.403 1.00 71.25 362 THR A O 1
ATOM 2895 N N . ALA A 1 363 ? -0.479 -19.313 -16.335 1.00 65.56 363 ALA A N 1
ATOM 2896 C CA . ALA A 1 363 ? -1.814 -19.472 -15.766 1.00 65.56 363 ALA A CA 1
ATOM 2897 C C . ALA A 1 363 ? -2.833 -18.600 -16.521 1.00 65.56 363 ALA A C 1
ATOM 2899 O O . ALA A 1 363 ? -2.513 -17.491 -16.957 1.00 65.56 363 ALA A O 1
ATOM 2900 N N . GLU A 1 364 ? -4.070 -19.092 -16.656 1.00 62.22 364 GLU A N 1
ATOM 2901 C CA . GLU A 1 364 ? -5.194 -18.271 -17.107 1.00 62.22 364 GLU A CA 1
ATOM 2902 C C . GLU A 1 364 ? -5.342 -17.092 -16.140 1.00 62.22 364 GLU A C 1
ATOM 2904 O O . GLU A 1 364 ? -5.884 -17.215 -15.038 1.00 62.22 364 GLU A O 1
ATOM 2909 N N . LEU A 1 365 ? -4.805 -15.938 -16.534 1.00 56.88 365 LEU A N 1
ATOM 2910 C CA . LEU A 1 365 ? -5.052 -14.700 -15.824 1.00 56.88 365 LEU A CA 1
ATOM 2911 C C . LEU A 1 365 ? -6.523 -14.346 -16.051 1.00 56.88 365 LEU A C 1
ATOM 2913 O O . LEU A 1 365 ? -6.981 -14.368 -17.197 1.00 56.88 365 LEU A O 1
ATOM 2917 N N . PRO A 1 366 ? -7.284 -14.016 -14.998 1.00 57.00 366 PRO A N 1
ATOM 2918 C CA . PRO A 1 366 ? -8.644 -13.547 -15.191 1.00 57.00 366 PRO A CA 1
ATOM 2919 C C . PRO A 1 366 ? -8.615 -12.327 -16.121 1.00 57.00 366 PRO A C 1
ATOM 2921 O O . PRO A 1 366 ? -7.853 -11.388 -15.886 1.00 57.00 366 PRO A O 1
ATOM 2924 N N . GLU A 1 367 ? -9.460 -12.324 -17.160 1.00 53.62 367 GLU A N 1
ATOM 2925 C CA . GLU A 1 367 ? -9.553 -11.237 -18.158 1.00 53.62 367 GLU A CA 1
ATOM 2926 C C . GLU A 1 367 ? -9.780 -9.855 -17.523 1.00 53.62 367 GLU A C 1
ATOM 2928 O O . GLU A 1 367 ? -9.547 -8.814 -18.139 1.00 53.62 367 GLU A O 1
ATOM 2933 N N . LYS A 1 368 ? -10.240 -9.837 -16.269 1.00 55.56 368 LYS A N 1
ATOM 2934 C CA . LYS A 1 368 ? -10.320 -8.653 -15.429 1.00 55.56 368 LYS A CA 1
ATOM 2935 C C . LYS A 1 368 ? -9.603 -8.924 -14.118 1.00 55.56 368 LYS A C 1
ATOM 2937 O O . LYS A 1 368 ? -10.010 -9.782 -13.340 1.00 55.56 368 LYS A O 1
ATOM 2942 N N . LEU A 1 369 ? -8.579 -8.122 -13.841 1.00 54.06 369 LEU A N 1
ATOM 2943 C CA . LEU A 1 369 ? -8.179 -7.882 -12.463 1.00 54.06 369 LEU A CA 1
ATOM 2944 C C . LEU A 1 369 ? -9.391 -7.262 -11.767 1.00 54.06 369 LEU A C 1
ATOM 2946 O O . LEU A 1 369 ? -9.825 -6.176 -12.155 1.00 54.06 369 LEU A O 1
ATOM 2950 N N . ASP A 1 370 ? -9.944 -7.944 -10.764 1.00 49.38 370 ASP A N 1
ATOM 2951 C CA . ASP A 1 370 ? -10.903 -7.320 -9.861 1.00 49.38 370 ASP A CA 1
ATOM 2952 C C . ASP A 1 370 ? -10.212 -6.093 -9.262 1.00 49.38 370 ASP A C 1
ATOM 2954 O O . ASP A 1 370 ? -9.334 -6.202 -8.402 1.00 49.38 370 ASP A O 1
ATOM 2958 N N . GLN A 1 371 ? -10.561 -4.901 -9.751 1.00 48.50 371 GLN A N 1
ATOM 2959 C CA . GLN A 1 371 ? -10.167 -3.656 -9.113 1.00 48.50 371 GLN A CA 1
ATOM 2960 C C . GLN A 1 371 ? -10.851 -3.649 -7.750 1.00 48.50 371 GLN A C 1
ATOM 2962 O O . GLN A 1 371 ? -12.006 -3.258 -7.607 1.00 48.50 371 GLN A O 1
ATOM 2967 N N . ILE A 1 372 ? -10.125 -4.125 -6.736 1.00 49.56 372 ILE A N 1
ATOM 2968 C CA . ILE A 1 372 ? -10.640 -4.254 -5.370 1.00 49.56 372 ILE A CA 1
ATOM 2969 C C . ILE A 1 372 ? -11.091 -2.872 -4.852 1.00 49.56 372 ILE A C 1
ATOM 2971 O O . ILE A 1 372 ? -11.964 -2.781 -3.991 1.00 49.56 372 ILE A O 1
ATOM 2975 N N . TRP A 1 373 ? -10.535 -1.783 -5.409 1.00 52.09 373 TRP A N 1
ATOM 2976 C CA . TRP A 1 373 ? -10.798 -0.411 -4.988 1.00 52.09 373 TRP A CA 1
ATOM 2977 C C . TRP A 1 373 ? -10.738 0.567 -6.165 1.00 52.09 373 TRP A C 1
ATOM 2979 O O . TRP A 1 373 ? -9.660 0.831 -6.694 1.00 52.09 373 TRP A O 1
ATOM 2989 N N . ASN A 1 374 ? -11.869 1.186 -6.502 1.00 52.59 374 ASN A N 1
ATOM 2990 C CA . ASN A 1 374 ? -11.870 2.396 -7.320 1.00 52.59 374 ASN A CA 1
ATOM 2991 C C . ASN A 1 374 ? -11.683 3.593 -6.386 1.00 52.59 374 ASN A C 1
ATOM 2993 O O . ASN A 1 374 ? -12.587 3.925 -5.613 1.00 52.59 374 ASN A O 1
ATOM 2997 N N . GLU A 1 375 ? -10.514 4.240 -6.427 1.00 57.44 375 GLU A N 1
ATOM 2998 C CA . GLU A 1 375 ? -10.417 5.600 -5.895 1.00 57.44 375 GLU A CA 1
ATOM 2999 C C . GLU A 1 375 ? -11.458 6.439 -6.644 1.00 57.44 375 GLU A C 1
ATOM 3001 O O . GLU A 1 375 ? -11.496 6.435 -7.877 1.00 57.44 375 GLU A O 1
ATOM 3006 N N . LYS A 1 376 ? -12.358 7.107 -5.912 1.00 58.47 376 LYS A N 1
ATOM 3007 C CA . LYS A 1 376 ? -13.292 8.036 -6.545 1.00 58.47 376 LYS A CA 1
ATOM 3008 C C . LYS A 1 376 ? -12.452 9.149 -7.160 1.00 58.47 376 LYS A C 1
ATOM 3010 O O . LYS A 1 376 ? -11.866 9.958 -6.443 1.00 58.47 376 LYS A O 1
ATOM 3015 N N . VAL A 1 377 ? -12.352 9.129 -8.485 1.00 57.22 377 VAL A N 1
ATOM 3016 C CA . VAL A 1 377 ? -11.685 10.170 -9.260 1.00 57.22 377 VAL A CA 1
ATOM 3017 C C . VAL A 1 377 ? -12.427 11.464 -8.963 1.00 57.22 377 VAL A C 1
ATOM 3019 O O . VAL A 1 377 ? -13.636 11.547 -9.184 1.00 57.22 377 VAL A O 1
ATOM 3022 N N . ILE A 1 378 ? -11.721 12.450 -8.409 1.00 57.09 378 ILE A N 1
ATOM 3023 C CA . ILE A 1 378 ? -12.261 13.804 -8.296 1.00 57.09 378 ILE A CA 1
ATOM 3024 C C . ILE A 1 378 ? -12.575 14.228 -9.733 1.00 57.09 378 ILE A C 1
ATOM 3026 O O . ILE A 1 378 ? -11.664 14.168 -10.566 1.00 57.09 378 ILE A O 1
ATOM 3030 N N . PRO A 1 379 ? -13.826 14.602 -10.056 1.00 53.16 379 PRO A N 1
ATOM 3031 C CA . PRO A 1 379 ? -14.130 15.162 -11.362 1.00 53.16 379 PRO A CA 1
ATOM 3032 C C . PRO A 1 379 ? -13.125 16.277 -11.641 1.00 53.16 379 PRO A C 1
ATOM 3034 O O . PRO A 1 379 ? -12.886 17.110 -10.762 1.00 53.16 379 PRO A O 1
ATOM 3037 N N . LYS A 1 380 ? -12.491 16.267 -12.821 1.00 57.38 380 LYS A N 1
ATOM 3038 C CA . LYS A 1 380 ? -11.659 17.403 -13.231 1.00 57.38 380 LYS A CA 1
ATOM 3039 C C . LYS A 1 380 ? -12.510 18.671 -13.032 1.00 57.38 380 LYS A C 1
ATOM 3041 O O . LYS A 1 380 ? -13.670 18.649 -13.449 1.00 57.38 380 LYS A O 1
ATOM 3046 N N . PRO A 1 381 ? -11.996 19.719 -12.362 1.00 58.47 381 PRO A N 1
ATOM 3047 C CA . PRO A 1 381 ? -12.713 20.984 -12.251 1.00 58.47 381 PRO A CA 1
ATOM 3048 C C . PRO A 1 381 ? -13.211 21.425 -13.632 1.00 58.47 381 PRO A C 1
ATOM 3050 O O . PRO A 1 381 ? -12.489 21.238 -14.610 1.00 58.47 381 PRO A O 1
ATOM 3053 N N . GLU A 1 382 ? -14.405 22.010 -13.726 1.00 57.03 382 GLU A N 1
ATOM 3054 C CA . GLU A 1 382 ? -14.942 22.509 -15.007 1.00 57.03 382 GLU A CA 1
ATOM 3055 C C . GLU A 1 382 ? -13.996 23.536 -15.669 1.00 57.03 382 GLU A C 1
ATOM 3057 O O . GLU A 1 382 ? -13.929 23.608 -16.892 1.00 57.03 382 GLU A O 1
ATOM 3062 N N . ASP A 1 383 ? -13.171 24.226 -14.870 1.00 55.00 383 ASP A N 1
ATOM 3063 C CA . ASP A 1 383 ? -12.142 25.179 -15.313 1.00 55.00 383 ASP A CA 1
ATOM 3064 C C . ASP A 1 383 ? -10.757 24.548 -15.586 1.00 55.00 383 ASP A C 1
ATOM 3066 O O . ASP A 1 383 ? -9.758 25.260 -15.738 1.00 55.00 383 ASP A O 1
ATOM 3070 N N . PHE A 1 384 ? -10.637 23.216 -15.619 1.00 50.00 384 PHE A N 1
ATOM 3071 C CA . PHE A 1 384 ? -9.364 22.553 -15.908 1.00 50.00 384 PHE A CA 1
ATOM 3072 C C . PHE A 1 384 ? -9.009 22.715 -17.392 1.00 50.00 384 PHE A C 1
ATOM 3074 O O . PHE A 1 384 ? -9.400 21.926 -18.249 1.00 50.00 384 PHE A O 1
ATOM 3081 N N . ASN A 1 385 ? -8.262 23.772 -17.699 1.00 54.50 385 ASN A N 1
ATOM 3082 C CA . ASN A 1 385 ? -7.819 24.074 -19.050 1.00 54.50 385 ASN A CA 1
ATOM 3083 C C . ASN A 1 385 ? -6.733 23.065 -19.474 1.00 54.50 385 ASN A C 1
ATOM 3085 O O . ASN A 1 385 ? -5.591 23.150 -19.024 1.00 54.50 385 ASN A O 1
ATOM 3089 N N . GLU A 1 386 ? -7.064 22.106 -20.345 1.00 55.25 386 GLU A N 1
ATOM 3090 C CA . GLU A 1 386 ? -6.111 21.092 -20.846 1.00 55.25 386 GLU A CA 1
ATOM 3091 C C . GLU A 1 386 ? -4.947 21.704 -21.655 1.00 55.25 386 GLU A C 1
ATOM 3093 O O . GLU A 1 386 ? -3.944 21.043 -21.909 1.00 55.25 386 GLU A O 1
ATOM 3098 N N . ASN A 1 387 ? -5.037 22.996 -21.988 1.00 50.12 387 ASN A N 1
ATOM 3099 C CA . ASN A 1 387 ? -4.057 23.743 -22.774 1.00 50.12 387 ASN A CA 1
ATOM 3100 C C . ASN A 1 387 ? -3.035 24.546 -21.944 1.00 50.12 387 ASN A C 1
ATOM 3102 O O . ASN A 1 387 ? -2.452 25.503 -22.463 1.00 50.12 387 ASN A O 1
ATOM 3106 N N . ILE A 1 388 ? -2.771 24.196 -20.678 1.00 51.88 388 ILE A N 1
ATOM 3107 C CA . ILE A 1 388 ? -1.625 24.780 -19.957 1.00 51.88 388 ILE A CA 1
ATOM 3108 C C . ILE A 1 388 ? -0.332 24.201 -20.547 1.00 51.88 388 ILE A C 1
ATOM 3110 O O . ILE A 1 388 ? 0.182 23.175 -20.107 1.00 51.88 388 ILE A O 1
ATOM 3114 N N . LYS A 1 389 ? 0.226 24.882 -21.553 1.00 54.44 389 LYS A N 1
ATOM 3115 C CA . LYS A 1 389 ? 1.615 24.668 -21.964 1.00 54.44 389 LYS A CA 1
ATOM 3116 C C . LYS A 1 389 ? 2.523 25.263 -20.889 1.00 54.44 389 LYS A C 1
ATOM 3118 O O . LYS A 1 389 ? 2.699 26.481 -20.844 1.00 54.44 389 LYS A O 1
ATOM 3123 N N . MET A 1 390 ? 3.119 24.417 -20.042 1.00 55.62 390 MET A N 1
ATOM 3124 C CA . MET A 1 390 ? 4.286 24.812 -19.240 1.00 55.62 390 MET A CA 1
ATOM 3125 C C . MET A 1 390 ? 5.451 25.087 -20.192 1.00 55.62 390 MET A C 1
ATOM 3127 O O . MET A 1 390 ? 6.246 24.211 -20.524 1.00 55.62 390 MET A O 1
ATOM 3131 N N . SER A 1 391 ? 5.488 26.316 -20.692 1.00 57.44 391 SER A N 1
ATOM 3132 C CA . SER A 1 391 ? 6.507 26.794 -21.616 1.00 57.44 391 SER A CA 1
ATOM 3133 C C . SER A 1 391 ? 7.828 26.892 -20.850 1.00 57.44 391 SER A C 1
ATOM 3135 O O . SER A 1 391 ? 7.884 27.575 -19.833 1.00 57.44 391 SER A O 1
ATOM 3137 N N . GLY A 1 392 ? 8.881 26.213 -21.314 1.00 63.97 392 GLY A N 1
ATOM 3138 C CA . GLY A 1 392 ? 10.244 26.420 -20.811 1.00 63.97 392 GLY A CA 1
ATOM 3139 C C . GLY A 1 392 ? 10.754 25.482 -19.708 1.00 63.97 392 GLY A C 1
ATOM 3140 O O . GLY A 1 392 ? 11.911 25.636 -19.327 1.00 63.97 392 GLY A O 1
ATOM 3141 N N . LEU A 1 393 ? 9.992 24.489 -19.226 1.00 74.38 393 LEU A N 1
ATOM 3142 C CA . LEU A 1 393 ? 10.524 23.520 -18.245 1.00 74.38 393 LEU A CA 1
ATOM 3143 C C . LEU A 1 393 ? 11.594 22.606 -18.870 1.00 74.38 393 LEU A C 1
ATOM 3145 O O . LEU A 1 393 ? 12.680 22.440 -18.316 1.00 74.38 393 LEU A O 1
ATOM 3149 N N . ILE A 1 394 ? 11.298 22.035 -20.037 1.00 72.88 394 ILE A N 1
ATOM 3150 C CA . ILE A 1 394 ? 12.193 21.147 -20.789 1.00 72.88 394 ILE A CA 1
ATOM 3151 C C . ILE A 1 394 ? 12.638 21.891 -22.047 1.00 72.88 394 ILE A C 1
ATOM 3153 O O . ILE A 1 394 ? 11.830 22.576 -22.668 1.00 72.88 394 ILE A O 1
ATOM 3157 N N . SER A 1 395 ? 13.915 21.777 -22.413 1.00 63.84 395 SER A N 1
ATOM 3158 C CA . SER A 1 395 ? 14.430 22.412 -23.628 1.00 63.84 395 SER A CA 1
ATOM 3159 C C . SER A 1 395 ? 13.837 21.766 -24.886 1.00 63.84 395 SER A C 1
ATOM 3161 O O . SER A 1 395 ? 13.884 20.542 -25.040 1.00 63.84 395 SER A O 1
ATOM 3163 N N . ASP A 1 396 ? 13.333 22.591 -25.808 1.00 61.16 396 ASP A N 1
ATOM 3164 C CA . ASP A 1 396 ? 12.710 22.141 -27.062 1.00 61.16 396 ASP A CA 1
ATOM 3165 C C . ASP A 1 396 ? 13.694 21.381 -27.976 1.00 61.16 396 ASP A C 1
ATOM 3167 O O . ASP A 1 396 ? 13.292 20.491 -28.722 1.00 61.16 396 ASP A O 1
ATOM 3171 N N . ASP A 1 397 ? 15.000 21.634 -27.840 1.00 53.44 397 ASP A N 1
ATOM 3172 C CA . ASP A 1 397 ? 16.064 21.105 -28.709 1.00 53.44 397 ASP A CA 1
ATOM 3173 C C . ASP A 1 397 ? 16.253 19.569 -28.677 1.00 53.44 397 ASP A C 1
ATOM 3175 O O . ASP A 1 397 ? 17.062 19.039 -29.436 1.00 53.44 397 ASP A O 1
ATOM 3179 N N . ASN A 1 398 ? 15.557 18.826 -27.803 1.00 45.47 398 ASN A N 1
ATOM 3180 C CA . ASN A 1 398 ? 15.602 17.351 -27.748 1.00 45.47 398 ASN A CA 1
ATOM 3181 C C . ASN A 1 398 ? 14.255 16.696 -27.376 1.00 45.47 398 ASN A C 1
ATOM 3183 O O . ASN A 1 398 ? 14.235 15.557 -26.901 1.00 45.47 398 ASN A O 1
ATOM 3187 N N . THR A 1 399 ? 13.126 17.386 -27.549 1.00 47.66 399 THR A N 1
ATOM 3188 C CA . THR A 1 399 ? 11.808 16.786 -27.292 1.00 47.66 399 THR A CA 1
ATOM 3189 C C . THR A 1 399 ? 11.188 16.267 -28.586 1.00 47.66 399 THR A C 1
ATOM 3191 O O . THR A 1 399 ? 11.004 16.999 -29.554 1.00 47.66 399 THR A O 1
ATOM 3194 N N . ILE A 1 400 ? 10.846 14.976 -28.615 1.00 43.88 400 ILE A N 1
ATOM 3195 C CA . ILE A 1 400 ? 9.946 14.437 -29.638 1.00 43.88 400 ILE A CA 1
ATOM 3196 C C . ILE A 1 400 ? 8.534 14.714 -29.136 1.00 43.88 400 ILE A C 1
ATOM 3198 O O . ILE A 1 400 ? 8.062 14.065 -28.203 1.00 43.88 400 ILE A O 1
ATOM 3202 N N . ASN A 1 401 ? 7.868 15.696 -29.735 1.00 42.97 401 ASN A N 1
ATOM 3203 C CA . ASN A 1 401 ? 6.436 15.874 -29.547 1.00 42.97 401 ASN A CA 1
ATOM 3204 C C . ASN A 1 401 ? 5.750 14.705 -30.271 1.00 42.97 401 ASN A C 1
ATOM 3206 O O . ASN A 1 401 ? 5.740 14.658 -31.502 1.00 42.97 401 ASN A O 1
ATOM 3210 N N . LEU A 1 402 ? 5.272 13.706 -29.525 1.00 40.97 402 LEU A N 1
ATOM 3211 C CA . LEU A 1 402 ? 4.504 12.604 -30.103 1.00 40.97 402 LEU A CA 1
ATOM 3212 C C . LEU A 1 402 ? 3.130 13.149 -30.493 1.00 40.97 402 LEU A C 1
ATOM 3214 O O . LEU A 1 402 ? 2.197 13.152 -29.693 1.00 40.97 402 LEU A O 1
ATOM 3218 N N . ASN A 1 403 ? 3.027 13.641 -31.724 1.00 38.00 403 ASN A N 1
ATOM 3219 C CA . ASN A 1 403 ? 1.737 13.918 -32.331 1.00 38.00 403 ASN A CA 1
ATOM 3220 C C . ASN A 1 403 ? 0.963 12.603 -32.490 1.00 38.00 403 ASN A C 1
ATOM 3222 O O . ASN A 1 403 ? 1.552 11.544 -32.727 1.00 38.00 403 ASN A O 1
ATOM 3226 N N . GLU A 1 404 ? -0.360 12.700 -32.366 1.00 40.38 404 GLU A N 1
ATOM 3227 C CA . GLU A 1 404 ? -1.319 11.658 -32.725 1.00 40.38 404 GLU A CA 1
ATOM 3228 C C . GLU A 1 404 ? -0.890 10.962 -34.022 1.00 40.38 404 GLU A C 1
ATOM 3230 O O . GLU A 1 404 ? -0.539 11.625 -35.003 1.00 40.38 404 GLU A O 1
ATOM 3235 N N . VAL A 1 405 ? -0.868 9.624 -33.989 1.00 34.81 405 VAL A N 1
ATOM 3236 C CA . VAL A 1 405 ? -0.416 8.761 -35.086 1.00 34.81 405 VAL A CA 1
ATOM 3237 C C . VAL A 1 405 ? -1.309 8.995 -36.301 1.00 34.81 405 VAL A C 1
ATOM 3239 O O . VAL A 1 405 ? -2.292 8.300 -36.531 1.00 34.81 405 VAL A O 1
ATOM 3242 N N . THR A 1 406 ? -0.953 9.995 -37.096 1.00 40.00 406 THR A N 1
ATOM 3243 C CA . THR A 1 406 ? -1.463 10.167 -38.444 1.00 40.00 406 THR A CA 1
ATOM 3244 C C . THR A 1 406 ? -0.444 9.485 -39.331 1.00 40.00 406 THR A C 1
ATOM 3246 O O . THR A 1 406 ? 0.693 9.942 -39.443 1.00 40.00 406 THR A O 1
ATOM 3249 N N . VAL A 1 407 ? -0.824 8.347 -39.905 1.00 38.84 407 VAL A N 1
ATOM 3250 C CA . VAL A 1 407 ? -0.015 7.651 -40.906 1.00 38.84 407 VAL A CA 1
ATOM 3251 C C . VAL A 1 407 ? 0.073 8.566 -42.125 1.00 38.84 407 VAL A C 1
ATOM 3253 O O . VAL A 1 407 ? -0.799 8.561 -42.989 1.00 38.84 407 VAL A O 1
ATOM 3256 N N . VAL A 1 408 ? 1.096 9.415 -42.155 1.00 43.78 408 VAL A N 1
ATOM 3257 C CA . VAL A 1 408 ? 1.475 10.169 -43.343 1.00 43.78 408 VAL A CA 1
ATOM 3258 C C . VAL A 1 408 ? 2.610 9.388 -43.970 1.00 43.78 408 VAL A C 1
ATOM 3260 O O . VAL A 1 408 ? 3.706 9.296 -43.424 1.00 43.78 408 VAL A O 1
ATOM 3263 N N . GLU A 1 409 ? 2.295 8.757 -45.091 1.00 37.31 409 GLU A N 1
ATOM 3264 C CA . GLU A 1 409 ? 3.237 8.033 -45.926 1.00 37.31 409 GLU A CA 1
ATOM 3265 C C . GLU A 1 409 ? 4.323 9.021 -46.398 1.00 37.31 409 GLU A C 1
ATOM 3267 O O . GLU A 1 409 ? 4.127 9.799 -47.335 1.00 37.31 409 GLU A O 1
ATOM 3272 N N . GLU A 1 410 ? 5.471 9.056 -45.713 1.00 36.59 410 GLU A N 1
ATOM 3273 C CA . GLU A 1 410 ? 6.665 9.700 -46.252 1.00 36.59 410 GLU A CA 1
ATOM 3274 C C . GLU A 1 410 ? 7.046 8.937 -47.522 1.00 36.59 410 GLU A C 1
ATOM 3276 O O . GLU A 1 410 ? 7.537 7.808 -47.468 1.00 36.59 410 GLU A O 1
ATOM 3281 N N . ARG A 1 411 ? 6.829 9.546 -48.694 1.00 39.75 411 ARG A N 1
ATOM 3282 C CA . ARG A 1 411 ? 7.455 9.068 -49.930 1.00 39.75 411 ARG A CA 1
ATOM 3283 C C . ARG A 1 411 ? 8.965 9.066 -49.710 1.00 39.75 411 ARG A C 1
ATOM 3285 O O . ARG A 1 411 ? 9.592 10.125 -49.713 1.00 39.75 411 ARG A O 1
ATOM 3292 N N . MET A 1 412 ? 9.533 7.876 -49.515 1.00 38.69 412 MET A N 1
ATOM 3293 C CA . MET A 1 412 ? 10.976 7.671 -49.444 1.00 38.69 412 MET A CA 1
ATOM 3294 C C . MET A 1 412 ? 11.655 8.382 -50.619 1.00 38.69 412 MET A C 1
ATOM 3296 O O . MET A 1 412 ? 11.247 8.227 -51.771 1.00 38.69 412 MET A O 1
ATOM 3300 N N . LYS A 1 413 ? 12.706 9.156 -50.329 1.00 47.59 413 LYS A N 1
ATOM 3301 C CA . LYS A 1 413 ? 13.611 9.685 -51.357 1.00 47.59 413 LYS A CA 1
ATOM 3302 C C . LYS A 1 413 ? 14.164 8.501 -52.159 1.00 47.59 413 LYS A C 1
ATOM 3304 O O . LYS A 1 413 ? 14.793 7.612 -51.590 1.00 47.59 413 LYS A O 1
ATOM 3309 N N . THR A 1 414 ? 13.884 8.474 -53.459 1.00 55.72 414 THR A N 1
ATOM 3310 C CA . THR A 1 414 ? 14.198 7.367 -54.383 1.00 55.72 414 THR A CA 1
ATOM 3311 C C . THR A 1 414 ? 15.699 7.061 -54.427 1.00 55.72 414 THR A C 1
ATOM 3313 O O . THR A 1 414 ? 16.506 7.996 -54.428 1.00 55.72 414 THR A O 1
ATOM 3316 N N . THR A 1 415 ? 16.103 5.785 -54.525 1.00 65.25 415 THR A N 1
ATOM 3317 C CA . THR A 1 415 ? 17.536 5.385 -54.540 1.00 65.25 415 THR A CA 1
ATOM 3318 C C . THR A 1 415 ? 18.340 6.059 -55.667 1.00 65.25 415 THR A C 1
ATOM 3320 O O . THR A 1 415 ? 19.501 6.430 -55.478 1.00 65.25 415 THR A O 1
ATOM 3323 N N . VAL A 1 416 ? 17.666 6.376 -56.778 1.00 70.12 416 VAL A N 1
ATOM 3324 C CA . VAL A 1 416 ? 18.178 7.099 -57.957 1.00 70.12 416 VAL A CA 1
ATOM 3325 C C . VAL A 1 416 ? 18.845 8.442 -57.620 1.00 70.12 416 VAL A C 1
ATOM 3327 O O . VAL A 1 416 ? 19.853 8.804 -58.236 1.00 70.12 416 VAL A O 1
ATOM 3330 N N . GLU A 1 417 ? 18.330 9.198 -56.643 1.00 69.88 417 GLU A N 1
ATOM 3331 C CA . GLU A 1 417 ? 18.899 10.507 -56.285 1.00 69.88 417 GLU A CA 1
ATOM 3332 C C . GLU A 1 417 ? 20.309 10.389 -55.696 1.00 69.88 417 GLU A C 1
ATOM 3334 O O . GLU A 1 417 ? 21.131 11.294 -55.877 1.00 69.88 417 GLU A O 1
ATOM 3339 N N . ASN A 1 418 ? 20.625 9.259 -55.064 1.00 70.25 418 ASN A N 1
ATOM 3340 C CA . ASN A 1 418 ? 21.874 9.043 -54.339 1.00 70.25 418 ASN A CA 1
ATOM 3341 C C . ASN A 1 418 ? 22.929 8.269 -55.148 1.00 70.25 418 ASN A C 1
ATOM 3343 O O . ASN A 1 418 ? 24.087 8.190 -54.729 1.00 70.25 418 ASN A O 1
ATOM 3347 N N . ASN A 1 419 ? 22.583 7.732 -56.322 1.00 72.81 419 ASN A N 1
ATOM 3348 C CA . ASN A 1 419 ? 23.528 6.981 -57.144 1.00 72.81 419 ASN A CA 1
ATOM 3349 C C . ASN A 1 419 ? 24.503 7.908 -57.899 1.00 72.81 419 ASN A C 1
ATOM 3351 O O . ASN A 1 419 ? 24.115 8.718 -58.745 1.00 72.81 419 ASN A O 1
ATOM 3355 N N . VAL A 1 420 ? 25.799 7.763 -57.600 1.00 73.81 420 VAL A N 1
ATOM 3356 C CA . VAL A 1 420 ? 26.901 8.567 -58.166 1.00 73.81 420 VAL A CA 1
ATOM 3357 C C . VAL A 1 420 ? 27.162 8.247 -59.644 1.00 73.81 420 VAL A C 1
ATOM 3359 O O . VAL A 1 420 ? 27.671 9.094 -60.376 1.00 73.81 420 VAL A O 1
ATOM 3362 N N . PHE A 1 421 ? 26.793 7.051 -60.108 1.00 74.00 421 PHE A N 1
ATOM 3363 C CA . PHE A 1 421 ? 26.955 6.653 -61.504 1.00 74.00 421 PHE A CA 1
ATOM 3364 C C . PHE A 1 421 ? 25.885 7.257 -62.414 1.00 74.00 421 PHE A C 1
ATOM 3366 O O . PHE A 1 421 ? 26.104 7.303 -63.621 1.00 74.00 421 PHE A O 1
ATOM 3373 N N . ILE A 1 422 ? 24.767 7.760 -61.882 1.00 83.19 422 ILE A N 1
ATOM 3374 C CA . ILE A 1 422 ? 23.707 8.378 -62.687 1.00 83.19 422 ILE A CA 1
ATOM 3375 C C . ILE A 1 422 ? 24.039 9.864 -62.905 1.00 83.19 422 ILE A C 1
ATOM 3377 O O . ILE A 1 422 ? 24.031 10.648 -61.947 1.00 83.19 422 ILE A O 1
ATOM 3381 N N . PRO A 1 423 ? 24.313 10.303 -64.150 1.00 82.12 423 PRO A N 1
ATOM 3382 C CA . PRO A 1 423 ? 24.532 11.713 -64.445 1.00 82.12 423 PRO A CA 1
ATOM 3383 C C . PRO A 1 423 ? 23.334 12.563 -64.011 1.00 82.12 423 PRO A C 1
ATOM 3385 O O . PRO A 1 423 ? 22.187 12.187 -64.248 1.00 82.12 423 PRO A O 1
ATOM 3388 N N . LYS A 1 424 ? 23.587 13.743 -63.426 1.00 81.25 424 LYS A N 1
ATOM 3389 C CA . LYS A 1 424 ? 22.530 14.613 -62.868 1.00 81.25 424 LYS A CA 1
ATOM 3390 C C . LYS A 1 424 ? 21.379 14.889 -63.846 1.00 81.25 424 LYS A C 1
ATOM 3392 O O . LYS A 1 424 ? 20.233 14.887 -63.429 1.00 81.25 424 LYS A O 1
ATOM 3397 N N . TYR A 1 425 ? 21.672 15.057 -65.137 1.00 82.81 425 TYR A N 1
ATOM 3398 C CA . TYR A 1 425 ? 20.673 15.343 -66.177 1.00 82.81 425 TYR A CA 1
ATOM 3399 C C . TYR A 1 425 ? 19.779 14.144 -66.561 1.00 82.81 425 TYR A C 1
ATOM 3401 O O . TYR A 1 425 ? 18.833 14.314 -67.331 1.00 82.81 425 TYR A O 1
ATOM 3409 N N . LEU A 1 426 ? 20.091 12.934 -66.081 1.00 83.25 426 LEU A N 1
ATOM 3410 C CA . LEU A 1 426 ? 19.307 11.722 -66.335 1.00 83.25 426 LEU A CA 1
ATOM 3411 C C . LEU A 1 426 ? 18.418 11.318 -65.161 1.00 83.25 426 LEU A C 1
ATOM 3413 O O . LEU A 1 426 ? 17.478 10.568 -65.399 1.00 83.25 426 LEU A O 1
ATOM 3417 N N . LYS A 1 427 ? 18.675 11.809 -63.940 1.00 82.50 427 LYS A N 1
ATOM 3418 C CA . LYS A 1 427 ? 18.004 11.346 -62.710 1.00 82.50 427 LYS A CA 1
ATOM 3419 C C . LYS A 1 427 ? 16.477 11.384 -62.814 1.00 82.50 427 LYS A C 1
ATOM 3421 O O . LYS A 1 427 ? 15.846 10.353 -62.616 1.00 82.50 427 LYS A O 1
ATOM 3426 N N . ASP A 1 428 ? 15.915 12.497 -63.279 1.00 81.62 428 ASP A N 1
ATOM 3427 C CA . ASP A 1 428 ? 14.457 12.686 -63.402 1.00 81.62 428 ASP A CA 1
ATOM 3428 C C . ASP A 1 428 ? 13.801 11.838 -64.508 1.00 81.62 428 ASP A C 1
ATOM 3430 O O . ASP A 1 428 ? 12.580 11.802 -64.636 1.00 81.62 428 ASP A O 1
ATOM 3434 N N . LYS A 1 429 ? 14.601 11.173 -65.349 1.00 84.69 429 LYS A N 1
ATOM 3435 C CA . LYS A 1 429 ? 14.126 10.313 -66.444 1.00 84.69 429 LYS A CA 1
ATOM 3436 C C . LYS A 1 429 ? 14.249 8.824 -66.116 1.00 84.69 429 LYS A C 1
ATOM 3438 O O . LYS A 1 429 ? 13.776 7.994 -66.890 1.00 84.69 429 LYS A O 1
ATOM 3443 N N . MET A 1 430 ? 14.912 8.474 -65.015 1.00 86.88 430 MET A N 1
ATOM 3444 C CA . MET A 1 430 ? 15.136 7.087 -64.622 1.00 86.88 430 MET A CA 1
ATOM 3445 C C . MET A 1 430 ? 13.872 6.474 -64.019 1.00 86.88 430 MET A C 1
ATOM 3447 O O . MET A 1 430 ? 13.150 7.111 -63.261 1.00 86.88 430 MET A O 1
ATOM 3451 N N . THR A 1 431 ? 13.631 5.202 -64.322 1.00 90.31 431 THR A N 1
ATOM 3452 C CA . THR A 1 431 ? 12.660 4.370 -63.606 1.00 90.31 431 THR A CA 1
ATOM 3453 C C . THR A 1 431 ? 13.404 3.566 -62.546 1.00 90.31 431 THR A C 1
ATOM 3455 O O . THR A 1 431 ? 14.292 2.782 -62.886 1.00 90.31 431 THR A O 1
ATOM 3458 N N . GLU A 1 432 ? 13.068 3.766 -61.271 1.00 89.50 432 GLU A N 1
ATOM 3459 C CA . GLU A 1 432 ? 13.575 2.935 -60.176 1.00 89.50 432 GLU A CA 1
ATOM 3460 C C . GLU A 1 432 ? 12.967 1.533 -60.261 1.00 89.50 432 GLU A C 1
ATOM 3462 O O . GLU A 1 432 ? 11.769 1.373 -60.495 1.00 89.50 432 GLU A O 1
ATOM 3467 N N . VAL A 1 433 ? 13.797 0.508 -60.083 1.00 88.44 433 VAL A N 1
ATOM 3468 C CA . VAL A 1 433 ? 13.326 -0.875 -59.999 1.00 88.44 433 VAL A CA 1
ATOM 3469 C C . VAL A 1 433 ? 12.751 -1.095 -58.601 1.00 88.44 433 VAL A C 1
ATOM 3471 O O . VAL A 1 433 ? 13.491 -1.033 -57.618 1.00 88.44 433 VAL A O 1
ATOM 3474 N N . THR A 1 434 ? 11.444 -1.333 -58.505 1.00 87.69 434 THR A N 1
ATOM 3475 C CA . THR A 1 434 ? 10.723 -1.685 -57.268 1.00 87.69 434 THR A CA 1
ATOM 3476 C C . THR A 1 434 ? 10.551 -3.202 -57.141 1.00 87.69 434 THR A C 1
ATOM 3478 O O . THR A 1 434 ? 10.783 -3.932 -58.105 1.00 87.69 434 THR A O 1
ATOM 3481 N N . GLU A 1 435 ? 10.127 -3.687 -55.970 1.00 82.31 435 GLU A N 1
ATOM 3482 C CA . GLU A 1 435 ? 9.828 -5.115 -55.762 1.00 82.31 435 GLU A CA 1
ATOM 3483 C C . GLU A 1 435 ? 8.737 -5.603 -56.729 1.00 82.31 435 GLU A C 1
ATOM 3485 O O . GLU A 1 435 ? 8.872 -6.667 -57.328 1.00 82.31 435 GLU A O 1
ATOM 3490 N N . ASP A 1 436 ? 7.725 -4.774 -57.008 1.00 85.56 436 ASP A N 1
ATOM 3491 C CA . ASP A 1 436 ? 6.697 -5.085 -58.009 1.00 85.56 436 ASP A CA 1
ATOM 3492 C C . ASP A 1 436 ? 7.281 -5.277 -59.417 1.00 85.56 436 ASP A C 1
ATOM 3494 O O . ASP A 1 436 ? 6.831 -6.141 -60.171 1.00 85.56 436 ASP A O 1
ATOM 3498 N N . ILE A 1 437 ? 8.281 -4.476 -59.804 1.00 86.19 437 ILE A N 1
ATOM 3499 C CA . ILE A 1 437 ? 8.955 -4.620 -61.104 1.00 86.19 437 ILE A CA 1
ATOM 3500 C C . ILE A 1 437 ? 9.791 -5.902 -61.128 1.00 86.19 437 ILE A C 1
ATOM 3502 O O . ILE A 1 437 ? 9.802 -6.582 -62.150 1.00 86.19 437 ILE A O 1
ATOM 3506 N N . GLU A 1 438 ? 10.447 -6.253 -60.021 1.00 85.38 438 GLU A N 1
ATOM 3507 C CA . GLU A 1 438 ? 11.226 -7.491 -59.885 1.00 85.38 438 GLU A CA 1
ATOM 3508 C C . GLU A 1 438 ? 10.341 -8.739 -60.012 1.00 85.38 438 GLU A C 1
ATOM 3510 O O . GLU A 1 438 ? 10.711 -9.680 -60.712 1.00 85.38 438 GLU A O 1
ATOM 3515 N N . VAL A 1 439 ? 9.152 -8.729 -59.400 1.00 83.88 439 VAL A N 1
ATOM 3516 C CA . VAL A 1 439 ? 8.188 -9.838 -59.484 1.00 83.88 439 VAL A CA 1
ATOM 3517 C C . VAL A 1 439 ? 7.602 -9.968 -60.891 1.00 83.88 439 VAL A C 1
ATOM 3519 O O . VAL A 1 439 ? 7.512 -11.072 -61.426 1.00 83.88 439 VAL A O 1
ATOM 3522 N N . ASN A 1 440 ? 7.213 -8.849 -61.510 1.00 86.94 440 ASN A N 1
ATOM 3523 C CA . ASN A 1 440 ? 6.575 -8.863 -62.830 1.00 86.94 440 ASN A CA 1
ATOM 3524 C C . ASN A 1 440 ? 7.567 -9.080 -63.984 1.00 86.94 440 ASN A C 1
ATOM 3526 O O . ASN A 1 440 ? 7.182 -9.590 -65.038 1.00 86.94 440 ASN A O 1
ATOM 3530 N N . PHE A 1 441 ? 8.833 -8.696 -63.804 1.00 93.06 441 PHE A N 1
ATOM 3531 C CA . PHE A 1 441 ? 9.892 -8.828 -64.803 1.00 93.06 441 PHE A CA 1
ATOM 3532 C C . PHE A 1 441 ? 11.162 -9.391 -64.144 1.00 93.06 441 PHE A C 1
ATOM 3534 O O . PHE A 1 441 ? 12.067 -8.621 -63.821 1.00 93.06 441 PHE A O 1
ATOM 3541 N N . PRO A 1 442 ? 11.263 -10.719 -63.945 1.00 86.38 442 PRO A N 1
ATOM 3542 C CA . PRO A 1 442 ? 12.377 -11.336 -63.218 1.00 86.38 442 PRO A CA 1
ATOM 3543 C C . PRO A 1 442 ? 13.753 -11.101 -63.851 1.00 86.38 442 PRO A C 1
ATOM 3545 O O . PRO A 1 442 ? 14.755 -11.032 -63.133 1.00 86.38 442 PRO A O 1
ATOM 3548 N N . LEU A 1 443 ? 13.816 -10.966 -65.181 1.00 92.19 443 LEU A N 1
ATOM 3549 C CA . LEU A 1 443 ? 15.046 -10.692 -65.919 1.00 92.19 443 LEU A CA 1
ATOM 3550 C C . LEU A 1 443 ? 15.028 -9.302 -66.561 1.00 92.19 443 LEU A C 1
ATOM 3552 O O . LEU A 1 443 ? 13.998 -8.804 -67.021 1.00 92.19 443 LEU A O 1
ATOM 3556 N N . VAL A 1 444 ? 16.212 -8.710 -66.718 1.00 91.50 444 VAL A N 1
ATOM 3557 C CA . VAL A 1 444 ? 16.382 -7.427 -67.422 1.00 91.50 444 VAL A CA 1
ATOM 3558 C C . VAL A 1 444 ? 15.881 -7.504 -68.869 1.00 91.50 444 VAL A C 1
ATOM 3560 O O . VAL A 1 444 ? 15.329 -6.539 -69.404 1.00 91.50 444 VAL A O 1
ATOM 3563 N N . SER A 1 445 ? 16.010 -8.664 -69.513 1.00 91.56 445 SER A N 1
ATOM 3564 C CA . SER A 1 445 ? 15.464 -8.896 -70.850 1.00 91.56 445 SER A CA 1
ATOM 3565 C C . SER A 1 445 ? 13.937 -8.840 -70.897 1.00 91.56 445 SER A C 1
ATOM 3567 O O . SER A 1 445 ? 13.390 -8.411 -71.917 1.00 91.56 445 SER A O 1
ATOM 3569 N N . ASP A 1 446 ? 13.241 -9.172 -69.806 1.00 91.44 446 ASP A N 1
ATOM 3570 C CA . ASP A 1 446 ? 11.785 -9.051 -69.704 1.00 91.44 446 ASP A CA 1
ATOM 3571 C C . ASP A 1 446 ? 11.358 -7.583 -69.644 1.00 91.44 446 ASP A C 1
ATOM 3573 O O . ASP A 1 446 ? 10.423 -7.187 -70.346 1.00 91.44 446 ASP A O 1
ATOM 3577 N N . ILE A 1 447 ? 12.105 -6.745 -68.913 1.00 93.00 447 ILE A N 1
ATOM 3578 C CA . ILE A 1 447 ? 11.912 -5.287 -68.906 1.00 93.00 447 ILE A CA 1
ATOM 3579 C C . ILE A 1 447 ? 12.052 -4.738 -70.329 1.00 93.00 447 ILE A C 1
ATOM 3581 O O . ILE A 1 447 ? 11.163 -4.034 -70.816 1.00 93.00 447 ILE A O 1
ATOM 3585 N N . ILE A 1 448 ? 13.137 -5.088 -71.024 1.00 92.62 448 ILE A N 1
ATOM 3586 C CA . ILE A 1 448 ? 13.416 -4.607 -72.384 1.00 92.62 448 ILE A CA 1
ATOM 3587 C C . ILE A 1 448 ? 12.328 -5.081 -73.365 1.00 92.62 448 ILE A C 1
ATOM 3589 O O . ILE A 1 448 ? 11.822 -4.284 -74.164 1.00 92.62 448 ILE A O 1
ATOM 3593 N N . ARG A 1 449 ? 11.895 -6.346 -73.263 1.00 90.81 449 ARG A N 1
ATOM 3594 C CA . ARG A 1 449 ? 10.817 -6.918 -74.084 1.00 90.81 449 ARG A CA 1
ATOM 3595 C C . ARG A 1 449 ? 9.473 -6.234 -73.823 1.00 90.81 449 ARG A C 1
ATOM 3597 O O . ARG A 1 449 ? 8.781 -5.886 -74.780 1.00 90.81 449 ARG A O 1
ATOM 3604 N N . SER A 1 450 ? 9.138 -5.952 -72.559 1.00 89.00 450 SER A N 1
ATOM 3605 C CA . SER A 1 450 ? 7.909 -5.236 -72.170 1.00 89.00 450 SER A CA 1
ATOM 3606 C C . SER A 1 450 ? 7.817 -3.847 -72.806 1.00 89.00 450 SER A C 1
ATOM 3608 O O . SER A 1 450 ? 6.732 -3.321 -73.046 1.00 89.00 450 SER A O 1
ATOM 3610 N N . ARG A 1 451 ? 8.969 -3.244 -73.120 1.00 88.69 451 ARG A N 1
ATOM 3611 C CA . ARG A 1 451 ? 9.067 -1.946 -73.782 1.00 88.69 451 ARG A CA 1
ATOM 3612 C C . ARG A 1 451 ? 9.144 -2.073 -75.302 1.00 88.69 451 ARG A C 1
ATOM 3614 O O . ARG A 1 451 ? 9.479 -1.102 -75.960 1.00 88.69 451 ARG A O 1
ATOM 3621 N N . GLY A 1 452 ? 8.754 -3.197 -75.902 1.00 84.50 452 GLY A N 1
ATOM 3622 C CA . GLY A 1 452 ? 8.552 -3.331 -77.353 1.00 84.50 452 GLY A CA 1
ATOM 3623 C C . GLY A 1 452 ? 9.820 -3.597 -78.170 1.00 84.50 452 GLY A C 1
ATOM 3624 O O . GLY A 1 452 ? 9.799 -3.453 -79.395 1.00 84.50 452 GLY A O 1
ATOM 3625 N N . TYR A 1 453 ? 10.913 -3.986 -77.515 1.00 90.06 453 TYR A N 1
ATOM 3626 C CA . TYR A 1 453 ? 12.087 -4.537 -78.183 1.00 90.06 453 TYR A CA 1
ATOM 3627 C C . TYR A 1 453 ? 11.912 -6.040 -78.421 1.00 90.06 453 TYR A C 1
ATOM 3629 O O . TYR A 1 453 ? 11.358 -6.770 -77.601 1.00 90.06 453 TYR A O 1
ATOM 3637 N N . TYR A 1 454 ? 12.422 -6.517 -79.549 1.00 87.25 454 TYR A N 1
ATOM 3638 C CA . TYR A 1 454 ? 12.616 -7.932 -79.815 1.00 87.25 454 TYR A CA 1
ATOM 3639 C C . TYR A 1 454 ? 13.920 -8.385 -79.153 1.00 87.25 454 TYR A C 1
ATOM 3641 O O . TYR A 1 454 ? 14.994 -7.927 -79.546 1.00 87.25 454 TYR A O 1
ATOM 3649 N N . VAL A 1 455 ? 13.813 -9.270 -78.161 1.00 89.69 455 VAL A N 1
ATOM 3650 C CA . VAL A 1 455 ? 14.945 -9.839 -77.417 1.00 89.69 455 VAL A CA 1
ATOM 3651 C C . VAL A 1 455 ? 14.986 -11.347 -77.646 1.00 89.69 455 VAL A C 1
ATOM 3653 O O . VAL A 1 455 ? 13.999 -12.024 -77.354 1.00 89.69 455 VAL A O 1
ATOM 3656 N N . ARG A 1 456 ? 16.110 -11.865 -78.152 1.00 85.69 456 ARG A N 1
ATOM 3657 C CA . ARG A 1 456 ? 16.374 -13.304 -78.307 1.00 85.69 456 ARG A CA 1
ATOM 3658 C C . ARG A 1 456 ? 17.615 -13.693 -77.506 1.00 85.69 456 ARG A C 1
ATOM 3660 O O . ARG A 1 456 ? 18.659 -13.071 -77.685 1.00 85.69 456 ARG A O 1
ATOM 3667 N N . GLU A 1 457 ? 17.493 -14.726 -76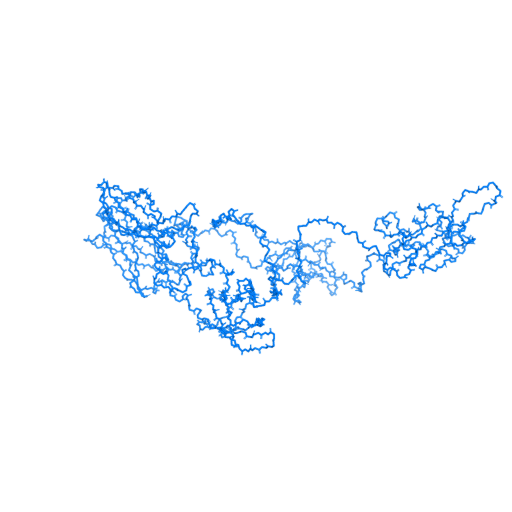.679 1.00 82.12 457 GLU A N 1
ATOM 3668 C CA . GLU A 1 457 ? 18.550 -15.244 -75.800 1.00 82.12 457 GLU A CA 1
ATOM 3669 C C . GLU A 1 457 ? 18.835 -16.712 -76.146 1.00 82.12 457 GLU A C 1
ATOM 3671 O O . GLU A 1 457 ? 18.303 -17.624 -75.522 1.00 82.12 457 GLU A O 1
ATOM 3676 N N . GLU A 1 458 ? 19.623 -16.960 -77.192 1.00 74.56 458 GLU A N 1
ATOM 3677 C CA . GLU A 1 458 ? 19.915 -18.317 -77.675 1.00 74.56 458 GLU A CA 1
ATOM 3678 C C . GLU A 1 458 ? 21.315 -18.377 -78.295 1.00 74.56 458 GLU A C 1
ATOM 3680 O O . GLU A 1 458 ? 21.708 -17.478 -79.043 1.00 74.56 458 GLU A O 1
ATOM 3685 N N . LEU A 1 459 ? 22.043 -19.476 -78.070 1.00 62.34 459 LEU A N 1
ATOM 3686 C CA . LEU A 1 459 ? 23.229 -19.797 -78.865 1.00 62.34 459 LEU A CA 1
ATOM 3687 C C . LEU A 1 459 ? 22.792 -20.337 -80.236 1.00 62.34 459 LEU A C 1
ATOM 3689 O O . LEU A 1 459 ? 22.331 -21.469 -80.350 1.00 62.34 459 LEU A O 1
ATOM 3693 N N . SER A 1 460 ? 22.946 -19.534 -81.291 1.00 57.44 460 SER A N 1
ATOM 3694 C CA . SER A 1 460 ? 22.781 -19.988 -82.681 1.00 57.44 460 SER A CA 1
ATOM 3695 C C . SER A 1 460 ? 24.113 -20.444 -83.277 1.00 57.44 460 SER A C 1
ATOM 3697 O O . SER A 1 460 ? 25.136 -19.783 -83.110 1.00 57.44 460 SER A O 1
ATOM 3699 N N . PHE A 1 461 ? 24.081 -21.536 -84.043 1.00 47.91 461 PHE A N 1
ATOM 3700 C CA . PHE A 1 461 ? 25.230 -22.030 -84.805 1.00 47.91 461 PHE A CA 1
ATOM 3701 C C . PHE A 1 461 ? 25.732 -20.936 -85.771 1.00 47.91 461 PHE A C 1
ATOM 3703 O O . PHE A 1 461 ? 24.975 -20.469 -86.621 1.00 47.91 461 PHE A O 1
ATOM 3710 N N . GLY A 1 462 ? 26.986 -20.493 -85.611 1.00 60.31 462 GLY A N 1
ATOM 3711 C CA . GLY A 1 462 ? 27.600 -19.427 -86.420 1.00 60.31 462 GLY A CA 1
ATOM 3712 C C . GLY A 1 462 ? 27.444 -17.986 -85.898 1.00 60.31 462 GLY A C 1
ATOM 3713 O O . GLY A 1 462 ? 27.873 -17.065 -86.587 1.00 60.31 462 GLY A O 1
ATOM 3714 N N . SER A 1 463 ? 26.867 -17.767 -84.707 1.00 62.47 463 SER A N 1
ATOM 3715 C CA . SER A 1 463 ? 26.802 -16.452 -84.035 1.00 62.47 463 SER A CA 1
ATOM 3716 C C . SER A 1 463 ? 27.720 -16.418 -82.812 1.00 62.47 463 SER A C 1
ATOM 3718 O O . SER A 1 463 ? 27.717 -17.361 -82.024 1.00 62.47 463 SER A O 1
ATOM 3720 N N . THR A 1 464 ? 28.479 -15.333 -82.624 1.00 65.56 464 THR A N 1
ATOM 3721 C CA . THR A 1 464 ? 29.287 -15.107 -81.409 1.00 65.56 464 THR A CA 1
ATOM 3722 C C . THR A 1 464 ? 28.476 -14.537 -80.248 1.00 65.56 464 THR A C 1
ATOM 3724 O O . THR A 1 464 ? 28.878 -14.712 -79.103 1.00 65.56 464 THR A O 1
ATOM 3727 N N . ASP A 1 465 ? 27.332 -13.907 -80.537 1.00 72.62 465 ASP A N 1
ATOM 3728 C CA . ASP A 1 465 ? 26.514 -13.204 -79.545 1.00 72.62 465 ASP A CA 1
ATOM 3729 C C . ASP A 1 465 ? 25.372 -14.104 -79.045 1.00 72.62 465 ASP A C 1
ATOM 3731 O O . ASP A 1 465 ? 24.669 -14.738 -79.844 1.00 72.62 465 ASP A O 1
ATOM 3735 N N . ARG A 1 466 ? 25.178 -14.141 -77.722 1.00 78.88 466 ARG A N 1
ATOM 3736 C CA . ARG A 1 466 ? 24.144 -14.905 -76.997 1.00 78.88 466 ARG A CA 1
ATOM 3737 C C . ARG A 1 466 ? 22.847 -14.125 -76.817 1.00 78.88 466 ARG A C 1
ATOM 3739 O O . ARG A 1 466 ? 21.784 -14.736 -76.713 1.00 78.88 466 ARG A O 1
ATOM 3746 N N . VAL A 1 467 ? 22.923 -12.795 -76.778 1.00 83.56 467 VAL A N 1
ATOM 3747 C CA . VAL A 1 467 ? 21.760 -11.915 -76.600 1.00 83.56 467 VAL A CA 1
ATOM 3748 C C . VAL A 1 467 ? 21.648 -10.954 -77.777 1.00 83.56 467 VAL A C 1
ATOM 3750 O O . VAL A 1 467 ? 22.547 -10.162 -78.047 1.00 83.56 467 VAL A O 1
ATOM 3753 N N . ILE A 1 468 ? 20.508 -10.989 -78.468 1.00 86.38 468 ILE A N 1
ATOM 3754 C CA . ILE A 1 468 ? 20.210 -10.105 -79.599 1.00 86.38 468 ILE A CA 1
ATOM 3755 C C . ILE A 1 468 ? 19.011 -9.235 -79.238 1.00 86.38 468 ILE A C 1
ATOM 3757 O O . ILE A 1 468 ? 17.921 -9.750 -78.997 1.00 86.38 468 ILE A O 1
ATOM 3761 N N . ILE A 1 469 ? 19.202 -7.914 -79.262 1.00 88.12 469 ILE A N 1
ATOM 3762 C CA . ILE A 1 469 ? 18.157 -6.923 -78.978 1.00 88.12 469 ILE A CA 1
ATOM 3763 C C . ILE A 1 469 ? 17.980 -6.033 -80.204 1.00 88.12 469 ILE A C 1
ATOM 3765 O O . ILE A 1 469 ? 18.944 -5.460 -80.712 1.00 88.12 469 ILE A O 1
ATOM 3769 N N . ARG A 1 470 ? 16.747 -5.925 -80.702 1.00 86.50 470 ARG A N 1
ATOM 3770 C CA . ARG A 1 470 ? 16.393 -5.098 -81.866 1.00 86.50 470 ARG A CA 1
ATOM 3771 C C . ARG A 1 470 ? 15.043 -4.432 -81.660 1.00 86.50 470 ARG A C 1
ATOM 3773 O O . ARG A 1 470 ? 14.182 -4.993 -80.994 1.00 86.50 470 ARG A O 1
ATOM 3780 N N . ILE A 1 471 ? 14.819 -3.266 -82.254 1.00 83.44 471 ILE A N 1
ATOM 3781 C CA . ILE A 1 471 ? 13.502 -2.614 -82.224 1.00 83.44 471 ILE A CA 1
ATOM 3782 C C . ILE A 1 471 ? 12.759 -2.838 -83.543 1.00 83.44 471 ILE A C 1
ATOM 3784 O O . ILE A 1 471 ? 13.356 -2.835 -84.622 1.00 83.44 471 ILE A O 1
ATOM 3788 N N . ARG A 1 472 ? 11.440 -3.038 -83.466 1.00 70.25 472 ARG A N 1
ATOM 3789 C CA . ARG A 1 472 ? 10.566 -2.986 -84.643 1.00 70.25 472 ARG A CA 1
ATOM 3790 C C . ARG A 1 472 ? 10.119 -1.539 -84.838 1.00 70.25 472 ARG A C 1
ATOM 3792 O O . ARG A 1 472 ? 9.243 -1.072 -84.119 1.00 70.25 472 ARG A O 1
ATOM 3799 N N . THR A 1 473 ? 10.726 -0.827 -85.780 1.00 62.00 473 THR A N 1
ATOM 3800 C CA . THR A 1 473 ? 10.223 0.478 -86.231 1.00 62.00 473 THR A CA 1
ATOM 3801 C C . THR A 1 473 ? 9.312 0.300 -87.444 1.00 62.00 473 THR A C 1
ATOM 3803 O O . THR A 1 473 ? 9.501 -0.613 -88.249 1.00 62.00 473 THR A O 1
ATOM 3806 N N . VAL A 1 474 ? 8.307 1.169 -87.577 1.00 53.53 474 VAL A N 1
ATOM 3807 C CA . VAL A 1 474 ? 7.538 1.305 -88.820 1.00 53.53 474 VAL A CA 1
ATOM 3808 C C . VAL A 1 474 ? 8.432 2.074 -89.794 1.00 53.53 474 VAL A C 1
ATOM 3810 O O . VAL A 1 474 ? 8.721 3.243 -89.554 1.00 53.53 474 VAL A O 1
ATOM 3813 N N . GLN A 1 475 ? 8.940 1.421 -90.840 1.00 51.53 475 GLN A N 1
ATOM 3814 C CA . GLN A 1 475 ? 9.710 2.103 -91.886 1.00 51.53 475 GLN A CA 1
ATOM 3815 C C . GLN A 1 475 ? 8.771 2.610 -92.984 1.00 51.53 475 GLN A C 1
ATOM 3817 O O . GLN A 1 475 ? 7.842 1.905 -93.381 1.00 51.53 475 GLN A O 1
ATOM 3822 N N . SER A 1 476 ? 9.022 3.822 -93.486 1.00 44.66 476 SER A N 1
ATOM 3823 C CA . SER A 1 476 ? 8.449 4.297 -94.746 1.00 44.66 476 SER A CA 1
ATOM 3824 C C . SER A 1 476 ? 8.966 3.446 -95.914 1.00 44.66 476 SER A C 1
ATOM 3826 O O . SER A 1 476 ? 10.093 2.943 -95.883 1.00 44.66 476 SER A O 1
ATOM 3828 N N . PHE A 1 477 ? 8.103 3.251 -96.916 1.00 46.25 477 PHE A N 1
ATOM 3829 C CA . PHE A 1 477 ? 8.355 2.531 -98.171 1.00 46.25 477 PHE A CA 1
ATOM 3830 C C . PHE A 1 477 ? 9.762 2.853 -98.724 1.00 46.25 477 PHE A C 1
ATOM 3832 O O . PHE A 1 477 ? 10.012 4.010 -99.024 1.00 46.25 477 PHE A O 1
ATOM 3839 N N . GLU A 1 478 ? 10.638 1.840 -98.839 1.00 49.19 478 GLU A N 1
ATOM 3840 C CA . GLU A 1 478 ? 11.899 1.770 -99.633 1.00 49.19 478 GLU A CA 1
ATOM 3841 C C . GLU A 1 478 ? 13.218 1.413 -98.915 1.00 49.19 478 GLU A C 1
ATOM 3843 O O . GLU A 1 478 ? 14.244 1.263 -99.575 1.00 49.19 478 GLU A O 1
ATOM 3848 N N . SER A 1 479 ? 13.251 1.137 -97.609 1.00 49.69 479 SER A N 1
ATOM 3849 C CA . SER A 1 479 ? 14.497 0.657 -96.970 1.00 49.69 479 SER A CA 1
ATOM 3850 C C . SER A 1 479 ? 14.500 -0.863 -96.741 1.00 49.69 479 SER A C 1
ATOM 3852 O O . SER A 1 479 ? 13.635 -1.420 -96.070 1.00 49.69 479 SER A O 1
ATOM 3854 N N . LYS A 1 480 ? 15.485 -1.576 -97.309 1.00 52.12 480 LYS A N 1
ATOM 3855 C CA . LYS A 1 480 ? 15.704 -3.022 -97.096 1.00 52.12 480 LYS A CA 1
ATOM 3856 C C . LYS A 1 480 ? 15.833 -3.334 -95.595 1.00 52.12 480 LYS A C 1
ATOM 3858 O O . LYS A 1 480 ? 16.834 -2.952 -95.009 1.00 52.12 480 LYS A O 1
ATOM 3863 N N . ARG A 1 481 ? 14.849 -4.050 -95.020 1.00 53.78 481 ARG A N 1
ATOM 3864 C CA . ARG A 1 481 ? 14.797 -4.801 -93.730 1.00 53.78 481 ARG A CA 1
ATOM 3865 C C . ARG A 1 481 ? 15.970 -4.627 -92.733 1.00 53.78 481 ARG A C 1
ATOM 3867 O O . ARG A 1 481 ? 16.497 -5.616 -92.222 1.00 53.78 481 ARG A O 1
ATOM 3874 N N . ALA A 1 482 ? 16.365 -3.404 -92.400 1.00 58.53 482 ALA A N 1
ATOM 3875 C CA . ALA A 1 482 ? 17.343 -3.150 -91.351 1.00 58.53 482 ALA A CA 1
ATOM 3876 C C . ALA A 1 482 ? 16.572 -2.965 -90.044 1.00 58.53 482 ALA A C 1
ATOM 3878 O O . ALA A 1 482 ? 15.925 -1.943 -89.849 1.00 58.53 482 ALA A O 1
ATOM 3879 N N . MET A 1 483 ? 16.594 -3.975 -89.173 1.00 68.50 483 MET A N 1
ATOM 3880 C CA . MET A 1 483 ? 16.121 -3.830 -87.796 1.00 68.50 483 MET A CA 1
ATOM 3881 C C . MET A 1 483 ? 17.218 -3.118 -86.997 1.00 68.50 483 MET A C 1
ATOM 3883 O O . MET A 1 483 ? 18.266 -3.736 -86.775 1.00 68.50 483 MET A O 1
ATOM 3887 N N . PRO A 1 484 ? 17.032 -1.848 -86.601 1.00 78.25 484 PRO A N 1
ATOM 3888 C CA . PRO A 1 484 ? 18.082 -1.115 -85.919 1.00 78.25 484 PRO A CA 1
ATOM 3889 C C . PRO A 1 484 ? 18.332 -1.693 -84.519 1.00 78.25 484 PRO A C 1
ATOM 3891 O O . PRO A 1 484 ? 17.430 -2.216 -83.853 1.00 78.25 484 PRO A O 1
ATOM 3894 N N . VAL A 1 485 ? 19.595 -1.625 -84.099 1.00 85.31 485 VAL A N 1
ATOM 3895 C CA . VAL A 1 485 ? 20.094 -2.144 -82.821 1.00 85.31 485 VAL A CA 1
ATOM 3896 C C . VAL A 1 485 ? 20.209 -0.970 -81.839 1.00 85.31 485 VAL A C 1
ATOM 3898 O O . VAL A 1 485 ? 20.795 0.048 -82.215 1.00 85.31 485 VAL A O 1
ATOM 3901 N N . PRO A 1 486 ? 19.645 -1.053 -80.618 1.00 89.81 486 PRO A N 1
ATOM 3902 C CA . PRO A 1 486 ? 19.758 0.024 -79.638 1.00 89.81 486 PRO A CA 1
ATOM 3903 C C . PRO A 1 486 ? 21.190 0.195 -79.130 1.00 89.81 486 PRO A C 1
ATOM 3905 O O . PRO A 1 486 ? 21.958 -0.763 -79.050 1.00 89.81 486 PRO A O 1
ATOM 3908 N N . ALA A 1 487 ? 21.525 1.407 -78.694 1.00 90.50 487 ALA A N 1
ATOM 3909 C CA . ALA A 1 487 ? 22.702 1.624 -77.862 1.00 90.50 487 ALA A CA 1
ATOM 3910 C C . ALA A 1 487 ? 22.355 1.294 -76.403 1.00 90.50 487 ALA A C 1
ATOM 3912 O O . ALA A 1 487 ? 21.486 1.939 -75.817 1.00 90.50 487 ALA A O 1
ATOM 3913 N N . ILE A 1 488 ? 23.027 0.303 -75.814 1.00 91.56 488 ILE A N 1
ATOM 3914 C CA . ILE A 1 488 ? 22.824 -0.072 -74.410 1.00 91.56 488 ILE A CA 1
ATOM 3915 C C . ILE A 1 488 ? 24.036 0.342 -73.581 1.00 91.56 488 ILE A C 1
ATOM 3917 O O . ILE A 1 488 ? 25.175 0.065 -73.957 1.00 91.56 488 ILE A O 1
ATOM 3921 N N . TYR A 1 489 ? 23.782 0.996 -72.454 1.00 90.19 489 TYR A N 1
ATOM 3922 C CA . TYR A 1 489 ? 24.771 1.387 -71.463 1.00 90.19 489 TYR A CA 1
ATOM 3923 C C . TYR A 1 489 ? 24.508 0.649 -70.152 1.00 90.19 489 TYR A C 1
ATOM 3925 O O . TYR A 1 489 ? 23.391 0.696 -69.638 1.00 90.19 489 TYR A O 1
ATOM 3933 N N . LEU A 1 490 ? 25.541 0.026 -69.592 1.00 88.25 490 LEU A N 1
ATOM 3934 C CA . LEU A 1 490 ? 25.531 -0.550 -68.249 1.00 88.25 490 LEU A CA 1
ATOM 3935 C C . LEU A 1 490 ? 26.488 0.267 -67.378 1.00 88.25 490 LEU A C 1
ATOM 3937 O O . LEU A 1 490 ? 27.674 0.348 -67.691 1.00 88.25 490 LEU A O 1
ATOM 3941 N N . ASN A 1 491 ? 25.986 0.927 -66.330 1.00 85.50 491 ASN A N 1
ATOM 3942 C CA . ASN A 1 491 ? 26.774 1.821 -65.466 1.00 85.50 491 ASN A CA 1
ATOM 3943 C C . ASN A 1 491 ? 27.593 2.868 -66.258 1.00 85.50 491 ASN A C 1
ATOM 3945 O O . ASN A 1 491 ? 28.783 3.058 -66.020 1.00 85.50 491 ASN A O 1
ATOM 3949 N N . ASN A 1 492 ? 26.954 3.530 -67.235 1.00 85.06 492 ASN A N 1
ATOM 3950 C CA . ASN A 1 492 ? 27.555 4.454 -68.222 1.00 85.06 492 ASN A CA 1
ATOM 3951 C C . ASN A 1 492 ? 28.568 3.851 -69.210 1.00 85.06 492 ASN A C 1
ATOM 3953 O O . ASN A 1 492 ? 29.078 4.579 -70.062 1.00 85.06 492 ASN A O 1
ATOM 3957 N N . VAL A 1 493 ? 28.832 2.547 -69.176 1.00 84.25 493 VAL A N 1
ATOM 3958 C CA . VAL A 1 493 ? 29.700 1.886 -70.156 1.00 84.25 493 VAL A CA 1
ATOM 3959 C C . VAL A 1 493 ? 28.856 1.361 -71.308 1.00 84.25 493 VAL A C 1
ATOM 3961 O O . VAL A 1 493 ? 27.928 0.579 -71.103 1.00 84.25 493 VAL A O 1
ATOM 3964 N N . ARG A 1 494 ? 29.167 1.787 -72.536 1.00 87.12 494 ARG A N 1
ATOM 3965 C CA . ARG A 1 494 ? 28.474 1.301 -73.734 1.00 87.12 494 ARG A CA 1
ATOM 3966 C C . ARG A 1 494 ? 28.826 -0.161 -73.987 1.00 87.12 494 ARG A C 1
ATOM 3968 O O . ARG A 1 494 ? 29.999 -0.507 -74.111 1.00 87.12 494 ARG A O 1
ATOM 3975 N N . LEU A 1 495 ? 27.803 -0.990 -74.130 1.00 85.88 495 LEU A N 1
ATOM 3976 C CA . LEU A 1 495 ? 27.949 -2.394 -74.468 1.00 85.88 495 LEU A CA 1
ATOM 3977 C C . LEU A 1 495 ? 28.200 -2.555 -75.972 1.00 85.88 495 LEU A C 1
ATOM 3979 O O . LEU A 1 495 ? 27.460 -2.017 -76.798 1.00 85.88 495 LEU A O 1
ATOM 3983 N N . ASN A 1 496 ? 29.254 -3.294 -76.324 1.00 81.00 496 ASN A N 1
ATOM 3984 C CA . ASN A 1 496 ? 29.534 -3.681 -77.712 1.00 81.00 496 ASN A CA 1
ATOM 3985 C C . ASN A 1 496 ? 28.800 -4.975 -78.103 1.00 81.00 496 ASN A C 1
ATOM 3987 O O . ASN A 1 496 ? 28.426 -5.124 -79.261 1.00 81.00 496 ASN A O 1
ATOM 3991 N N . THR A 1 497 ? 28.557 -5.861 -77.132 1.00 83.56 497 THR A N 1
ATOM 3992 C CA . THR A 1 497 ? 27.696 -7.050 -77.227 1.00 83.56 497 THR A CA 1
ATOM 3993 C C . THR A 1 497 ? 26.745 -7.064 -76.030 1.00 83.56 497 THR A C 1
ATOM 3995 O O . THR A 1 497 ? 27.048 -6.480 -74.987 1.00 83.56 497 THR A O 1
ATOM 3998 N N . PHE A 1 498 ? 25.581 -7.705 -76.151 1.00 88.62 498 PHE A N 1
ATOM 3999 C CA . PHE A 1 498 ? 24.570 -7.708 -75.081 1.00 88.62 498 PHE A CA 1
ATOM 4000 C C . PHE A 1 498 ? 24.637 -8.938 -74.175 1.00 88.62 498 PHE A C 1
ATOM 4002 O O . PHE A 1 498 ? 23.755 -9.137 -73.346 1.00 88.62 498 PHE A O 1
ATOM 4009 N N . ASP A 1 499 ? 25.692 -9.741 -74.295 1.00 83.75 499 ASP A N 1
ATOM 4010 C CA . ASP A 1 499 ? 25.835 -11.008 -73.574 1.00 83.75 499 ASP A CA 1
ATOM 4011 C C . ASP A 1 499 ? 25.871 -10.840 -72.054 1.00 83.75 499 ASP A C 1
ATOM 4013 O O . ASP A 1 499 ? 25.448 -11.738 -71.333 1.00 83.75 499 ASP A O 1
ATOM 4017 N N . LEU A 1 500 ? 26.302 -9.675 -71.562 1.00 83.38 500 LEU A N 1
ATOM 4018 C CA . LEU A 1 500 ? 26.248 -9.328 -70.138 1.00 83.38 500 LEU A CA 1
ATOM 4019 C C . LEU A 1 500 ? 24.819 -9.250 -69.584 1.00 83.38 500 LEU A C 1
ATOM 4021 O O . LEU A 1 500 ? 24.636 -9.324 -68.376 1.00 83.38 500 LEU A O 1
ATOM 4025 N N . LEU A 1 501 ? 23.811 -9.108 -70.447 1.00 86.94 501 LEU A N 1
ATOM 4026 C CA . LEU A 1 501 ? 22.404 -9.099 -70.049 1.00 86.94 501 LEU A CA 1
ATOM 4027 C C . LEU A 1 501 ? 21.793 -10.506 -70.026 1.00 86.94 501 LEU A C 1
ATOM 4029 O O . LEU A 1 501 ? 20.641 -10.654 -69.621 1.00 86.94 501 LEU A O 1
ATOM 4033 N N . TYR A 1 502 ? 22.531 -11.535 -70.462 1.00 86.50 502 TYR A N 1
ATOM 4034 C CA . TYR A 1 502 ? 22.028 -12.904 -70.526 1.00 86.50 502 TYR A CA 1
ATOM 4035 C C . TYR A 1 502 ? 21.639 -13.397 -69.133 1.00 86.50 502 TYR A C 1
ATOM 4037 O O . TYR A 1 502 ? 22.503 -13.592 -68.279 1.00 86.50 502 TYR A O 1
ATOM 4045 N N . ARG A 1 503 ? 20.337 -13.625 -68.920 1.00 83.19 503 ARG A N 1
ATOM 4046 C CA . ARG A 1 503 ? 19.768 -14.047 -67.628 1.00 83.19 503 ARG A CA 1
ATOM 4047 C C . ARG A 1 503 ? 20.130 -13.123 -66.457 1.00 83.19 503 ARG A C 1
ATOM 4049 O O . ARG A 1 503 ? 20.144 -13.582 -65.319 1.00 83.19 503 ARG A O 1
ATOM 4056 N N . MET A 1 504 ? 20.398 -11.843 -66.724 1.00 88.06 504 MET A N 1
ATOM 4057 C CA . MET A 1 504 ? 20.663 -10.861 -65.675 1.00 88.06 504 MET A CA 1
ATOM 4058 C C . MET A 1 504 ? 19.394 -10.649 -64.828 1.00 88.06 504 MET A C 1
ATOM 4060 O O . MET A 1 504 ? 18.372 -10.234 -65.391 1.00 88.06 504 MET A O 1
ATOM 4064 N N . PRO A 1 505 ? 19.431 -10.922 -63.512 1.00 88.88 505 PRO A N 1
ATOM 4065 C CA . PRO A 1 505 ? 18.292 -10.713 -62.625 1.00 88.88 505 PRO A CA 1
ATOM 4066 C C . PRO A 1 505 ? 17.944 -9.231 -62.462 1.00 88.88 505 PRO A C 1
ATOM 4068 O O . PRO A 1 505 ? 18.820 -8.373 -62.345 1.00 88.88 505 PRO A O 1
ATOM 4071 N N . THR A 1 506 ? 16.654 -8.915 -62.392 1.00 89.56 506 THR A N 1
ATOM 4072 C CA . THR A 1 506 ? 16.189 -7.533 -62.198 1.00 89.56 506 THR A CA 1
ATOM 4073 C C . THR A 1 506 ? 16.526 -6.981 -60.807 1.00 89.56 506 THR A C 1
ATOM 4075 O O . THR A 1 506 ? 16.744 -5.780 -60.674 1.00 89.56 506 THR A O 1
ATOM 4078 N N . ASN A 1 507 ? 16.664 -7.828 -59.780 1.00 85.56 507 ASN A N 1
ATOM 4079 C CA . ASN A 1 507 ? 17.027 -7.398 -58.418 1.00 85.56 507 ASN A CA 1
ATOM 4080 C C . ASN A 1 507 ? 18.474 -6.866 -58.296 1.00 85.56 507 ASN A C 1
ATOM 4082 O O . ASN A 1 507 ? 18.805 -6.195 -57.314 1.00 85.56 507 ASN A O 1
ATOM 4086 N N . GLU A 1 508 ? 19.328 -7.130 -59.290 1.00 86.25 508 GLU A N 1
ATOM 4087 C CA . GLU A 1 508 ? 20.666 -6.542 -59.422 1.00 86.25 508 GLU A CA 1
ATOM 4088 C C . GLU A 1 508 ? 20.622 -5.126 -60.021 1.00 86.25 508 GLU A C 1
ATOM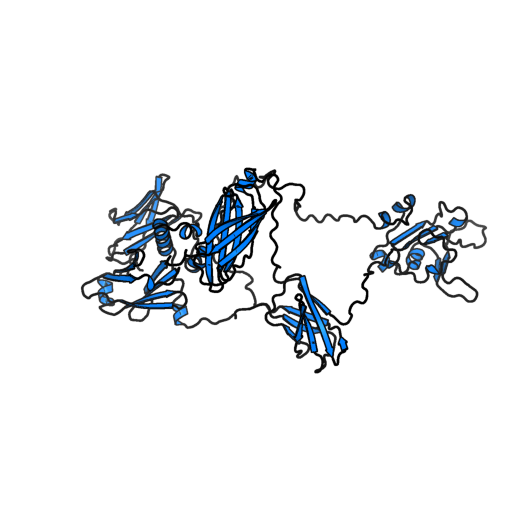 4090 O O . GLU A 1 508 ? 21.594 -4.372 -59.924 1.00 86.25 508 GLU A O 1
ATOM 4095 N N . VAL A 1 509 ? 19.495 -4.727 -60.620 1.00 89.06 509 VAL A N 1
ATOM 4096 C CA . VAL A 1 509 ? 19.303 -3.412 -61.238 1.00 89.06 509 VAL A CA 1
ATOM 4097 C C . VAL A 1 509 ? 18.677 -2.448 -60.238 1.00 89.06 509 VAL A C 1
ATOM 4099 O O . VAL A 1 509 ? 17.678 -2.740 -59.585 1.00 89.06 509 VAL A O 1
ATOM 4102 N N . GLU A 1 510 ? 19.281 -1.270 -60.109 1.00 88.75 510 GLU A N 1
ATOM 4103 C CA . GLU A 1 510 ? 18.776 -0.182 -59.274 1.00 88.75 510 GLU A CA 1
ATOM 4104 C C . GLU A 1 510 ? 17.733 0.636 -60.025 1.00 88.75 510 GLU A C 1
ATOM 4106 O O . GLU A 1 510 ? 16.644 0.907 -59.525 1.00 88.75 510 GLU A O 1
ATOM 4111 N N . SER A 1 511 ? 18.073 1.023 -61.253 1.00 91.12 511 SER A N 1
ATOM 4112 C CA . SER A 1 511 ? 17.213 1.820 -62.114 1.00 91.12 511 SER A CA 1
ATOM 4113 C C . SER A 1 511 ? 17.578 1.651 -63.583 1.00 91.12 511 SER A C 1
ATOM 4115 O O . SER A 1 511 ? 18.705 1.288 -63.937 1.00 91.12 511 SER A O 1
ATOM 4117 N N . PHE A 1 512 ? 16.616 1.933 -64.459 1.00 92.69 512 PHE A N 1
ATOM 4118 C CA . PHE A 1 512 ? 16.818 1.898 -65.902 1.00 92.69 512 PHE A CA 1
ATOM 4119 C C . PHE A 1 512 ? 16.102 3.050 -66.618 1.00 92.69 512 PHE A C 1
ATOM 4121 O O . PHE A 1 512 ? 15.138 3.625 -66.121 1.00 92.69 512 PHE A O 1
ATOM 4128 N N . LEU A 1 513 ? 16.573 3.377 -67.817 1.00 91.69 513 LEU A N 1
ATOM 4129 C CA . LEU A 1 513 ? 15.942 4.300 -68.756 1.00 91.69 513 LEU A CA 1
ATOM 4130 C C . LEU A 1 513 ? 15.904 3.628 -70.125 1.00 91.69 513 LEU A C 1
ATOM 4132 O O . LEU A 1 513 ? 16.931 3.165 -70.613 1.00 91.69 513 LEU A O 1
ATOM 4136 N N . ILE A 1 514 ? 14.734 3.607 -70.758 1.00 91.69 514 ILE A N 1
ATOM 4137 C CA . ILE A 1 514 ? 14.557 3.129 -72.132 1.00 91.69 514 ILE A CA 1
ATOM 4138 C C . ILE A 1 514 ? 13.945 4.269 -72.950 1.00 91.69 514 ILE A C 1
ATOM 4140 O O . ILE A 1 514 ? 12.755 4.554 -72.828 1.00 91.69 514 ILE A O 1
ATOM 4144 N N . ASP A 1 515 ? 14.757 4.912 -73.788 1.00 88.19 515 ASP A N 1
ATOM 4145 C CA . ASP A 1 515 ? 14.334 5.952 -74.728 1.00 88.19 515 ASP A CA 1
ATOM 4146 C C . ASP A 1 515 ? 14.361 5.416 -76.163 1.00 88.19 515 ASP A C 1
ATOM 4148 O O . ASP A 1 515 ? 15.418 5.201 -76.754 1.00 88.19 515 ASP A O 1
ATOM 4152 N N . LYS A 1 516 ? 13.184 5.236 -76.762 1.00 84.19 516 LYS A N 1
ATOM 4153 C CA . LYS A 1 516 ? 13.058 4.725 -78.136 1.00 84.19 516 LYS A CA 1
ATOM 4154 C C . LYS A 1 516 ? 13.432 5.734 -79.217 1.00 84.19 516 LYS A C 1
ATOM 4156 O O . LYS A 1 516 ? 13.661 5.320 -80.348 1.00 84.19 516 LYS A O 1
ATOM 4161 N N . THR A 1 517 ? 13.454 7.029 -78.900 1.00 80.69 517 THR A N 1
ATOM 4162 C CA . THR A 1 517 ? 13.771 8.085 -79.872 1.00 80.69 517 THR A CA 1
ATOM 4163 C C . THR A 1 517 ? 15.264 8.158 -80.171 1.00 80.69 517 THR A C 1
ATOM 4165 O O . THR A 1 517 ? 15.661 8.615 -81.240 1.00 80.69 517 THR A O 1
ATOM 4168 N N . GLY A 1 518 ? 16.089 7.680 -79.234 1.00 76.25 518 GLY A N 1
ATOM 4169 C CA . GLY A 1 518 ? 17.543 7.707 -79.332 1.00 76.25 518 GLY A CA 1
ATOM 4170 C C . GLY A 1 518 ? 18.141 9.111 -79.265 1.00 76.25 518 GLY A C 1
ATOM 4171 O O . GLY A 1 518 ? 19.222 9.351 -79.812 1.00 76.25 518 GLY A O 1
ATOM 4172 N N . ALA A 1 519 ? 17.440 10.043 -78.611 1.00 74.06 519 ALA A N 1
ATOM 4173 C CA . ALA A 1 519 ? 17.847 11.434 -78.535 1.00 74.06 519 ALA A CA 1
ATOM 4174 C C . ALA A 1 519 ? 19.214 11.577 -77.837 1.00 74.06 519 ALA A C 1
ATOM 4176 O O . ALA A 1 519 ? 19.447 11.033 -76.758 1.00 74.06 519 ALA A O 1
ATOM 4177 N N . GLY A 1 520 ? 20.128 12.324 -78.465 1.00 72.88 520 GLY A N 1
ATOM 4178 C CA . GLY A 1 520 ? 21.471 12.597 -77.934 1.00 72.88 520 GLY A CA 1
ATOM 4179 C C . GLY A 1 520 ? 22.580 11.621 -78.353 1.00 72.88 520 GLY A C 1
ATOM 4180 O O . GLY A 1 520 ? 23.737 11.899 -78.064 1.00 72.88 520 GLY A O 1
ATOM 4181 N N . GLU A 1 521 ? 22.281 10.534 -79.079 1.00 79.44 521 GLU A N 1
ATOM 4182 C CA . GLU A 1 521 ? 23.284 9.518 -79.481 1.00 79.44 521 GLU A CA 1
ATOM 4183 C C . GLU A 1 521 ? 23.622 9.514 -80.990 1.00 79.44 521 GLU A C 1
ATOM 4185 O O . GLU A 1 521 ? 24.368 8.660 -81.483 1.00 79.44 521 GLU A O 1
ATOM 4190 N N . GLY A 1 522 ? 23.083 10.469 -81.756 1.00 74.44 522 GLY A N 1
ATOM 4191 C CA . GLY A 1 522 ? 23.316 10.592 -83.201 1.00 74.44 522 GLY A CA 1
ATOM 4192 C C . GLY A 1 522 ? 22.918 9.331 -83.984 1.00 74.44 522 GLY A C 1
ATOM 4193 O O . GLY A 1 522 ? 21.957 8.647 -83.639 1.00 74.44 522 GLY A O 1
ATOM 4194 N N . VAL A 1 523 ? 23.685 8.974 -85.024 1.00 68.25 523 VAL A N 1
ATOM 4195 C CA . VAL A 1 523 ? 23.432 7.784 -85.877 1.00 68.25 523 VAL A CA 1
ATOM 4196 C C . VAL A 1 523 ? 23.400 6.475 -85.064 1.00 68.25 523 VAL A C 1
ATOM 4198 O O . VAL A 1 523 ? 22.738 5.503 -85.439 1.00 68.25 523 VAL A O 1
ATOM 4201 N N . ARG A 1 524 ? 24.081 6.453 -83.910 1.00 70.12 524 ARG A N 1
ATOM 4202 C CA . ARG A 1 524 ? 24.173 5.291 -83.014 1.00 70.12 524 ARG A CA 1
ATOM 4203 C C . ARG A 1 524 ? 22.911 5.080 -82.172 1.00 70.12 524 ARG A C 1
ATOM 4205 O O . ARG A 1 524 ? 22.737 3.989 -81.643 1.00 70.12 524 ARG A O 1
ATOM 4212 N N . GLY A 1 525 ? 22.035 6.081 -82.084 1.00 75.19 525 GLY A N 1
ATOM 4213 C CA . GLY A 1 525 ? 20.732 6.001 -81.421 1.00 75.19 525 GLY A CA 1
ATOM 4214 C C . GLY A 1 525 ? 19.599 5.499 -82.318 1.00 75.19 525 GLY A C 1
ATOM 4215 O O . GLY A 1 525 ? 18.455 5.497 -81.884 1.00 75.19 525 GLY A O 1
ATOM 4216 N N . SER A 1 526 ? 19.876 5.067 -83.556 1.00 75.38 526 SER A N 1
ATOM 4217 C CA . SER A 1 526 ? 18.840 4.661 -84.529 1.00 75.38 526 SER A CA 1
ATOM 4218 C C . SER A 1 526 ? 17.920 3.521 -84.056 1.00 75.38 526 SER A C 1
ATOM 4220 O O . SER A 1 526 ? 16.811 3.384 -84.569 1.00 75.38 526 SER A O 1
ATOM 4222 N N . GLY A 1 527 ? 18.351 2.714 -83.078 1.00 80.56 527 GLY A N 1
ATOM 4223 C CA . GLY A 1 527 ? 17.534 1.687 -82.418 1.00 80.56 527 GLY A CA 1
ATOM 4224 C C . GLY A 1 527 ? 16.962 2.092 -81.053 1.00 80.56 527 GLY A C 1
ATOM 4225 O O . GLY A 1 527 ? 16.420 1.243 -80.346 1.00 80.56 527 GLY A O 1
ATOM 4226 N N . GLY A 1 528 ? 17.098 3.355 -80.651 1.00 87.94 528 GLY A N 1
ATOM 4227 C CA . GLY A 1 528 ? 16.856 3.830 -79.291 1.00 87.94 528 GLY A CA 1
ATOM 4228 C C . GLY A 1 528 ? 18.045 3.597 -78.353 1.00 87.94 528 GLY A C 1
ATOM 4229 O O . GLY A 1 528 ? 19.086 3.061 -78.744 1.00 87.94 528 GLY A O 1
ATOM 4230 N N . VAL A 1 529 ? 17.897 4.037 -77.105 1.00 91.25 529 VAL A N 1
ATOM 4231 C CA . VAL A 1 529 ? 18.944 4.047 -76.081 1.00 91.25 529 VAL A CA 1
ATOM 4232 C C . VAL A 1 529 ? 18.409 3.457 -74.789 1.00 91.25 529 VAL A C 1
ATOM 4234 O O . VAL A 1 529 ? 17.371 3.878 -74.283 1.00 91.25 529 VAL A O 1
ATOM 4237 N N . ILE A 1 530 ? 19.144 2.495 -74.242 1.00 93.25 530 ILE A N 1
ATOM 4238 C CA . ILE A 1 530 ? 18.822 1.829 -72.983 1.00 93.25 530 ILE A CA 1
ATOM 4239 C C . ILE A 1 530 ? 19.969 2.091 -72.011 1.00 93.25 530 ILE A C 1
ATOM 4241 O O . ILE A 1 530 ? 21.124 1.840 -72.339 1.00 93.25 530 ILE A O 1
ATOM 4245 N N . ARG A 1 531 ? 19.676 2.605 -70.820 1.00 92.94 531 ARG A N 1
ATOM 4246 C CA . ARG A 1 531 ? 20.655 2.785 -69.742 1.00 92.94 531 ARG A CA 1
ATOM 4247 C C . ARG A 1 531 ? 20.212 1.973 -68.541 1.00 92.94 531 ARG A C 1
ATOM 4249 O O . ARG A 1 531 ? 19.070 2.101 -68.119 1.00 92.94 531 ARG A O 1
ATOM 4256 N N . ILE A 1 532 ? 21.103 1.147 -68.017 1.00 92.31 532 ILE A N 1
ATOM 4257 C CA . ILE A 1 532 ? 20.870 0.273 -66.869 1.00 92.31 532 ILE A CA 1
ATOM 4258 C C . ILE A 1 532 ? 21.936 0.610 -65.830 1.00 92.31 532 ILE A C 1
ATOM 4260 O O . ILE A 1 532 ? 23.126 0.638 -66.155 1.00 92.31 532 ILE A O 1
ATOM 4264 N N . TYR A 1 533 ? 21.516 0.867 -64.595 1.00 90.44 533 TYR A N 1
ATOM 4265 C CA . TYR A 1 533 ? 22.418 1.075 -63.467 1.00 90.44 533 TYR A CA 1
ATOM 4266 C C . TYR A 1 533 ? 22.215 -0.037 -62.453 1.00 90.44 533 TYR A C 1
ATOM 4268 O O . TYR A 1 533 ? 21.092 -0.281 -62.009 1.00 90.44 533 TYR A O 1
ATOM 4276 N N . THR A 1 534 ? 23.296 -0.729 -62.115 1.00 86.44 534 THR A N 1
ATOM 4277 C CA . THR A 1 534 ? 23.263 -1.825 -61.148 1.00 86.44 534 THR A CA 1
ATOM 4278 C C . THR A 1 534 ? 23.321 -1.281 -59.733 1.00 86.44 534 THR A C 1
ATOM 4280 O O . THR A 1 534 ? 23.975 -0.269 -59.467 1.00 86.44 534 THR A O 1
ATOM 4283 N N . ARG A 1 535 ? 22.688 -1.994 -58.804 1.00 81.44 535 ARG A N 1
ATOM 4284 C CA . ARG A 1 535 ? 22.891 -1.762 -57.374 1.00 81.44 535 ARG A CA 1
ATOM 4285 C C . ARG A 1 535 ? 24.328 -2.142 -57.011 1.00 81.44 535 ARG A C 1
ATOM 4287 O O . ARG A 1 535 ? 24.955 -2.960 -57.683 1.00 81.44 535 ARG A O 1
ATOM 4294 N N . ARG A 1 536 ? 24.852 -1.586 -55.914 1.00 70.06 536 ARG A N 1
ATOM 4295 C CA . ARG A 1 536 ? 26.119 -2.072 -55.329 1.00 70.06 536 ARG A CA 1
ATOM 4296 C C . ARG A 1 536 ? 25.993 -3.502 -54.801 1.00 70.06 536 ARG A C 1
ATOM 4298 O O . ARG A 1 536 ? 26.968 -4.238 -54.843 1.00 70.06 536 ARG A O 1
ATOM 4305 N N . LEU A 1 537 ? 24.805 -3.859 -54.313 1.00 64.12 537 LEU A N 1
ATOM 4306 C CA . LEU A 1 537 ? 24.439 -5.175 -53.799 1.00 64.12 537 LEU A CA 1
ATOM 4307 C C . LEU A 1 537 ? 22.991 -5.478 -54.235 1.00 64.12 537 LEU A C 1
ATOM 4309 O O . LEU A 1 537 ? 22.177 -4.547 -54.226 1.00 64.12 537 LEU A O 1
ATOM 4313 N N . PRO A 1 538 ? 22.649 -6.722 -54.624 1.00 66.25 538 PRO A N 1
ATOM 4314 C CA . PRO A 1 538 ? 21.273 -7.087 -54.966 1.00 66.25 538 PRO A CA 1
ATOM 4315 C C . PRO A 1 538 ? 20.294 -6.714 -53.845 1.00 66.25 538 PRO A C 1
ATOM 4317 O O . PRO A 1 538 ? 20.649 -6.772 -52.664 1.00 66.25 538 PRO A O 1
ATOM 4320 N N . ARG A 1 539 ? 19.051 -6.343 -54.178 1.00 65.56 539 ARG A N 1
ATOM 4321 C CA . ARG A 1 539 ? 18.030 -6.101 -53.143 1.00 65.56 539 ARG A CA 1
ATOM 4322 C C . ARG A 1 539 ? 17.821 -7.396 -52.337 1.00 65.56 539 ARG A C 1
ATOM 4324 O O . ARG A 1 539 ? 17.582 -8.451 -52.915 1.00 65.56 539 ARG A O 1
ATOM 4331 N N . GLY A 1 540 ? 17.988 -7.317 -51.013 1.00 56.75 540 GLY A N 1
ATOM 4332 C CA . GLY A 1 540 ? 17.979 -8.479 -50.110 1.00 56.75 540 GLY A CA 1
ATOM 4333 C C . GLY A 1 540 ? 19.345 -9.141 -49.871 1.00 56.75 540 GLY A C 1
ATOM 4334 O O . GLY A 1 540 ? 19.426 -10.093 -49.096 1.00 56.75 540 GLY A O 1
ATOM 4335 N N . TYR A 1 541 ? 20.429 -8.641 -50.476 1.00 49.41 541 TYR A N 1
ATOM 4336 C CA . TYR A 1 541 ? 21.785 -9.082 -50.151 1.00 49.41 541 TYR A CA 1
ATOM 4337 C C . TYR A 1 541 ? 22.151 -8.603 -48.744 1.00 49.41 541 TYR A C 1
ATOM 4339 O O . TYR A 1 541 ? 22.380 -7.417 -48.502 1.00 49.41 541 TYR A O 1
ATOM 4347 N N . THR A 1 542 ? 22.189 -9.544 -47.810 1.00 49.09 542 THR A N 1
ATOM 4348 C CA . THR A 1 542 ? 22.773 -9.335 -46.490 1.00 49.09 542 THR A CA 1
ATOM 4349 C C . THR A 1 542 ? 24.219 -9.799 -46.552 1.00 49.09 542 THR A C 1
ATOM 4351 O O . THR A 1 542 ? 24.504 -10.891 -47.041 1.00 49.09 542 THR A O 1
ATOM 4354 N N . ASP A 1 543 ? 25.140 -8.961 -46.083 1.00 43.94 543 ASP A N 1
ATOM 4355 C CA . ASP A 1 543 ? 26.557 -9.300 -45.942 1.00 43.94 543 ASP A CA 1
ATOM 4356 C C . ASP A 1 543 ? 26.731 -10.265 -44.753 1.00 43.94 543 ASP A C 1
ATOM 4358 O O . ASP A 1 543 ? 27.302 -9.936 -43.716 1.00 43.94 543 ASP A O 1
ATOM 4362 N N . GLN A 1 544 ? 26.122 -11.450 -44.851 1.00 44.34 544 GLN A N 1
ATOM 4363 C CA . GLN A 1 544 ? 26.323 -12.541 -43.910 1.00 44.34 544 GLN A CA 1
ATOM 4364 C C . GLN A 1 544 ? 27.392 -13.466 -44.475 1.00 44.34 544 GLN A C 1
ATOM 4366 O O . GLN A 1 544 ? 27.114 -14.403 -45.225 1.00 44.34 544 GLN A O 1
ATOM 4371 N N . GLY A 1 545 ? 28.636 -13.231 -44.061 1.00 42.19 545 GLY A N 1
ATOM 4372 C CA . GLY A 1 545 ? 29.596 -14.321 -43.983 1.00 42.19 545 GLY A CA 1
ATOM 4373 C C . GLY A 1 545 ? 28.960 -15.461 -43.188 1.00 42.19 545 GLY A C 1
ATOM 4374 O O . GLY A 1 545 ? 28.529 -15.237 -42.064 1.00 42.19 545 GLY A O 1
ATOM 4375 N N . SER A 1 546 ? 28.864 -16.650 -43.791 1.00 42.78 546 SER A N 1
ATOM 4376 C CA . SER A 1 546 ? 28.525 -17.907 -43.114 1.00 42.78 546 SER A CA 1
ATOM 4377 C C . SER A 1 546 ? 27.387 -17.773 -42.088 1.00 42.78 546 SER A C 1
ATOM 4379 O O . SER A 1 546 ? 27.634 -17.781 -40.881 1.00 42.78 546 SER A O 1
ATOM 4381 N N . SER A 1 547 ? 26.128 -17.693 -42.537 1.00 49.16 547 SER A N 1
ATOM 4382 C CA . SER A 1 547 ? 25.016 -17.988 -41.629 1.00 49.16 547 SER A CA 1
ATOM 4383 C C . SER A 1 547 ? 25.274 -19.373 -41.035 1.00 49.16 547 SER A C 1
ATOM 4385 O O . SER A 1 547 ? 25.344 -20.348 -41.790 1.00 49.16 547 SER A O 1
ATOM 4387 N N . ASP A 1 548 ? 25.460 -19.457 -39.722 1.00 54.12 548 ASP A N 1
ATOM 4388 C CA . ASP A 1 548 ? 25.633 -20.720 -39.015 1.00 54.12 548 ASP A CA 1
ATOM 4389 C C . ASP A 1 548 ? 24.346 -21.537 -39.209 1.00 54.12 548 ASP A C 1
ATOM 4391 O O . ASP A 1 548 ? 23.358 -21.398 -38.486 1.00 54.12 548 ASP A O 1
ATOM 4395 N N . ASN A 1 549 ? 24.301 -22.349 -40.271 1.00 66.56 549 ASN A N 1
ATOM 4396 C CA . ASN A 1 549 ? 23.101 -23.068 -40.715 1.00 66.56 549 ASN A CA 1
ATOM 4397 C C . ASN A 1 549 ? 22.745 -24.236 -39.775 1.00 66.56 549 ASN A C 1
ATOM 4399 O O . ASN A 1 549 ? 21.968 -25.123 -40.117 1.00 66.56 549 ASN A O 1
ATOM 4403 N N . THR A 1 550 ? 23.354 -24.254 -38.592 1.00 83.38 550 THR A N 1
ATOM 4404 C CA . THR A 1 550 ? 23.243 -25.258 -37.538 1.00 83.38 550 THR A CA 1
ATOM 4405 C C . THR A 1 550 ? 22.474 -24.736 -36.321 1.00 83.38 550 THR A C 1
ATOM 4407 O O . THR A 1 550 ? 22.128 -25.533 -35.447 1.00 83.38 550 THR A O 1
ATOM 4410 N N . ILE A 1 551 ? 22.162 -23.432 -36.275 1.00 88.25 551 ILE A N 1
ATOM 4411 C CA . ILE A 1 551 ? 21.520 -22.773 -35.133 1.00 88.25 551 ILE A CA 1
ATOM 4412 C C . ILE A 1 551 ? 20.156 -22.199 -35.534 1.00 88.25 551 ILE A C 1
ATOM 4414 O O . ILE A 1 551 ? 20.001 -21.499 -36.540 1.00 88.25 551 ILE A O 1
ATOM 4418 N N . PHE A 1 552 ? 19.145 -22.489 -34.721 1.00 92.12 552 PHE A N 1
ATOM 4419 C CA . PHE A 1 552 ? 17.846 -21.828 -34.757 1.00 92.12 552 PHE A CA 1
ATOM 4420 C C . PHE A 1 552 ? 17.795 -20.746 -33.687 1.00 92.12 552 PHE A C 1
ATOM 4422 O O . PHE A 1 552 ? 18.144 -21.012 -32.544 1.00 92.12 552 PHE A O 1
ATOM 4429 N N . LYS A 1 553 ? 17.347 -19.544 -34.043 1.00 93.12 553 LYS A N 1
ATOM 4430 C CA . LYS A 1 553 ? 17.248 -18.409 -33.123 1.00 93.12 553 LYS A CA 1
ATOM 4431 C C . LYS A 1 553 ? 15.775 -18.087 -32.898 1.00 93.12 553 LYS A C 1
ATOM 4433 O O . LYS A 1 553 ? 15.059 -17.827 -33.862 1.00 93.12 553 LYS A O 1
ATOM 4438 N N . TYR A 1 554 ? 15.338 -18.117 -31.646 1.00 92.62 554 TYR A N 1
ATOM 4439 C CA . TYR A 1 554 ? 14.003 -17.713 -31.224 1.00 92.62 554 TYR A CA 1
ATOM 4440 C C . TYR A 1 554 ? 14.095 -16.383 -30.481 1.00 92.62 554 TYR A C 1
ATOM 4442 O O . TYR A 1 554 ? 14.779 -16.308 -29.466 1.00 92.62 554 TYR A O 1
ATOM 4450 N N . GLU A 1 555 ? 13.415 -15.351 -30.974 1.00 93.50 555 GLU A N 1
ATOM 4451 C CA . GLU A 1 555 ? 13.360 -14.038 -30.329 1.00 93.50 555 GLU A CA 1
ATOM 4452 C C . GLU A 1 555 ? 12.022 -13.862 -29.603 1.00 93.50 555 GLU A C 1
ATOM 4454 O O . GLU A 1 555 ? 10.956 -13.991 -30.212 1.00 93.50 555 GLU A O 1
ATOM 4459 N N . PHE A 1 556 ? 12.064 -13.522 -28.318 1.00 90.38 556 PHE A N 1
ATOM 4460 C CA . PHE A 1 556 ? 10.862 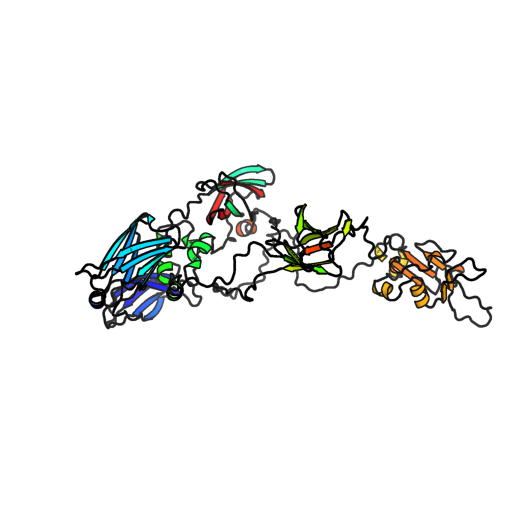-13.233 -27.542 1.00 90.38 556 PHE A CA 1
ATOM 4461 C C . PHE A 1 556 ? 10.267 -11.880 -27.939 1.00 90.38 556 PHE A C 1
ATOM 4463 O O . PHE A 1 556 ? 10.834 -10.825 -27.661 1.00 90.38 556 PHE A O 1
ATOM 4470 N N . LYS A 1 557 ? 9.089 -11.892 -28.571 1.00 88.44 557 LYS A N 1
ATOM 4471 C CA . LYS A 1 557 ? 8.333 -10.663 -28.887 1.00 88.44 557 LYS A CA 1
ATOM 4472 C C . LYS A 1 557 ? 7.586 -10.096 -27.680 1.00 88.44 557 LYS A C 1
ATOM 4474 O O . LYS A 1 557 ? 7.345 -8.890 -27.616 1.00 88.44 557 LYS A O 1
ATOM 4479 N N . GLU A 1 558 ? 7.290 -10.959 -26.718 1.00 83.56 558 GLU A N 1
ATOM 4480 C CA . GLU A 1 558 ? 6.619 -10.663 -25.458 1.00 83.56 558 GLU A CA 1
ATOM 4481 C C . GLU A 1 558 ? 7.401 -11.307 -24.311 1.00 83.56 558 GLU A C 1
ATOM 4483 O O . GLU A 1 558 ? 8.069 -12.323 -24.505 1.00 83.56 558 GLU A O 1
ATOM 4488 N N . GLY A 1 559 ? 7.346 -10.693 -23.134 1.00 84.94 559 GLY A N 1
ATOM 4489 C CA . GLY A 1 559 ? 8.116 -11.105 -21.967 1.00 84.94 559 GLY A CA 1
ATOM 4490 C C . GLY A 1 559 ? 8.220 -9.979 -20.943 1.00 84.94 559 GLY A C 1
ATOM 4491 O O . GLY A 1 559 ? 7.570 -8.939 -21.073 1.00 84.94 559 GLY A O 1
ATOM 4492 N N . PHE A 1 560 ? 9.061 -10.179 -19.934 1.00 86.56 560 PHE A N 1
ATOM 4493 C CA . PHE A 1 560 ? 9.416 -9.150 -18.967 1.00 86.56 560 PHE A CA 1
ATOM 4494 C C . PHE A 1 560 ? 10.125 -7.982 -19.665 1.00 86.56 560 PHE A C 1
ATOM 4496 O O . PHE A 1 560 ? 10.918 -8.161 -20.590 1.00 86.56 560 PHE A O 1
ATOM 4503 N N . GLU A 1 561 ? 9.842 -6.759 -19.231 1.00 86.38 561 GLU A N 1
ATOM 4504 C CA . GLU A 1 561 ? 10.555 -5.591 -19.739 1.00 86.38 561 GLU A CA 1
ATOM 4505 C C . GLU A 1 561 ? 11.922 -5.500 -19.052 1.00 86.38 561 GLU A C 1
ATOM 4507 O O . GLU A 1 561 ? 12.013 -5.611 -17.827 1.00 86.38 561 GLU A O 1
ATOM 4512 N N . LYS A 1 562 ? 12.980 -5.242 -19.825 1.00 81.69 562 LYS A N 1
ATOM 4513 C CA . LYS A 1 562 ? 14.313 -5.010 -19.255 1.00 81.69 562 LYS A CA 1
ATOM 4514 C C . LYS A 1 562 ? 14.284 -3.808 -18.322 1.00 81.69 562 LYS A C 1
ATOM 4516 O O . LYS A 1 562 ? 13.616 -2.809 -18.608 1.00 81.69 562 LYS A O 1
ATOM 4521 N N . VAL A 1 563 ? 15.069 -3.860 -17.246 1.00 76.44 563 VAL A N 1
ATOM 4522 C CA . VAL A 1 563 ? 15.228 -2.717 -16.339 1.00 76.44 563 VAL A CA 1
ATOM 4523 C C . VAL A 1 563 ? 15.739 -1.510 -17.133 1.00 76.44 563 VAL A C 1
ATOM 4525 O O . VAL A 1 563 ? 16.862 -1.498 -17.642 1.00 76.44 563 VAL A O 1
ATOM 4528 N N . LYS A 1 564 ? 14.899 -0.480 -17.268 1.00 77.00 564 LYS A N 1
ATOM 4529 C CA . LYS A 1 564 ? 15.251 0.749 -17.986 1.00 77.00 564 LYS A CA 1
ATOM 4530 C C . LYS A 1 564 ? 16.091 1.641 -17.083 1.00 77.00 564 LYS A C 1
ATOM 4532 O O . LYS A 1 564 ? 15.733 1.893 -15.935 1.00 77.00 564 LYS A O 1
ATOM 4537 N N . LYS A 1 565 ? 17.188 2.178 -17.620 1.00 80.19 565 LYS A N 1
ATOM 4538 C CA . LYS A 1 565 ? 17.908 3.272 -16.960 1.00 80.19 565 LYS A CA 1
ATOM 4539 C C . LYS A 1 565 ? 17.043 4.528 -17.026 1.00 80.19 565 LYS A C 1
ATOM 4541 O O . LYS A 1 565 ? 16.531 4.863 -18.093 1.00 80.19 565 LYS A O 1
ATOM 4546 N N . PHE A 1 566 ? 16.889 5.215 -15.898 1.00 84.94 566 PHE A N 1
ATOM 4547 C CA . PHE A 1 566 ? 16.183 6.488 -15.869 1.00 84.94 566 PHE A CA 1
ATOM 4548 C C . PHE A 1 566 ? 16.927 7.528 -16.713 1.00 84.94 566 PHE A C 1
ATOM 4550 O O . PHE A 1 566 ? 18.140 7.703 -16.578 1.00 84.94 566 PHE A O 1
ATOM 4557 N N . TYR A 1 567 ? 16.190 8.222 -17.576 1.00 83.06 567 TYR A N 1
ATOM 4558 C CA . TYR A 1 567 ? 16.693 9.365 -18.321 1.00 83.06 567 TYR A CA 1
ATOM 4559 C C . TYR A 1 567 ? 16.362 10.644 -17.554 1.00 83.06 567 TYR A C 1
ATOM 4561 O O . TYR A 1 567 ? 15.189 10.965 -17.370 1.00 83.06 567 TYR A O 1
ATOM 4569 N N . THR A 1 568 ? 17.386 11.383 -17.126 1.00 80.31 568 THR A N 1
ATOM 4570 C CA . THR A 1 568 ? 17.194 12.718 -16.550 1.00 80.31 568 THR A CA 1
ATOM 4571 C C . THR A 1 568 ? 16.857 13.704 -17.677 1.00 80.31 568 THR A C 1
ATOM 4573 O O . THR A 1 568 ? 17.677 13.872 -18.586 1.00 80.31 568 THR A O 1
ATOM 4576 N N . PRO A 1 569 ? 15.685 14.369 -17.645 1.00 82.00 569 PRO A N 1
ATOM 4577 C CA . PRO A 1 569 ? 15.336 15.370 -18.646 1.00 82.00 569 PRO A CA 1
ATOM 4578 C C . PRO A 1 569 ? 16.346 16.521 -18.676 1.00 82.00 569 PRO A C 1
ATOM 4580 O O . PRO A 1 569 ? 16.909 16.898 -17.649 1.00 82.00 569 PRO A O 1
ATOM 4583 N N . LYS A 1 570 ? 16.557 17.108 -19.858 1.00 82.69 570 LYS A N 1
ATOM 4584 C CA . LYS A 1 570 ? 17.337 18.342 -19.999 1.00 82.69 570 LYS A CA 1
ATOM 4585 C C . LYS A 1 570 ? 16.418 19.534 -19.763 1.00 82.69 570 LYS A C 1
ATOM 4587 O O . LYS A 1 570 ? 15.575 19.845 -20.604 1.00 82.69 570 LYS A O 1
ATOM 4592 N N . TYR A 1 571 ? 16.569 20.164 -18.606 1.00 86.38 571 TYR A N 1
ATOM 4593 C CA . TYR A 1 571 ? 15.791 21.341 -18.236 1.00 86.38 571 TYR A CA 1
ATOM 4594 C C . TYR A 1 571 ? 16.448 22.610 -18.769 1.00 86.38 571 TYR A C 1
ATOM 4596 O O . TYR A 1 571 ? 17.674 22.703 -18.819 1.00 86.38 571 TYR A O 1
ATOM 4604 N N . THR A 1 572 ? 15.632 23.603 -19.117 1.00 85.00 572 THR A N 1
ATOM 4605 C CA . THR A 1 572 ? 16.117 24.909 -19.600 1.00 85.00 572 THR A CA 1
ATOM 4606 C C . THR A 1 572 ? 16.896 25.658 -18.521 1.00 85.00 572 THR A C 1
ATOM 4608 O O . THR A 1 572 ? 17.890 26.318 -18.809 1.00 85.00 572 THR A O 1
ATOM 4611 N N . SER A 1 573 ? 16.456 25.552 -17.264 1.00 87.19 573 SER A N 1
ATOM 4612 C CA . SER A 1 573 ? 17.152 26.107 -16.105 1.00 87.19 573 SER A CA 1
ATOM 4613 C C . SER A 1 573 ? 16.815 25.319 -14.846 1.00 87.19 573 SER A C 1
ATOM 4615 O O . SER A 1 573 ? 15.641 25.125 -14.526 1.00 87.19 573 SER A O 1
ATOM 4617 N N . TYR A 1 574 ? 17.849 24.939 -14.094 1.00 89.50 574 TYR A N 1
ATOM 4618 C CA . TYR A 1 574 ? 17.705 24.322 -12.776 1.00 89.50 574 TYR A CA 1
ATOM 4619 C C . TYR A 1 574 ? 17.329 25.320 -11.676 1.00 89.50 574 TYR A C 1
ATOM 4621 O O . TYR A 1 574 ? 16.974 24.887 -10.595 1.00 89.50 574 TYR A O 1
ATOM 4629 N N . PHE A 1 575 ? 17.388 26.630 -11.929 1.00 88.19 575 PHE A N 1
ATOM 4630 C CA . PHE A 1 575 ? 17.022 27.682 -10.962 1.00 88.19 575 PHE A CA 1
ATOM 4631 C C . PHE A 1 575 ? 15.638 28.284 -11.235 1.00 88.19 575 PHE A C 1
ATOM 4633 O O . PHE A 1 575 ? 15.278 29.316 -10.679 1.00 88.19 575 PHE A O 1
ATOM 4640 N N . SER A 1 576 ? 14.894 27.700 -12.174 1.00 88.50 576 SER A N 1
ATOM 4641 C CA . SER A 1 576 ? 13.545 28.148 -12.500 1.00 88.50 576 SER A CA 1
ATOM 4642 C C . SER A 1 576 ? 12.549 27.673 -11.441 1.00 88.50 576 SER A C 1
ATOM 4644 O O . SER A 1 576 ? 12.687 26.571 -10.904 1.00 88.50 576 SER A O 1
ATOM 4646 N N . ASN A 1 577 ? 11.506 28.467 -11.184 1.00 87.62 577 ASN A N 1
ATOM 4647 C CA . ASN A 1 577 ? 10.415 28.054 -10.298 1.00 87.62 577 ASN A CA 1
ATOM 4648 C C . ASN A 1 577 ? 9.726 26.789 -10.829 1.00 87.62 577 ASN A C 1
ATOM 4650 O O . ASN A 1 577 ? 9.260 25.957 -10.055 1.00 87.62 577 ASN A O 1
ATOM 4654 N N . GLU A 1 578 ? 9.650 26.630 -12.148 1.00 88.00 578 GLU A N 1
ATOM 4655 C CA . GLU A 1 578 ? 9.089 25.453 -12.800 1.00 88.00 578 GLU A CA 1
ATOM 4656 C C . GLU A 1 578 ? 9.905 24.207 -12.446 1.00 88.00 578 GLU A C 1
ATOM 4658 O O . GLU A 1 578 ? 9.327 23.184 -12.077 1.00 88.00 578 GLU A O 1
ATOM 4663 N N . PHE A 1 579 ? 11.240 24.287 -12.494 1.00 90.44 579 PHE A N 1
ATOM 4664 C CA . PHE A 1 579 ? 12.096 23.188 -12.059 1.00 90.44 579 PHE A CA 1
ATOM 4665 C C . PHE A 1 579 ? 11.983 22.946 -10.554 1.00 90.44 579 PHE A C 1
ATOM 4667 O O . PHE A 1 579 ? 11.796 21.803 -10.159 1.00 90.44 579 PHE A O 1
ATOM 4674 N N . GLU A 1 580 ? 12.026 23.974 -9.704 1.00 90.88 580 GLU A N 1
ATOM 4675 C CA . GLU A 1 580 ? 11.907 23.780 -8.250 1.00 90.88 580 GLU A CA 1
ATOM 4676 C C . GLU A 1 580 ? 10.592 23.090 -7.845 1.00 90.88 580 GLU A C 1
ATOM 4678 O O . GLU A 1 580 ? 10.575 22.262 -6.936 1.00 90.88 580 GLU A O 1
ATOM 4683 N N . ASN A 1 581 ? 9.499 23.374 -8.557 1.00 89.31 581 ASN A N 1
ATOM 4684 C CA . ASN A 1 581 ? 8.187 22.790 -8.286 1.00 89.31 581 ASN A CA 1
ATOM 4685 C C . ASN A 1 581 ? 7.978 21.417 -8.955 1.00 89.31 581 ASN A C 1
ATOM 4687 O O . ASN A 1 581 ? 7.371 20.519 -8.350 1.00 89.31 581 ASN A O 1
ATOM 4691 N N . PHE A 1 582 ? 8.466 21.244 -10.192 1.00 89.00 582 PHE A N 1
ATOM 4692 C CA . PHE A 1 582 ? 8.121 20.115 -11.071 1.00 89.00 582 PHE A CA 1
ATOM 4693 C C . PHE A 1 582 ? 9.288 19.308 -11.638 1.00 89.00 582 PHE A C 1
ATOM 4695 O O . PHE A 1 582 ? 9.087 18.266 -12.263 1.00 89.00 582 PHE A O 1
ATOM 4702 N N . GLY A 1 583 ? 10.514 19.750 -11.398 1.00 90.62 583 GLY A N 1
ATOM 4703 C CA . GLY A 1 583 ? 11.724 19.076 -11.830 1.00 90.62 583 GLY A CA 1
ATOM 4704 C C . GLY A 1 583 ? 11.923 17.721 -11.158 1.00 90.62 583 GLY A C 1
ATOM 4705 O O . GLY A 1 583 ? 11.570 17.492 -10.004 1.00 90.62 583 GLY A O 1
ATOM 4706 N N . THR A 1 584 ? 12.551 16.817 -11.898 1.00 93.69 584 THR A N 1
ATOM 4707 C CA . THR A 1 584 ? 13.076 15.536 -11.418 1.00 93.69 584 THR A CA 1
ATOM 4708 C C . THR A 1 584 ? 14.580 15.511 -11.639 1.00 93.69 584 THR A C 1
ATOM 4710 O O . THR A 1 584 ? 15.037 15.661 -12.775 1.00 93.69 584 THR A O 1
ATOM 4713 N N . ILE A 1 585 ? 15.346 15.309 -10.565 1.00 93.75 585 ILE A N 1
ATOM 4714 C CA . ILE A 1 585 ? 16.813 15.266 -10.608 1.00 93.75 585 ILE A CA 1
ATOM 4715 C C . ILE A 1 585 ? 17.267 13.865 -11.020 1.00 93.75 585 ILE A C 1
ATOM 4717 O O . ILE A 1 585 ? 18.068 13.701 -11.944 1.00 93.75 585 ILE A O 1
ATOM 4721 N N . HIS A 1 586 ? 16.750 12.842 -10.338 1.00 94.38 586 HIS A N 1
ATOM 4722 C CA . HIS A 1 586 ? 17.132 11.460 -10.591 1.00 94.38 586 HIS A CA 1
ATOM 4723 C C . HIS A 1 586 ? 16.086 10.466 -10.080 1.00 94.38 586 HIS A C 1
ATOM 4725 O O . HIS A 1 586 ? 15.300 10.778 -9.187 1.00 94.38 586 HIS A O 1
ATOM 4731 N N . TRP A 1 587 ? 16.120 9.249 -10.613 1.00 94.12 587 TRP A N 1
ATOM 4732 C CA . TRP A 1 587 ? 15.397 8.110 -10.067 1.00 94.12 587 TRP A CA 1
ATOM 4733 C C . TRP A 1 587 ? 16.246 6.852 -10.221 1.00 94.12 587 TRP A C 1
ATOM 4735 O O . TRP A 1 587 ? 16.736 6.550 -11.310 1.00 94.12 587 TRP A O 1
ATOM 4745 N N . VAL A 1 588 ? 16.415 6.131 -9.118 1.00 93.88 588 VAL A N 1
ATOM 4746 C CA . VAL A 1 588 ? 17.073 4.828 -9.075 1.00 93.88 588 VAL A CA 1
ATOM 4747 C C . VAL A 1 588 ? 15.993 3.795 -8.755 1.00 93.88 588 VAL A C 1
ATOM 4749 O O . VAL A 1 588 ? 15.544 3.760 -7.611 1.00 93.88 588 VAL A O 1
ATOM 4752 N N . PRO A 1 589 ? 15.536 2.991 -9.733 1.00 91.31 589 PRO A N 1
ATOM 4753 C CA . PRO A 1 589 ? 14.466 2.014 -9.512 1.00 91.31 589 PRO A CA 1
ATOM 4754 C C . PRO A 1 589 ? 14.886 0.865 -8.592 1.00 91.31 589 PRO A C 1
ATOM 4756 O O . PRO A 1 589 ? 14.052 0.317 -7.879 1.00 91.31 589 PRO A O 1
ATOM 4759 N N . GLU A 1 590 ? 16.170 0.510 -8.621 1.00 91.81 590 GLU A N 1
ATOM 4760 C CA . GLU A 1 590 ? 16.753 -0.581 -7.849 1.00 91.81 590 GLU A CA 1
ATOM 4761 C C . GLU A 1 590 ? 18.123 -0.153 -7.313 1.00 91.81 590 GLU A C 1
ATOM 4763 O O . GLU A 1 590 ? 19.070 0.088 -8.065 1.00 91.81 590 GLU A O 1
ATOM 4768 N N . LEU A 1 591 ? 18.210 -0.035 -5.992 1.00 92.50 591 LEU A N 1
ATOM 4769 C CA . LEU A 1 591 ? 19.402 0.308 -5.233 1.00 92.50 591 LEU A CA 1
ATOM 4770 C C . LEU A 1 591 ? 19.572 -0.731 -4.125 1.00 92.50 591 LEU A C 1
ATOM 4772 O O . LEU A 1 591 ? 18.904 -0.679 -3.090 1.00 92.50 591 LEU A O 1
ATOM 4776 N N . ILE A 1 592 ? 20.474 -1.683 -4.360 1.00 92.25 592 ILE A N 1
ATOM 4777 C CA . ILE A 1 592 ? 20.750 -2.776 -3.428 1.00 92.25 592 ILE A CA 1
ATOM 4778 C C . ILE A 1 592 ? 21.824 -2.336 -2.429 1.00 92.25 592 ILE A C 1
ATOM 4780 O O . ILE A 1 592 ? 22.924 -1.938 -2.819 1.00 92.25 592 ILE A O 1
ATOM 4784 N N . THR A 1 593 ? 21.523 -2.412 -1.133 1.00 90.50 593 THR A N 1
ATOM 4785 C CA . THR A 1 593 ? 22.506 -2.137 -0.073 1.00 90.50 593 THR A CA 1
ATOM 4786 C C . THR A 1 593 ? 23.502 -3.279 0.074 1.00 90.50 593 THR A C 1
ATOM 4788 O O . THR A 1 593 ? 23.158 -4.432 -0.148 1.00 90.50 593 THR A O 1
ATOM 4791 N N . ASN A 1 594 ? 24.718 -2.991 0.533 1.00 89.56 594 ASN A N 1
ATOM 4792 C CA . ASN A 1 594 ? 25.670 -4.020 0.951 1.00 89.56 594 ASN A CA 1
ATOM 4793 C C . ASN A 1 594 ? 25.285 -4.651 2.309 1.00 89.56 594 ASN A C 1
ATOM 4795 O O . ASN A 1 594 ? 24.282 -4.288 2.926 1.00 89.56 594 ASN A O 1
ATOM 4799 N N . GLU A 1 595 ? 26.107 -5.582 2.804 1.00 84.50 595 GLU A N 1
ATOM 4800 C CA . GLU A 1 595 ? 25.894 -6.277 4.088 1.00 84.50 595 GLU A CA 1
ATOM 4801 C C . GLU A 1 595 ? 25.852 -5.345 5.312 1.00 84.50 595 GLU A C 1
ATOM 4803 O O . GLU A 1 595 ? 25.294 -5.713 6.344 1.00 84.50 595 GLU A O 1
ATOM 4808 N N . ASN A 1 596 ? 26.402 -4.131 5.196 1.00 84.75 596 ASN A N 1
ATOM 4809 C CA . ASN A 1 596 ? 26.378 -3.103 6.237 1.00 84.75 596 ASN A CA 1
ATOM 4810 C C . ASN A 1 596 ? 25.183 -2.140 6.094 1.00 84.75 596 ASN A C 1
ATOM 4812 O O . ASN A 1 596 ? 25.150 -1.119 6.776 1.00 84.75 596 ASN A O 1
ATOM 4816 N N . GLY A 1 597 ? 24.235 -2.415 5.190 1.00 87.12 597 GLY A N 1
ATOM 4817 C CA . GLY A 1 597 ? 23.075 -1.550 4.951 1.00 87.12 597 GLY A CA 1
ATOM 4818 C C . GLY A 1 597 ? 23.413 -0.247 4.221 1.00 87.12 597 GLY A C 1
ATOM 4819 O O . GLY A 1 597 ? 22.653 0.714 4.309 1.00 87.12 597 GLY A O 1
ATOM 4820 N N . ILE A 1 598 ? 24.551 -0.192 3.518 1.00 90.94 598 ILE A N 1
ATOM 4821 C CA . ILE A 1 598 ? 25.023 1.000 2.802 1.00 90.94 598 ILE A CA 1
ATOM 4822 C C . ILE A 1 598 ? 24.855 0.808 1.295 1.00 90.94 598 ILE A C 1
ATOM 4824 O O . ILE A 1 598 ? 25.271 -0.212 0.746 1.00 90.94 598 ILE A O 1
ATOM 4828 N N . ALA A 1 599 ? 24.320 1.820 0.619 1.00 93.31 599 ALA A N 1
ATOM 4829 C CA . ALA A 1 599 ? 24.320 1.932 -0.834 1.00 93.31 599 ALA A CA 1
ATOM 4830 C C . ALA A 1 599 ? 24.800 3.321 -1.266 1.00 93.31 599 ALA A C 1
ATOM 4832 O O . ALA A 1 599 ? 24.584 4.311 -0.564 1.00 93.31 599 ALA A O 1
ATOM 4833 N N . THR A 1 600 ? 25.444 3.404 -2.428 1.00 95.44 600 THR A N 1
ATOM 4834 C CA . THR A 1 600 ? 25.883 4.674 -3.014 1.00 95.44 600 THR A CA 1
ATOM 4835 C C . THR A 1 600 ? 25.426 4.788 -4.457 1.00 95.44 600 THR A C 1
ATOM 4837 O O . THR A 1 600 ? 25.368 3.800 -5.189 1.00 95.44 600 THR A O 1
ATOM 4840 N N . PHE A 1 601 ? 25.091 6.003 -4.873 1.00 95.12 601 PHE A N 1
ATOM 4841 C CA . PHE A 1 601 ? 24.707 6.306 -6.247 1.00 95.12 601 PHE A CA 1
ATOM 4842 C C . PHE A 1 601 ? 25.054 7.755 -6.585 1.00 95.12 601 PHE A C 1
ATOM 4844 O O . PHE A 1 601 ? 25.309 8.581 -5.707 1.00 95.12 601 PHE A O 1
ATOM 4851 N N . LYS A 1 602 ? 25.094 8.062 -7.882 1.00 94.06 602 LYS A N 1
ATOM 4852 C CA . LYS A 1 602 ? 25.403 9.405 -8.376 1.00 94.06 602 LYS A CA 1
ATOM 4853 C C . LYS A 1 602 ? 24.138 10.090 -8.861 1.00 94.06 602 LYS A C 1
ATOM 4855 O O . LYS A 1 602 ? 23.336 9.472 -9.552 1.00 94.06 602 LYS A O 1
ATOM 4860 N N . ILE A 1 603 ? 24.011 11.372 -8.550 1.00 93.81 603 ILE A N 1
ATOM 4861 C CA . ILE A 1 603 ? 22.989 12.253 -9.120 1.00 93.81 603 ILE A CA 1
ATOM 4862 C C . ILE A 1 603 ? 23.659 13.407 -9.858 1.00 93.81 603 ILE A C 1
ATOM 4864 O O . ILE A 1 603 ? 24.804 13.749 -9.563 1.00 93.81 603 ILE A O 1
ATOM 4868 N N . LEU A 1 604 ? 22.947 14.014 -10.805 1.00 91.25 604 LEU A N 1
ATOM 4869 C CA . LEU A 1 604 ? 23.393 15.240 -11.462 1.00 91.25 604 LEU A CA 1
ATOM 4870 C C . LEU A 1 604 ? 23.519 16.369 -10.427 1.00 91.25 604 LEU A C 1
ATOM 4872 O O . LEU A 1 604 ? 22.626 16.547 -9.598 1.00 91.25 604 LEU A O 1
ATOM 4876 N N . ASN A 1 605 ? 24.600 17.147 -10.491 1.00 90.81 605 ASN A N 1
ATOM 4877 C CA . ASN A 1 605 ? 24.718 18.360 -9.691 1.00 90.81 605 ASN A CA 1
ATOM 4878 C C . ASN A 1 605 ? 23.897 19.488 -10.337 1.00 90.81 605 ASN A C 1
ATOM 4880 O O . ASN A 1 605 ? 24.352 20.151 -11.265 1.00 90.81 605 ASN A O 1
ATOM 4884 N N . THR A 1 606 ? 22.671 19.690 -9.856 1.00 90.75 606 THR A N 1
ATOM 4885 C CA . THR A 1 606 ? 21.756 20.739 -10.338 1.00 90.75 606 THR A CA 1
ATOM 4886 C C . THR A 1 606 ? 21.981 22.095 -9.665 1.00 90.75 606 THR A C 1
ATOM 4888 O O . THR A 1 606 ? 21.220 23.024 -9.922 1.00 90.75 606 THR A O 1
ATOM 4891 N N . PHE A 1 607 ? 23.001 22.214 -8.800 1.00 89.00 607 PHE A N 1
ATOM 4892 C CA . PHE A 1 607 ? 23.312 23.408 -7.997 1.00 89.00 607 PHE A CA 1
ATOM 4893 C C . PHE A 1 607 ? 22.168 23.883 -7.083 1.00 89.00 607 PHE A C 1
ATOM 4895 O O . PHE A 1 607 ? 22.174 25.012 -6.595 1.00 89.00 607 PHE A O 1
ATOM 4902 N N . GLN A 1 608 ? 21.192 23.012 -6.832 1.00 90.06 608 GLN A N 1
ATOM 4903 C CA . GLN A 1 608 ? 20.133 23.234 -5.858 1.00 90.06 608 GLN A CA 1
ATOM 4904 C C . GLN A 1 608 ? 20.697 23.124 -4.442 1.00 90.06 608 GLN A C 1
ATOM 4906 O O . GLN A 1 608 ? 21.355 22.138 -4.116 1.00 90.06 608 GLN A O 1
ATOM 4911 N N . SER A 1 609 ? 20.400 24.105 -3.590 1.00 88.75 609 SER A N 1
ATOM 4912 C CA . SER A 1 609 ? 20.843 24.115 -2.189 1.00 88.75 609 SER A CA 1
ATOM 4913 C C . SER A 1 609 ? 20.119 23.082 -1.324 1.00 88.75 609 SER A C 1
ATOM 4915 O O . SER A 1 609 ? 20.637 22.677 -0.286 1.00 88.75 609 SER A O 1
ATOM 4917 N N . ASN A 1 610 ? 18.931 22.638 -1.737 1.00 93.06 610 ASN A N 1
ATOM 4918 C CA . ASN A 1 610 ? 18.129 21.654 -1.021 1.00 93.06 610 ASN A CA 1
ATOM 4919 C C . ASN A 1 610 ? 17.512 20.643 -1.993 1.00 93.06 610 ASN A C 1
ATOM 4921 O O . ASN A 1 610 ? 16.923 21.014 -3.010 1.00 93.06 610 ASN A O 1
ATOM 4925 N N . VAL A 1 611 ? 17.621 19.362 -1.652 1.00 95.50 611 VAL A N 1
ATOM 4926 C CA . VAL A 1 611 ? 17.143 18.236 -2.458 1.00 95.50 611 VAL A CA 1
ATOM 4927 C C . VAL A 1 611 ? 16.371 17.264 -1.570 1.00 95.50 611 VAL A C 1
ATOM 4929 O O . VAL A 1 611 ? 16.841 16.888 -0.497 1.00 95.50 611 VAL A O 1
ATOM 4932 N N . THR A 1 612 ? 15.206 16.816 -2.031 1.00 95.00 612 THR A N 1
ATOM 4933 C CA . THR A 1 612 ? 14.371 15.832 -1.336 1.00 95.00 612 THR A CA 1
ATOM 4934 C C . THR A 1 612 ? 14.517 14.449 -1.961 1.00 95.00 612 THR A C 1
ATOM 4936 O O . THR A 1 612 ? 14.385 14.265 -3.171 1.00 95.00 612 THR A O 1
ATOM 4939 N N . PHE A 1 613 ? 14.733 13.456 -1.107 1.00 94.69 613 PHE A N 1
ATOM 4940 C CA . PHE A 1 613 ? 14.809 12.044 -1.446 1.00 94.69 613 PHE A CA 1
ATOM 4941 C C . PHE A 1 613 ? 13.563 11.330 -0.922 1.00 94.69 613 PHE A C 1
ATOM 4943 O O . PHE A 1 613 ? 13.272 11.363 0.277 1.00 94.69 613 PHE A O 1
ATOM 4950 N N . PHE A 1 614 ? 12.854 10.657 -1.822 1.00 93.56 614 PHE A N 1
ATOM 4951 C CA . PHE A 1 614 ? 11.752 9.752 -1.512 1.00 93.56 614 PHE A CA 1
ATOM 4952 C C . PHE A 1 614 ? 12.246 8.325 -1.713 1.00 93.56 614 PHE A C 1
ATOM 4954 O O . PHE A 1 614 ? 12.600 7.942 -2.828 1.00 93.56 614 PHE A O 1
ATOM 4961 N N . ILE A 1 615 ? 12.315 7.565 -0.626 1.00 92.69 615 ILE A N 1
ATOM 4962 C CA . ILE A 1 615 ? 12.906 6.230 -0.595 1.00 92.69 615 ILE A CA 1
ATOM 4963 C C . ILE A 1 615 ? 11.829 5.248 -0.166 1.00 92.69 615 ILE A C 1
ATOM 4965 O O . ILE A 1 615 ? 11.271 5.370 0.921 1.00 92.69 615 ILE A O 1
ATOM 4969 N N . GLU A 1 616 ? 11.556 4.262 -1.006 1.00 92.38 616 GLU A N 1
ATOM 4970 C CA . GLU A 1 616 ? 10.641 3.159 -0.712 1.00 92.38 616 GLU A CA 1
ATOM 4971 C C . GLU A 1 616 ? 11.370 1.849 -1.014 1.00 92.38 616 GLU A C 1
ATOM 4973 O O . GLU A 1 616 ? 12.153 1.788 -1.957 1.00 92.38 616 GLU A O 1
ATOM 4978 N N . GLY A 1 617 ? 11.152 0.789 -0.242 1.00 91.19 617 GLY A N 1
ATOM 4979 C CA . GLY A 1 617 ? 11.880 -0.454 -0.473 1.00 91.19 617 GLY A CA 1
ATOM 4980 C C . GLY A 1 617 ? 11.469 -1.608 0.419 1.00 91.19 617 GLY A C 1
ATOM 4981 O O . GLY A 1 617 ? 10.650 -1.467 1.329 1.00 91.19 617 GLY A O 1
ATOM 4982 N N . MET A 1 618 ? 12.057 -2.766 0.141 1.00 88.44 618 MET A N 1
ATOM 4983 C CA . MET A 1 618 ? 11.810 -3.993 0.882 1.00 88.44 618 MET A CA 1
ATOM 4984 C C . MET A 1 618 ? 13.091 -4.818 1.029 1.00 88.44 618 MET A C 1
ATOM 4986 O O . MET A 1 618 ? 13.882 -4.962 0.097 1.00 88.44 618 MET A O 1
ATOM 4990 N N . GLY A 1 619 ? 13.277 -5.379 2.217 1.00 84.31 619 GLY A N 1
ATOM 4991 C CA . GLY A 1 619 ? 14.351 -6.305 2.537 1.00 84.31 619 GLY A CA 1
ATOM 4992 C C . GLY A 1 619 ? 14.070 -7.735 2.130 1.00 84.31 619 GLY A C 1
ATOM 4993 O O . GLY A 1 619 ? 12.921 -8.145 1.976 1.00 84.31 619 GLY A O 1
ATOM 4994 N N . ALA A 1 620 ? 15.129 -8.542 2.076 1.00 80.88 620 ALA A N 1
ATOM 4995 C CA . ALA A 1 620 ? 15.032 -9.966 1.755 1.00 80.88 620 ALA A CA 1
ATOM 4996 C C . ALA A 1 620 ? 14.109 -10.775 2.696 1.00 80.88 620 ALA A C 1
ATOM 4998 O O . ALA A 1 620 ? 13.629 -11.837 2.310 1.00 80.88 620 ALA A O 1
ATOM 4999 N N . LYS A 1 621 ? 13.842 -10.297 3.923 1.00 78.19 621 LYS A N 1
ATOM 5000 C CA . LYS A 1 621 ? 12.898 -10.935 4.864 1.00 78.19 621 LYS A CA 1
ATOM 5001 C C . LYS A 1 621 ? 11.543 -10.210 4.941 1.00 78.19 621 LYS A C 1
ATOM 5003 O O . LYS A 1 621 ? 10.785 -10.439 5.879 1.00 78.19 621 LYS A O 1
ATOM 5008 N N . GLY A 1 622 ? 11.247 -9.322 3.990 1.00 81.50 622 GLY A N 1
ATOM 5009 C CA . GLY A 1 622 ? 9.985 -8.583 3.913 1.00 81.50 622 GLY A CA 1
ATOM 5010 C C . GLY A 1 622 ? 9.896 -7.352 4.819 1.00 81.50 622 GLY A C 1
ATOM 5011 O O . GLY A 1 622 ? 8.806 -6.807 4.992 1.00 81.50 622 GLY A O 1
ATOM 5012 N N . GLN A 1 623 ? 11.005 -6.890 5.414 1.00 81.88 623 GLN A N 1
ATOM 5013 C CA . GLN A 1 623 ? 11.002 -5.605 6.118 1.00 81.88 623 GLN A CA 1
ATOM 5014 C C . GLN A 1 623 ? 10.782 -4.481 5.115 1.00 81.88 623 GLN A C 1
ATOM 5016 O O . GLN A 1 623 ? 11.513 -4.372 4.139 1.00 81.88 623 GLN A O 1
ATOM 5021 N N . LEU A 1 62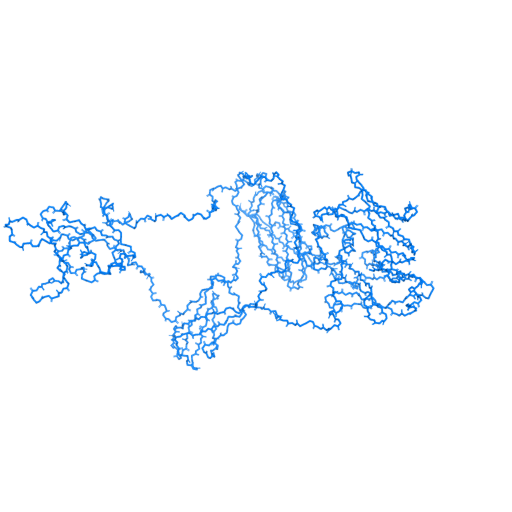4 ? 9.778 -3.650 5.354 1.00 87.31 624 LEU A N 1
ATOM 5022 C CA . LEU A 1 624 ? 9.473 -2.516 4.490 1.00 87.31 624 LEU A CA 1
ATOM 5023 C C . LEU A 1 624 ? 10.251 -1.275 4.932 1.00 87.31 624 LEU A C 1
ATOM 5025 O O . LEU A 1 624 ? 10.484 -1.096 6.127 1.00 87.31 624 LEU A O 1
ATOM 5029 N N . ILE A 1 625 ? 10.579 -0.412 3.974 1.00 87.81 625 ILE A N 1
ATOM 5030 C CA . ILE A 1 625 ? 11.269 0.865 4.170 1.00 87.81 625 ILE A CA 1
ATOM 5031 C C . ILE A 1 625 ? 10.477 1.945 3.431 1.00 87.81 625 ILE A C 1
ATOM 5033 O O . ILE A 1 625 ? 10.182 1.791 2.251 1.00 87.81 625 ILE A O 1
ATOM 5037 N N . SER A 1 626 ? 10.139 3.035 4.118 1.00 88.31 626 SER A N 1
ATOM 5038 C CA . SER A 1 626 ? 9.548 4.245 3.532 1.00 88.31 626 SER A CA 1
ATOM 5039 C C . SER A 1 626 ? 10.115 5.454 4.259 1.00 88.31 626 SER A C 1
ATOM 5041 O O . SER A 1 626 ? 9.961 5.577 5.477 1.00 88.31 626 SER A O 1
ATOM 5043 N N . ALA A 1 627 ? 10.800 6.328 3.528 1.00 87.50 627 ALA A N 1
ATOM 5044 C CA . ALA A 1 627 ? 11.440 7.506 4.082 1.00 87.50 627 ALA A CA 1
ATOM 5045 C C . ALA A 1 627 ? 11.360 8.697 3.124 1.00 87.50 627 ALA A C 1
ATOM 5047 O O . ALA A 1 627 ? 11.469 8.574 1.906 1.00 87.50 627 ALA A O 1
ATOM 5048 N N . GLU A 1 628 ? 11.208 9.873 3.719 1.00 90.12 628 GLU A N 1
ATOM 5049 C CA . GLU A 1 628 ? 11.308 11.169 3.059 1.00 90.12 628 GLU A CA 1
ATOM 5050 C C . GLU A 1 628 ? 12.414 11.944 3.782 1.00 90.12 628 GLU A C 1
ATOM 5052 O O . GLU A 1 628 ? 12.398 12.042 5.016 1.00 90.12 628 GLU A O 1
ATOM 5057 N N . ARG A 1 629 ? 13.427 12.406 3.046 1.00 90.81 629 ARG A N 1
ATOM 5058 C CA . ARG A 1 629 ? 14.610 13.062 3.618 1.00 90.81 629 ARG A CA 1
ATOM 5059 C C . ARG A 1 629 ? 15.026 14.244 2.764 1.00 90.81 629 ARG A C 1
ATOM 5061 O O . ARG A 1 629 ? 15.216 14.101 1.562 1.00 90.81 629 ARG A O 1
ATOM 5068 N N . ASN A 1 630 ? 15.205 15.389 3.408 1.00 92.12 630 ASN A N 1
ATOM 5069 C CA . ASN A 1 630 ? 15.794 16.567 2.786 1.00 92.12 630 ASN A CA 1
ATOM 5070 C C . ASN A 1 630 ? 17.294 16.578 3.059 1.00 92.12 630 ASN A C 1
ATOM 5072 O O . ASN A 1 630 ? 17.718 16.307 4.183 1.00 92.12 630 ASN A O 1
ATOM 5076 N N . LEU A 1 631 ? 18.078 16.896 2.037 1.00 93.12 631 LEU A N 1
ATOM 5077 C CA . LEU A 1 631 ? 19.521 17.033 2.114 1.00 93.12 631 LEU A CA 1
ATOM 5078 C C . LEU A 1 631 ? 19.906 18.430 1.632 1.00 93.12 631 LEU A C 1
ATOM 5080 O O . LEU A 1 631 ? 19.622 18.802 0.492 1.00 93.12 631 LEU A O 1
ATOM 5084 N N . ILE A 1 632 ? 20.575 19.180 2.506 1.00 92.25 632 ILE A N 1
ATOM 5085 C CA . ILE A 1 632 ? 21.167 20.472 2.163 1.00 92.25 632 ILE A CA 1
ATOM 5086 C C . ILE A 1 632 ? 22.498 20.202 1.457 1.00 92.25 632 ILE A C 1
ATOM 5088 O O . ILE A 1 632 ? 23.371 19.514 1.991 1.00 92.25 632 ILE A O 1
ATOM 5092 N N . ILE A 1 633 ? 22.639 20.712 0.237 1.00 87.25 633 ILE A N 1
ATOM 5093 C CA . ILE A 1 633 ? 23.853 20.598 -0.566 1.00 87.25 633 ILE A CA 1
ATOM 5094 C C . ILE A 1 633 ? 24.662 21.877 -0.359 1.00 87.25 633 ILE A C 1
ATOM 5096 O O . ILE A 1 633 ? 24.391 22.896 -0.988 1.00 87.25 633 ILE A O 1
ATOM 5100 N N . GLU A 1 634 ? 25.623 21.814 0.565 1.00 74.00 634 GLU A N 1
ATOM 5101 C CA . GLU A 1 634 ? 26.625 22.878 0.771 1.00 74.00 634 GLU A CA 1
ATOM 5102 C C . GLU A 1 634 ? 27.638 22.994 -0.371 1.00 74.00 634 GLU A C 1
ATOM 5104 O O . GLU A 1 634 ? 28.064 21.926 -0.895 1.00 74.00 634 GLU A O 1
#

Foldseek 3Di:
DFQAAQKKAKDKWFDADPLRFGAWFPKKFKAKPVRDTQWIWTADNRNIIMIIDHHHPPIWMKIWTAHPVRDIDIDTDDDGDHWAKHWDKAAPDLFKIKIKIFTDPVNCVVQPQAKKWKWKDDDPDIDIDIDGADRPGRMDMDMDTCVSPDAFKIKIFIAGNVRDTGDIFIAHRPPPQAQQPWDKDFPDDDPWWTKIKIFGDPDQLFKWWKKKFKAFFLAPAPPDLDAPCLVPRPVLQFADDDGSSCQLPPPHDPVSSVVVSSRCSVGRDDSDDVVVVVVDDDDCPDDDAQAWKKKKAWPDDDDDPQKWKWKAWPVRDIDTFDADPRITIDGRDFAAAFTKIKIWIDHPNDTAATDMDIDTDDPPDPPDDPPSDDNSPDPQPPPPDPPPDPPFFFDPPDDDPPDDPDPDPDPPDAPLVVDPLDPPVCSVQKDFCDPVNCVCQFAPVSVLVVVQWDWAQDDDDPDPARIATFHDDDDDPDDPPDGAGAFEAESNRTDPGCNVRRRHTCQQWGIKHWACVQPPPPPRCPRTYIYTYGDPAGVVDDPDDDPPNRMDMDTRNDGHHPDDADDQGHGSALPDPCRSHPHTFHIDRTFIAHSSRMTMDMTTPRVRQKMKMWMWIATPVGSTDTDIDMDGDD

Radius of gyration: 41.21 Å; chains: 1; bounding box: 70×69×140 Å

Secondary structure (DSSP, 8-state):
---BTT--EEEEEE-B-TTS-B---SEEEEE-TT--EEEEE-B-TTSEEEEEE-PPTT---EEEEE-TTS-EEEEEPPPPBSS--EEEEEE-SSSEEEEEEE--HHHHHHHTTPPEEEEEEETTEEEEEEE---TT-SEEEEEEEGGGSPSEEEEEEEEPTTS-EEEEEEEEE-TTTS---EEEEEEEE-SSEEEEEEEESS--S--EEEEEEEEETT---------HHIIIIIGGG--S--SSGGGGTSS--HHHHHHHHHHHHHT---SS-HHHHHT-SPP--S----SEEEEEEEESSPPPTT-EEEEE-TTS-EEEE--BTTEEEEEEE-PBTT-EEEEEEEETTEEEPPEEEEEEE-----SS---S----PPPPPTT--TT---TTSB-GGG-------------PPPGGGG-TTS-GGGGGGPEE--HHHHHH--BHHHHHHHTTEEEEE---TT-S-SEEEEE-----TT-----PPPEEEETTEEPSSSGGGTT-BGGGEEEEEEETT-TTSGGGGTT-EEEEEE-SS-TT----S---TT-EEEE-SSSBPP-PPPPPP-BS-TTSHHHHHH---EEEEEEE--TTSEEEEEEE----SEEEEEEEEEETT--EEEEEEEEE--

pLDDT: mean 83.76, std 14.13, range [34.81, 97.81]

Sequence (634 aa):
GNLIEDAPGVMGVKVTDANGYGVKIVEGSVFDTNDTQVARFYTSIFGLGKFNFNPKAGIEYVAKIKFDDGSTKTTKIQKPSKVGISFTVKSVNNDQFVISLTTNVATKEIIDEKQFYLLVHKDGHAYRIPITFPKNKLYVSKVLNKEVLTKGMNILTLFNPDGKPIAERLIFNYADLLDAELELSKLSTASDSLNIQVKLLDTAKALQNLSVSVLPGNTISYNQKNSIYSTFYLKPYVKGFIENPKYYFKDVTPKKEKDLDLLLMTQGWSRYDWTNIFKGTPNRFFEFENGIDLEGTLYGQEVSSNDKLLVSYPDNRSRYLDILDNKFLIPKYFPEKGDMLEFTLINNKTLRKPTVGINMVTAELPEKLDQIWNEKVIPKPEDFNENIKMSGLISDDNTINLNEVTVVEERMKTTVENNVFIPKYLKDKMTEVTEDIEVNFPLVSDIIRSRGYYVREELSFGSTDRVIIRIRTVQSFESKRAMPVPAIYLNNVRLNTFDLLYRMPTNEVESFLIDKTGAGEGVRGSGGVIRIYTRRLPRGYTDQGSSDNTIFKYEFKEGFEKVKKFYTPKYTSYFSNEFENFGTIHWVPELITNENGIATFKILNTFQSNVTFFIEGMGAKGQLISAERNLIIE